Protein 2DER (pdb70)

Secondary structure (DSSP, 8-state):
--EEEEE--S-STTHHHHHHHHTT--EEEEEEEE-----SHHHHHHHHHHHHHHHHHHHHHT--EEEEE-HHHHIIIIIIHHHHHHHTT----HHHHIIIIIIIIIHHHHHHHTT--SEEE---S-EEEEETTEEEEE--SSTTT--GGGGSS--HHHHHHEE--GGGS-HHHHHHHHHHTT---HHHHHHTTSPP---EEEETT--EEEE-S-STT--TT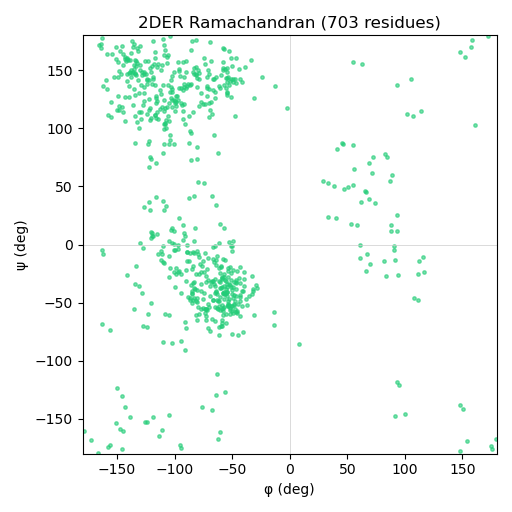--TTS----BSBSTTPPEEEEEEETTTTEEEEEESTT-TTT-EEEEEEEEEEETT-----SEEEEEEESSTTPPPEEEEEE--SSS-EEEEEEEEES---BTBEEEEEETTEEEEEEEEEEEEEPP-/---EEEEE--SSSHHHHHHHHHHTTS-EEEEEEEE--S-SSSS--TTTHHHHHHHHHHHHHTT--EEEEE--SHIIIIIIHHHHHHHHTT----HHHHHIIIIIIIIHHHHHHHTT--SEEE---S-EEEEETTEEEEE--S-GGG--GGGGTT--HHHHHHEE--GGGS-HHHHHHHHHTTT-----HHHHHHHHHHHHHHHSS-----EEEETT--EEEE-S-STT--TT--TTS----BSBSTTPPEEEEEEETTTTEEEEEESTT-TTT-EEEEEEEEEEETT-PPP-SEEEEEEESSTTPPPEEEEEE--SSS-EEEEEEEEES---BTBEEEEEETTEEEEEEEEEEEEE---

Sequence (707 aa):
AKKVIVGMSGGVDSSVSAWLLQQQGYQVEGLFMKNWEEDDGEEYCTAAADLADAQAVCDKLGIELHTVNFAAEYWDNVFELFLAEYKAGRTPNPDILCNKEIKFKAFLEFAAEDLGADYIATGHYVRRADVDGKSRLLRGLDSNKDQSYFLYTLSHEQIAQSLFPVGELEKPQVRKIAEDLGLVKFREFLGRYLPAQPGKIITVDGDEIGEHQGLMYHTLGQRKGLGIGGTKEGTEEPWYVVDKDVENNILVVAQGHEHPRLMSVGLIAQQLHWVDREPFTGTMRCTVKTRYRQTDIPCTVKALDDDRIEVIFDEPVAAVTPGQSAVFYNGEVCLGGGIIEQRLPLPVTAKKVIVGMSGGVDSSVSAWLLQQQGYQVEGLFMKNWEEDDGEEYCTAAADLADAQAVCDKLGIELHTVNFAAEYWDNVFELFLAEYKAGRTPNPDILCNKEIKFKAFLEFAAEDLGADYIATGHYVRRADVDGKSRLLRGLDSNKDQSYFLYTLSHEQIAQSLFPVGELEKPQVRKIAEDLGLVTTGICFIGERKFREFLGRYLPAQPGKIITVDGDEIGEHQGLMYHTLGQRKGLGIGGTKEGTEEPWYVVDKDVENNILVVAQGHEHPRLMSVGLIAQQLHWVDREPFTGTMRCTVKTRYRQTDIPCTVKALDDDRIEVIFDEPVAAVTPGQSAVFYNGEVCLGGGIIEQRLPLPV

Foldseek 3Di:
DFEEEQEFQLDQLSLVFQVVVVVVPHLYAYEYEAQADDDDPVVCVRSVVRVVSRVVRCVLSVHHYHYDYNNPLLCPQQVVVCLVQVLVVFHADSLLRCVVRPVQPVCVCCCCVPVNGQAYEYSFLWQWDQPPNFIFTFFAPPNLRGPVVSPQQAASVRSVRYHYDNSPDHVVVRVVVCVVSVGDCVVPVVVVPDQFDKDFEAEPVGDTFAMGSHSSNAFFQDFPDGDGQDDPDQVRATKTFLDADSVRRYTYIYGDLPDQSQWFFWFKFFQWHFNHNDDDAAKDWWWKDQDPSRDTFTWMWHCPDDRIIIIGTPDIDGHRTQNTWMWTAHVRTTTHTGGTHTTHGDDD/DFFEEEEEFQLAQLSLLQQVVVVVVPHLYAYEYEAEDQDFPDVRCCVSVVSVVSVVVSCVLSVHHYYYYHQPCQCCVPLLVVVCVQLLVLFDADLLLVCCVGPVQPSCVVCCCVPVNGQAYEYSALWQWDQDPNFIFTFQAPPVLRGPVQSPQQAASVRSVRYHYDNSPDHVVVRLVVCVVSVHPSGDHSVSVVRRSVRCCPVPVQADKDFEAEPVGDTFFMASHSSVDFFQDFPDTDGQDDPDQVRAGKTFLDADSPRGYTYIYHDLPDQSQWFFWFKFFQWHFNHPDDDAAKDWWWKDQDPSDDTFTWMWHPPDDGIIITGTPDIDGHRTQNTWMWTDHHRGTGHTGGTNTTHGDDD

Nearest PDB structures (foldseek):
  2der-assembly1_A  TM=1.003E+00  e=1.154E-81  Escherichia coli
  2der-assembly2_B  TM=9.823E-01  e=9.019E-74  Escherichia coli
  2deu-assembly2_B  TM=9.918E-01  e=2.751E-67  Escherichia coli
  2hma-assembly1_A-2  TM=9.315E-01  e=1.245E-48  Streptococcus pneumoniae
  7xhj-assembly1_A  TM=6.519E-01  e=8.860E-02  Deinococcus radiodurans R1 = ATCC 13939 = DSM 20539

Radius of gyration: 29.82 Å; Cα contacts (8 Å, |Δi|>4): 1588; chains: 2; bounding box: 74×85×76 Å

Solvent-accessible surface area: 32153 Å² total; per-residue (Å²): 127,114,52,0,0,0,8,6,67,7,25,44,34,7,0,0,0,0,55,25,2,50,112,112,55,58,90,10,27,0,0,23,27,69,29,58,102,52,87,37,61,141,40,140,97,72,36,31,48,54,79,56,64,0,70,61,6,0,90,139,24,55,28,102,26,34,94,23,76,7,14,57,68,36,92,78,52,0,7,46,11,10,20,2,17,20,88,5,12,16,20,12,30,37,75,13,29,24,9,52,21,0,57,1,98,15,2,18,102,42,0,46,134,95,28,34,18,65,64,5,0,10,18,20,2,0,34,54,22,80,64,138,79,75,2,90,0,22,26,0,76,54,66,100,78,12,44,0,2,39,0,1,5,0,12,27,99,34,0,26,77,0,21,9,12,1,0,92,27,79,24,72,73,0,138,108,35,0,90,116,50,58,31,78,205,101,109,104,47,2,39,120,73,18,86,51,53,67,12,120,1,46,10,44,116,49,62,112,51,20,88,4,76,0,11,25,31,8,24,12,14,54,129,176,48,12,72,49,79,31,128,186,123,9,118,168,71,40,27,12,0,1,42,34,41,33,52,23,17,41,0,19,0,5,32,10,112,132,38,87,81,8,26,0,54,0,0,15,0,8,14,25,34,27,8,81,96,106,102,42,118,41,95,53,150,10,30,0,24,1,70,84,189,44,112,47,22,70,0,43,0,80,20,52,59,126,54,75,0,34,0,72,9,64,136,60,17,55,15,2,2,36,5,20,3,0,0,0,1,90,48,78,29,0,39,0,0,0,31,0,26,111,30,54,60,51,109,208,178,40,118,50,0,0,0,6,6,48,8,26,24,50,9,0,0,0,0,53,28,4,49,120,128,50,52,70,11,31,0,0,18,29,67,12,90,128,87,30,111,23,159,92,32,82,89,32,55,52,17,49,56,42,0,78,46,2,0,90,131,22,61,22,97,16,35,69,34,81,39,75,41,49,1,153,75,63,2,35,132,60,7,21,51,13,20,125,58,16,48,24,16,32,18,39,7,40,0,4,53,24,3,33,0,71,12,6,12,85,57,0,41,147,96,23,42,25,78,48,2,0,7,19,24,12,0,37,56,22,78,76,141,86,63,4,63,0,25,27,0,74,46,65,105,77,12,59,0,3,44,0,3,6,1,8,33,112,26,0,31,63,0,22,9,14,1,0,91,28,82,43,86,72,1,140,107,37,0,84,108,52,59,15,64,92,102,26,14,12,101,14,0,42,62,9,2,117,59,93,15,44,211,112,32,94,47,128,78,11,105,1,41,15,40,117,48,66,115,59,24,108,9,108,2,17,44,122,14,25,19,15,41,131,178,64,20,72,50,80,40,129,188,125,10,112,174,82,46,18,21,0,2,26,29,42,60,144,85,38,47,0,20,0,1,55,8,93,140,28,74,50,5,22,0,52,0,0,1,0,17,65,30,44,31,5,51,112,106,114,45,118,35,78,43,147,12,25,0,23,1,68,71,120,45,111,40,25,60,0,39,0,32,14,2,38,89,55,2,1,0,0,48,14,62,124,67,11,51,15,0,2,35,3,12,4,0,0,0,1,80,49,78,35,0,36,0,0,0,21,0,36,27,14,12,22,46,72,110

Structure (mmCIF, N/CA/C/O backbone):
data_2DER
#
_entry.id   2DER
#
_cell.length_a   225.389
_cell.length_b   175.845
_cell.length_c   52.965
_cell.angle_alpha   90.00
_cell.angle_beta   101.62
_cell.angle_gamma   90.00
#
_symmetry.space_group_name_H-M   'C 1 2 1'
#
loop_
_entity.id
_entity.type
_entity.pdbx_description
1 polymer tRNA
2 polymer 'tRNA-specific 2-thiouridylase mnmA'
3 non-polymer 'PHOSPHATE ION'
4 non-polymer 'SULFATE ION'
#
loop_
_atom_site.group_PDB
_atom_site.id
_atom_site.type_symbol
_atom_site.label_atom_id
_atom_site.label_alt_id
_atom_site.label_comp_id
_atom_site.label_asym_id
_atom_site.label_entity_id
_atom_site.label_seq_id
_atom_site.pdbx_PDB_ins_code
_atom_site.Cartn_x
_atom_site.Cartn_y
_atom_site.Cartn_z
_atom_site.occupancy
_atom_site.B_iso_or_equiv
_atom_site.auth_seq_id
_atom_site.auth_comp_id
_atom_site.auth_asym_id
_atom_site.auth_atom_id
_atom_site.pdbx_PDB_model_num
ATOM 3083 N N . ALA C 2 17 ? 15.626 17.780 -60.688 1.00 54.01 5 ALA A N 1
ATOM 3084 C CA . ALA C 2 17 ? 16.225 17.126 -59.486 1.00 48.68 5 ALA A CA 1
ATOM 3085 C C . ALA C 2 17 ? 17.512 17.810 -59.008 1.00 48.12 5 ALA A C 1
ATOM 3086 O O . ALA C 2 17 ? 18.536 17.804 -59.695 1.00 42.16 5 ALA A O 1
ATOM 3088 N N . LYS C 2 18 ? 17.422 18.387 -57.812 1.00 42.23 6 LYS A N 1
ATOM 3089 C CA . LYS C 2 18 ? 18.491 19.105 -57.110 1.00 30.07 6 LYS A CA 1
ATOM 3090 C C . LYS C 2 18 ? 19.894 19.219 -57.698 1.00 27.90 6 LYS A C 1
ATOM 3091 O O . LYS C 2 18 ? 20.607 18.236 -57.863 1.00 27.98 6 LYS A O 1
ATOM 3097 N N . LYS C 2 19 ? 20.292 20.454 -57.971 1.00 27.56 7 LYS A N 1
ATOM 3098 C CA . LYS C 2 19 ? 21.593 20.743 -58.542 1.00 32.50 7 LYS A CA 1
ATOM 3099 C C . LYS C 2 19 ? 22.479 21.157 -57.397 1.00 43.54 7 LYS A C 1
ATOM 3100 O O . LYS C 2 19 ? 22.151 22.098 -56.678 1.00 46.19 7 LYS A O 1
ATOM 3106 N N . VAL C 2 20 ? 23.591 20.450 -57.222 1.00 46.82 8 VAL A N 1
ATOM 3107 C CA . VAL C 2 20 ? 24.547 20.758 -56.164 1.00 38.80 8 VAL A CA 1
ATOM 3108 C C . VAL C 2 20 ? 25.914 21.021 -56.762 1.00 37.98 8 VAL A C 1
ATOM 3109 O O . VAL C 2 20 ? 26.447 20.202 -57.506 1.00 43.45 8 VAL A O 1
ATOM 3113 N N . ILE C 2 21 ? 26.480 22.172 -56.439 1.00 31.45 9 ILE A N 1
ATOM 3114 C CA . ILE C 2 21 ? 27.790 22.539 -56.951 1.00 34.56 9 ILE A CA 1
ATOM 3115 C C . ILE C 2 21 ? 28.836 22.122 -55.939 1.00 40.74 9 ILE A C 1
ATOM 3116 O O . ILE C 2 21 ? 28.792 22.577 -54.802 1.00 61.60 9 ILE A O 1
ATOM 3121 N N . VAL C 2 22 ? 29.765 21.255 -56.332 1.00 38.16 10 VAL A N 1
ATOM 3122 C CA . VAL C 2 22 ? 30.821 20.825 -55.416 1.00 34.98 10 VAL A CA 1
ATOM 3123 C C . VAL C 2 22 ? 32.134 21.467 -55.813 1.00 36.08 10 VAL A C 1
ATOM 3124 O O . VAL C 2 22 ? 32.615 21.262 -56.917 1.00 39.05 10 VAL A O 1
ATOM 3128 N N . GLY C 2 23 ? 32.700 22.265 -54.914 1.00 41.05 11 GLY A N 1
ATOM 3129 C CA . GLY C 2 23 ? 33.970 22.906 -55.202 1.00 38.69 11 GLY A CA 1
ATOM 3130 C C . GLY C 2 23 ? 35.060 21.854 -55.302 1.00 39.18 11 GLY A C 1
ATOM 3131 O O . GLY C 2 23 ? 35.144 20.963 -54.455 1.00 44.37 11 GLY A O 1
ATOM 3132 N N . MET C 2 24 ? 35.884 21.945 -56.341 1.00 19.47 12 MET A N 1
ATOM 3133 C CA . MET C 2 24 ? 36.967 20.996 -56.543 1.00 22.89 12 MET A CA 1
ATOM 3134 C C . MET C 2 24 ? 38.318 21.696 -56.481 1.00 35.21 12 MET A C 1
ATOM 3135 O O . MET C 2 24 ? 38.500 22.789 -57.022 1.00 35.41 12 MET A O 1
ATOM 3140 N N . SER C 2 25 ? 39.266 21.057 -55.804 1.00 46.90 13 SER A N 1
ATOM 3141 C CA . SER C 2 25 ? 40.619 21.586 -55.655 1.00 45.49 13 SER A CA 1
ATOM 3142 C C . SER C 2 25 ? 41.470 20.766 -56.593 1.00 48.04 13 SER A C 1
ATOM 3143 O O . SER C 2 25 ? 42.631 21.077 -56.864 1.00 41.53 13 SER A O 1
ATOM 3146 N N . GLY C 2 26 ? 40.847 19.710 -57.099 1.00 55.02 14 GLY A N 1
ATOM 3147 C CA . GLY C 2 26 ? 41.526 18.809 -57.997 1.00 57.05 14 GLY A CA 1
ATOM 3148 C C . GLY C 2 26 ? 42.047 17.751 -57.074 1.00 56.29 14 GLY A C 1
ATOM 3149 O O . GLY C 2 26 ? 42.855 16.906 -57.454 1.00 63.39 14 GLY A O 1
ATOM 3150 N N . GLY C 2 27 ? 41.556 17.814 -55.840 1.00 48.88 15 GLY A N 1
ATOM 3151 C CA . GLY C 2 27 ? 41.976 16.877 -54.823 1.00 41.60 15 GLY A CA 1
ATOM 3152 C C . GLY C 2 27 ? 41.528 15.459 -55.072 1.00 38.01 15 GLY A C 1
ATOM 3153 O O . GLY C 2 27 ? 41.506 14.976 -56.202 1.00 49.23 15 GLY A O 1
ATOM 3154 N N . VAL C 2 28 ? 41.170 14.789 -53.993 1.00 31.75 16 VAL A N 1
ATOM 3155 C CA . VAL C 2 28 ? 40.722 13.416 -54.058 1.00 31.30 16 VAL A CA 1
ATOM 3156 C C . VAL C 2 28 ? 39.403 13.304 -53.332 1.00 32.45 16 VAL A C 1
ATOM 3157 O O . VAL C 2 28 ? 38.490 12.626 -53.785 1.00 35.04 16 VAL A O 1
ATOM 3161 N N . ASP C 2 29 ? 39.306 13.968 -52.191 1.00 34.53 17 ASP A N 1
ATOM 3162 C CA . ASP C 2 29 ? 38.075 13.917 -51.430 1.00 37.29 17 ASP A CA 1
ATOM 3163 C C . ASP C 2 29 ? 37.035 14.815 -52.095 1.00 30.86 17 ASP A C 1
ATOM 3164 O O . ASP C 2 29 ? 35.851 14.673 -51.845 1.00 24.68 17 ASP A O 1
ATOM 3169 N N . SER C 2 30 ? 37.478 15.740 -52.945 1.00 32.29 18 SER A N 1
ATOM 3170 C CA . SER C 2 30 ? 36.548 16.615 -53.656 1.00 29.91 18 SER A CA 1
ATOM 3171 C C . SER C 2 30 ? 36.065 15.800 -54.847 1.00 29.72 18 SER A C 1
ATOM 3172 O O . SER C 2 30 ? 34.895 15.848 -55.227 1.00 21.15 18 SER A O 1
ATOM 3175 N N . SER C 2 31 ? 36.991 15.038 -55.420 1.00 28.50 19 SER A N 1
ATOM 3176 C CA . SER C 2 31 ? 36.703 14.178 -56.558 1.00 26.13 19 SER A CA 1
ATOM 3177 C C . SER C 2 31 ? 35.657 13.157 -56.147 1.00 24.94 19 SER A C 1
ATOM 3178 O O . SER C 2 31 ? 34.507 13.221 -56.567 1.00 32.59 19 SER A O 1
ATOM 3181 N N . VAL C 2 32 ? 36.064 12.218 -55.308 1.00 14.81 20 VAL A N 1
ATOM 3182 C CA . VAL C 2 32 ? 35.167 11.189 -54.832 1.00 12.93 20 VAL A CA 1
ATOM 3183 C C . VAL C 2 32 ? 33.923 11.816 -54.219 1.00 17.16 20 VAL A C 1
ATOM 3184 O O . VAL C 2 32 ? 32.889 11.172 -54.096 1.00 17.24 20 VAL A O 1
ATOM 3188 N N . SER C 2 33 ? 34.022 13.081 -53.834 1.00 23.21 21 SER A N 1
ATOM 3189 C CA . SER C 2 33 ? 32.885 13.780 -53.242 1.00 28.30 21 SER A CA 1
ATOM 3190 C C . SER C 2 33 ? 31.821 13.992 -54.317 1.00 32.75 21 SER A C 1
ATOM 3191 O O . SER C 2 33 ? 30.632 13.774 -54.087 1.00 27.69 21 SER A O 1
ATOM 3194 N N . ALA C 2 34 ? 32.270 14.419 -55.494 1.00 33.06 22 ALA A N 1
ATOM 3195 C CA . ALA C 2 34 ? 31.396 14.660 -56.632 1.00 26.94 22 ALA A CA 1
ATOM 3196 C C . ALA C 2 34 ? 30.763 13.362 -57.091 1.00 22.91 22 ALA A C 1
ATOM 3197 O O . ALA C 2 34 ? 29.548 13.261 -57.205 1.00 24.18 22 ALA A O 1
ATOM 3199 N N . TRP C 2 35 ? 31.599 12.367 -57.351 1.00 16.04 23 TRP A N 1
ATOM 3200 C CA . TRP C 2 35 ? 31.123 11.075 -57.815 1.00 19.77 23 TRP A CA 1
ATOM 3201 C C . TRP C 2 35 ? 30.081 10.471 -56.901 1.00 28.43 23 TRP A C 1
ATOM 3202 O O . TRP C 2 35 ? 29.156 9.808 -57.355 1.00 30.73 23 TRP A O 1
ATOM 3213 N N . LEU C 2 36 ? 30.237 10.676 -55.602 1.00 38.98 24 LEU A N 1
ATOM 3214 C CA . LEU C 2 36 ? 29.272 10.129 -54.663 1.00 43.62 24 LEU A CA 1
ATOM 3215 C C . LEU C 2 36 ? 27.916 10.758 -54.930 1.00 38.22 24 LEU A C 1
ATOM 3216 O O . LEU C 2 36 ? 26.936 10.056 -55.134 1.00 33.83 24 LEU A O 1
ATOM 3221 N N . LEU C 2 37 ? 27.878 12.087 -54.925 1.00 36.78 25 LEU A N 1
ATOM 3222 C CA . LEU C 2 37 ? 26.654 12.839 -55.160 1.00 39.68 25 LEU A CA 1
ATOM 3223 C C . LEU C 2 37 ? 26.006 12.410 -56.453 1.00 44.99 25 LEU A C 1
ATOM 3224 O O . LEU C 2 37 ? 24.821 12.084 -56.498 1.00 54.81 25 LEU A O 1
ATOM 3229 N N . GLN C 2 38 ? 26.798 12.444 -57.512 1.00 40.17 26 GLN A N 1
ATOM 3230 C CA . GLN C 2 38 ? 26.362 12.035 -58.835 1.00 38.45 26 GLN A CA 1
ATOM 3231 C C . GLN C 2 38 ? 25.670 10.668 -58.719 1.00 34.26 26 GLN A C 1
ATOM 3232 O O . GLN C 2 38 ? 24.540 10.490 -59.176 1.00 30.69 26 GLN A O 1
ATOM 3238 N N . GLN C 2 39 ? 26.358 9.722 -58.082 1.00 28.14 27 GLN A N 1
ATOM 3239 C CA . GLN C 2 39 ? 25.855 8.370 -57.855 1.00 26.35 27 GLN A CA 1
ATOM 3240 C C . GLN C 2 39 ? 24.605 8.369 -56.977 1.00 27.36 27 GLN A C 1
ATOM 3241 O O . GLN C 2 39 ? 23.951 7.347 -56.795 1.00 23.47 27 GLN A O 1
ATOM 3247 N N . GLN C 2 40 ? 24.288 9.512 -56.400 1.00 29.71 28 GLN A N 1
ATOM 3248 C CA . GLN C 2 40 ? 23.117 9.591 -55.556 1.00 36.82 28 GLN A CA 1
ATOM 3249 C C . GLN C 2 40 ? 22.001 10.194 -56.366 1.00 48.75 28 GLN A C 1
ATOM 3250 O O . GLN C 2 40 ? 20.871 10.296 -55.890 1.00 60.00 28 GLN A O 1
ATOM 3256 N N . GLY C 2 41 ? 22.334 10.606 -57.589 1.00 51.42 29 GLY A N 1
ATOM 3257 C CA . GLY C 2 41 ? 21.353 11.198 -58.483 1.00 48.78 29 GLY A CA 1
ATOM 3258 C C . GLY C 2 41 ? 21.171 12.694 -58.331 1.00 45.15 29 GLY A C 1
ATOM 3259 O O . GLY C 2 41 ? 20.059 13.171 -58.107 1.00 50.45 29 GLY A O 1
ATOM 3260 N N . TYR C 2 42 ? 22.260 13.442 -58.440 1.00 39.70 30 TYR A N 1
ATOM 3261 C CA . TYR C 2 42 ? 22.183 14.892 -58.323 1.00 42.07 30 TYR A CA 1
ATOM 3262 C C . TYR C 2 42 ? 22.667 15.525 -59.604 1.00 45.09 30 TYR A C 1
ATOM 3263 O O . TYR C 2 42 ? 23.462 14.939 -60.336 1.00 49.23 30 TYR A O 1
ATOM 3272 N N . GLN C 2 43 ? 22.176 16.724 -59.876 1.00 42.59 31 GLN A N 1
ATOM 3273 C CA . GLN C 2 43 ? 22.629 17.455 -61.035 1.00 42.00 31 GLN A CA 1
ATOM 3274 C C . GLN C 2 43 ? 23.820 18.098 -60.353 1.00 39.52 31 GLN A C 1
ATOM 3275 O O . GLN C 2 43 ? 23.667 19.081 -59.631 1.00 38.58 31 GLN A O 1
ATOM 3281 N N . VAL C 2 44 ? 24.997 17.519 -60.538 1.00 25.66 32 VAL A N 1
ATOM 3282 C CA . VAL C 2 44 ? 26.179 18.047 -59.890 1.00 18.60 32 VAL A CA 1
ATOM 3283 C C . VAL C 2 44 ? 27.225 18.573 -60.845 1.00 19.96 32 VAL A C 1
ATOM 3284 O O . VAL C 2 44 ? 27.721 17.844 -61.700 1.00 29.79 32 VAL A O 1
ATOM 3288 N N . GLU C 2 45 ? 27.560 19.847 -60.698 1.00 17.96 33 GLU A N 1
ATOM 3289 C CA . GLU C 2 45 ? 28.590 20.462 -61.534 1.00 33.37 33 GLU A CA 1
ATOM 3290 C C . GLU C 2 45 ? 29.683 20.861 -60.576 1.00 28.86 33 GLU A C 1
ATOM 3291 O O . GLU C 2 45 ? 29.453 20.883 -59.373 1.00 38.46 33 GLU A O 1
ATOM 3297 N N . GLY C 2 46 ? 30.860 21.184 -61.090 1.00 18.56 34 GLY A N 1
ATOM 3298 C CA . GLY C 2 46 ? 31.949 21.532 -60.200 1.00 29.10 34 GLY A CA 1
ATOM 3299 C C . GLY C 2 46 ? 32.422 22.956 -60.294 1.00 34.59 34 GLY A C 1
ATOM 3300 O O . GLY C 2 46 ? 32.253 23.600 -61.314 1.00 53.62 34 GLY A O 1
ATOM 3301 N N . LEU C 2 47 ? 33.019 23.460 -59.228 1.00 35.24 35 LEU A N 1
ATOM 3302 C CA . LEU C 2 47 ? 33.519 24.822 -59.240 1.00 34.74 35 LEU A CA 1
ATOM 3303 C C . LEU C 2 47 ? 34.920 24.904 -58.666 1.00 36.80 35 LEU A C 1
ATOM 3304 O O . LEU C 2 47 ? 35.182 24.424 -57.564 1.00 48.12 35 LEU A O 1
ATOM 3309 N N . PHE C 2 48 ? 35.814 25.535 -59.405 1.00 27.63 36 PHE A N 1
ATOM 3310 C CA . PHE C 2 48 ? 37.190 25.676 -58.967 1.00 33.85 36 PHE A CA 1
ATOM 3311 C C . PHE C 2 48 ? 37.502 27.124 -58.586 1.00 39.51 36 PHE A C 1
ATOM 3312 O O . PHE C 2 48 ? 37.702 27.962 -59.462 1.00 36.95 36 PHE A O 1
ATOM 3320 N N . MET C 2 49 ? 37.558 27.411 -57.284 1.00 40.95 37 MET A N 1
ATOM 3321 C CA . MET C 2 49 ? 37.832 28.770 -56.811 1.00 28.01 37 MET A CA 1
ATOM 3322 C C . MET C 2 49 ? 39.329 29.079 -56.782 1.00 25.34 37 MET A C 1
ATOM 3323 O O . MET C 2 49 ? 40.159 28.190 -56.615 1.00 29.91 37 MET A O 1
ATOM 3328 N N . LYS C 2 50 ? 39.655 30.356 -56.946 1.00 29.89 38 LYS A N 1
ATOM 3329 C CA . LYS C 2 50 ? 41.031 30.855 -56.948 1.00 41.73 38 LYS A CA 1
ATOM 3330 C C . LYS C 2 50 ? 41.045 32.016 -55.968 1.00 50.26 38 LYS A C 1
ATOM 3331 O O . LYS C 2 50 ? 40.522 33.089 -56.254 1.00 50.95 38 LYS A O 1
ATOM 3337 N N . ASN C 2 51 ? 41.661 31.805 -54.816 1.00 55.76 39 ASN A N 1
ATOM 3338 C CA . ASN C 2 51 ? 41.663 32.817 -53.780 1.00 53.49 39 ASN A CA 1
ATOM 3339 C C . ASN C 2 51 ? 42.953 33.588 -53.585 1.00 54.17 39 ASN A C 1
ATOM 3340 O O . ASN C 2 51 ? 43.040 34.434 -52.696 1.00 51.51 39 ASN A O 1
ATOM 3345 N N . TRP C 2 52 ? 43.950 33.320 -54.415 1.00 52.54 40 TRP A N 1
ATOM 3346 C CA . TRP C 2 52 ? 45.219 34.020 -54.281 1.00 59.44 40 TRP A CA 1
ATOM 3347 C C . TRP C 2 52 ? 45.795 34.379 -55.649 1.00 63.90 40 TRP A C 1
ATOM 3348 O O . TRP C 2 52 ? 45.758 33.574 -56.575 1.00 68.20 40 TRP A O 1
ATOM 3359 N N . GLU C 2 53 ? 46.304 35.600 -55.778 1.00 63.51 41 GLU A N 1
ATOM 3360 C CA . GLU C 2 53 ? 46.899 36.040 -57.027 1.00 68.44 41 GLU A CA 1
ATOM 3361 C C . GLU C 2 53 ? 48.393 35.733 -56.922 1.00 73.50 41 GLU A C 1
ATOM 3362 O O . GLU C 2 53 ? 49.111 36.397 -56.180 1.00 78.97 41 GLU A O 1
ATOM 3368 N N . GLU C 2 54 ? 48.843 34.719 -57.663 1.00 79.58 42 GLU A N 1
ATOM 3369 C CA . GLU C 2 54 ? 50.239 34.256 -57.654 1.00 79.33 42 GLU A CA 1
ATOM 3370 C C . GLU C 2 54 ? 51.308 35.337 -57.566 1.00 82.13 42 GLU A C 1
ATOM 3371 O O . GLU C 2 54 ? 51.110 36.470 -58.006 1.00 85.26 42 GLU A O 1
ATOM 3377 N N . ASP C 2 55 ? 52.452 34.955 -57.004 1.00 81.13 43 ASP A N 1
ATOM 3378 C CA . ASP C 2 55 ? 53.605 35.839 -56.861 1.00 81.43 43 ASP A CA 1
ATOM 3379 C C . ASP C 2 55 ? 54.858 35.076 -57.287 1.00 79.93 43 ASP A C 1
ATOM 3380 O O . ASP C 2 55 ? 55.791 35.651 -57.844 1.00 76.28 43 ASP A O 1
ATOM 3385 N N . ASP C 2 56 ? 54.865 33.774 -57.020 1.00 83.43 44 ASP A N 1
ATOM 3386 C CA . ASP C 2 56 ? 55.988 32.914 -57.378 1.00 83.69 44 ASP A CA 1
ATOM 3387 C C . ASP C 2 56 ? 55.640 32.111 -58.615 1.00 81.57 44 ASP A C 1
ATOM 3388 O O . ASP C 2 56 ? 54.490 31.716 -58.810 1.00 83.69 44 ASP A O 1
ATOM 3393 N N . GLY C 2 57 ? 56.632 31.867 -59.456 1.00 78.38 45 GLY A N 1
ATOM 3394 C CA . GLY C 2 57 ? 56.373 31.043 -60.614 1.00 82.98 45 GLY A CA 1
ATOM 3395 C C . GLY C 2 57 ? 56.195 29.665 -60.004 1.00 81.85 45 GLY A C 1
ATOM 3396 O O . GLY C 2 57 ? 55.746 28.717 -60.649 1.00 84.84 45 GLY A O 1
ATOM 3397 N N . GLU C 2 58 ? 56.556 29.575 -58.727 1.00 79.38 46 GLU A N 1
ATOM 3398 C CA . GLU C 2 58 ? 56.461 28.337 -57.971 1.00 74.88 46 GLU A CA 1
ATOM 3399 C C . GLU C 2 58 ? 54.994 28.136 -57.594 1.00 68.09 46 GLU A C 1
ATOM 3400 O O . GLU C 2 58 ? 54.512 27.007 -57.530 1.00 60.12 46 GLU A O 1
ATOM 3406 N N . GLU C 2 59 ? 54.299 29.246 -57.345 1.00 65.86 47 GLU A N 1
ATOM 3407 C CA . GLU C 2 59 ? 52.878 29.236 -56.979 1.00 65.60 47 GLU A CA 1
ATOM 3408 C C . GLU C 2 59 ? 52.001 28.846 -58.156 1.00 67.18 47 GLU A C 1
ATOM 3409 O O . GLU C 2 59 ? 51.142 27.969 -58.047 1.00 60.85 47 GLU A O 1
ATOM 3415 N N . TYR C 2 60 ? 52.207 29.520 -59.279 1.00 64.21 48 TYR A N 1
ATOM 3416 C CA . TYR C 2 60 ? 51.442 29.222 -60.474 1.00 66.58 48 TYR A CA 1
ATOM 3417 C C . TYR C 2 60 ? 51.560 27.731 -60.773 1.00 63.24 48 TYR A C 1
ATOM 3418 O O . TYR C 2 60 ? 50.558 27.039 -60.945 1.00 63.13 48 TYR A O 1
ATOM 3427 N N . CYS C 2 61 ? 52.797 27.246 -60.816 1.00 58.64 49 CYS A N 1
ATOM 3428 C CA . CYS C 2 61 ? 53.083 25.847 -61.112 1.00 58.26 49 CYS A CA 1
ATOM 3429 C C . CYS C 2 61 ? 52.393 24.884 -60.143 1.00 55.51 49 CYS A C 1
ATOM 3430 O O . CYS C 2 61 ? 52.728 23.699 -60.088 1.00 46.61 49 CYS A O 1
ATOM 3433 N N . THR C 2 62 ? 51.434 25.400 -59.379 1.00 53.33 50 THR A N 1
ATOM 3434 C CA . THR C 2 62 ? 50.676 24.588 -58.434 1.00 55.03 50 THR A CA 1
ATOM 3435 C C . THR C 2 62 ? 49.200 24.715 -58.758 1.00 57.38 50 THR A C 1
ATOM 3436 O O . THR C 2 62 ? 48.531 23.727 -59.050 1.00 62.31 50 THR A O 1
ATOM 3440 N N . ALA C 2 63 ? 48.699 25.945 -58.691 1.00 57.85 51 ALA A N 1
ATOM 3441 C CA . ALA C 2 63 ? 47.299 26.235 -58.987 1.00 47.31 51 ALA A CA 1
ATOM 3442 C C . ALA C 2 63 ? 47.007 25.585 -60.322 1.00 45.74 51 ALA A C 1
ATOM 3443 O O . ALA C 2 63 ? 46.060 24.808 -60.470 1.00 42.44 51 ALA A O 1
ATOM 3445 N N . ALA C 2 64 ? 47.849 25.925 -61.290 1.00 35.13 52 ALA A N 1
ATOM 3446 C CA . ALA C 2 64 ? 47.750 25.394 -62.626 1.00 21.96 52 ALA A CA 1
ATOM 3447 C C . ALA C 2 64 ? 47.537 23.902 -62.482 1.00 23.35 52 ALA A C 1
ATOM 3448 O O . ALA C 2 64 ? 46.530 23.343 -62.931 1.00 15.71 52 ALA A O 1
ATOM 3450 N N . ALA C 2 65 ? 48.495 23.267 -61.823 1.00 24.13 53 ALA A N 1
ATOM 3451 C CA . ALA C 2 65 ? 48.449 21.837 -61.615 1.00 26.39 53 ALA A CA 1
ATOM 3452 C C . ALA C 2 65 ? 47.189 21.354 -60.903 1.00 28.80 53 ALA A C 1
ATOM 3453 O O . ALA C 2 65 ? 46.808 20.203 -61.068 1.00 30.07 53 ALA A O 1
ATOM 3455 N N . ASP C 2 66 ? 46.547 22.212 -60.111 1.00 29.70 54 ASP A N 1
ATOM 3456 C CA . ASP C 2 66 ? 45.317 21.808 -59.418 1.00 43.79 54 ASP A CA 1
ATOM 3457 C C . ASP C 2 66 ? 44.183 21.927 -60.413 1.00 44.36 54 ASP A C 1
ATOM 3458 O O . ASP C 2 66 ? 43.373 21.009 -60.578 1.00 34.79 54 ASP A O 1
ATOM 3463 N N . LEU C 2 67 ? 44.132 23.090 -61.058 1.00 41.51 55 LEU A N 1
ATOM 3464 C CA . LEU C 2 67 ? 43.122 23.374 -62.060 1.00 31.85 55 LEU A CA 1
ATOM 3465 C C . LEU C 2 67 ? 43.080 22.206 -63.000 1.00 27.41 55 LEU A C 1
ATOM 3466 O O . LEU C 2 67 ? 42.018 21.653 -63.280 1.00 32.02 55 LEU A O 1
ATOM 3471 N N . ALA C 2 68 ? 44.257 21.836 -63.485 1.00 9.77 56 ALA A N 1
ATOM 3472 C CA . ALA C 2 68 ? 44.368 20.726 -64.400 1.00 13.68 56 ALA A CA 1
ATOM 3473 C C . ALA C 2 68 ? 43.703 19.464 -63.846 1.00 18.92 56 ALA A C 1
ATOM 3474 O O . ALA C 2 68 ? 42.861 18.830 -64.504 1.00 10.66 56 ALA A O 1
ATOM 3476 N N . ASP C 2 69 ? 44.079 19.105 -62.625 1.00 23.31 57 ASP A N 1
ATOM 3477 C CA . ASP C 2 69 ? 43.545 17.908 -61.998 1.00 24.77 57 ASP A CA 1
ATOM 3478 C C . ASP C 2 69 ? 42.085 18.099 -61.765 1.00 17.55 57 ASP A C 1
ATOM 3479 O O . ASP C 2 69 ? 41.308 17.161 -61.859 1.00 2.79 57 ASP A O 1
ATOM 3484 N N . ALA C 2 70 ? 41.719 19.334 -61.468 1.00 20.24 58 ALA A N 1
ATOM 3485 C CA . ALA C 2 70 ? 40.332 19.664 -61.214 1.00 31.71 58 ALA A CA 1
ATOM 3486 C C . ALA C 2 70 ? 39.549 19.299 -62.455 1.00 35.65 58 ALA A C 1
ATOM 3487 O O . ALA C 2 70 ? 38.587 18.526 -62.401 1.00 25.10 58 ALA A O 1
ATOM 3489 N N . GLN C 2 71 ? 39.992 19.864 -63.574 1.00 39.86 59 GLN A N 1
ATOM 3490 C CA . GLN C 2 71 ? 39.379 19.634 -64.872 1.00 39.85 59 GLN A CA 1
ATOM 3491 C C . GLN C 2 71 ? 39.431 18.149 -65.185 1.00 30.93 59 GLN A C 1
ATOM 3492 O O . GLN C 2 71 ? 38.404 17.469 -65.232 1.00 19.35 59 GLN A O 1
ATOM 3498 N N . ALA C 2 72 ? 40.644 17.655 -65.382 1.00 18.51 60 ALA A N 1
ATOM 3499 C CA . ALA C 2 72 ? 40.857 16.254 -65.690 1.00 27.92 60 ALA A CA 1
ATOM 3500 C C . ALA C 2 72 ? 39.820 15.307 -65.051 1.00 27.87 60 ALA A C 1
ATOM 3501 O O . ALA C 2 72 ? 39.370 14.355 -65.677 1.00 25.98 60 ALA A O 1
ATOM 3503 N N . VAL C 2 73 ? 39.434 15.572 -63.809 1.00 39.85 61 VAL A N 1
ATOM 3504 C CA . VAL C 2 73 ? 38.458 14.729 -63.119 1.00 41.21 61 VAL A CA 1
ATOM 3505 C C . VAL C 2 73 ? 37.072 14.909 -63.686 1.00 48.86 61 VAL A C 1
ATOM 3506 O O . VAL C 2 73 ? 36.433 13.943 -64.092 1.00 50.57 61 VAL A O 1
ATOM 3510 N N . CYS C 2 74 ? 36.611 16.157 -63.675 1.00 50.97 62 CYS A N 1
ATOM 3511 C CA . CYS C 2 74 ? 35.294 16.519 -64.177 1.00 50.52 62 CYS A CA 1
ATOM 3512 C C . CYS C 2 74 ? 35.009 15.877 -65.537 1.00 56.01 62 CYS A C 1
ATOM 3513 O O . CYS C 2 74 ? 33.861 15.562 -65.858 1.00 59.29 62 CYS A O 1
ATOM 3516 N N . ASP C 2 75 ? 36.046 15.691 -66.346 1.00 48.32 63 ASP A N 1
ATOM 3517 C CA . ASP C 2 75 ? 35.848 15.064 -67.638 1.00 41.38 63 ASP A CA 1
ATOM 3518 C C . ASP C 2 75 ? 35.519 13.615 -67.391 1.00 41.68 63 ASP A C 1
ATOM 3519 O O . ASP C 2 75 ? 34.500 13.124 -67.849 1.00 50.49 63 ASP A O 1
ATOM 3524 N N . LYS C 2 76 ? 36.378 12.941 -66.637 1.00 41.83 64 LYS A N 1
ATOM 3525 C CA . LYS C 2 76 ? 36.186 11.530 -66.319 1.00 45.59 64 LYS A CA 1
ATOM 3526 C C . LYS C 2 76 ? 34.813 11.212 -65.714 1.00 39.36 64 LYS A C 1
ATOM 3527 O O . LYS C 2 76 ? 34.307 10.099 -65.852 1.00 33.50 64 LYS A O 1
ATOM 3533 N N . LEU C 2 77 ? 34.216 12.183 -65.034 1.00 39.29 65 LEU A N 1
ATOM 3534 C CA . LEU C 2 77 ? 32.902 11.983 -64.426 1.00 42.95 65 LEU A CA 1
ATOM 3535 C C . LEU C 2 77 ? 31.869 12.521 -65.377 1.00 36.94 65 LEU A C 1
ATOM 3536 O O . LEU C 2 77 ? 30.697 12.146 -65.334 1.00 38.58 65 LEU A O 1
ATOM 3541 N N . GLY C 2 78 ? 32.317 13.421 -66.236 1.00 26.20 66 GLY A N 1
ATOM 3542 C CA . GLY C 2 78 ? 31.405 14.015 -67.178 1.00 32.76 66 GLY A CA 1
ATOM 3543 C C . GLY C 2 78 ? 30.504 14.951 -66.419 1.00 30.32 66 GLY A C 1
ATOM 3544 O O . GLY C 2 78 ? 29.354 14.639 -66.127 1.00 36.95 66 GLY A O 1
ATOM 3545 N N . ILE C 2 79 ? 31.064 16.094 -66.064 1.00 31.73 67 ILE A N 1
ATOM 3546 C CA . ILE C 2 79 ? 30.351 17.140 -65.352 1.00 34.80 67 ILE A CA 1
ATOM 3547 C C . ILE C 2 79 ? 31.041 18.408 -65.798 1.00 33.00 67 ILE A C 1
ATOM 3548 O O . ILE C 2 79 ? 32.174 18.382 -66.275 1.00 30.00 67 ILE A O 1
ATOM 3553 N N . GLU C 2 80 ? 30.365 19.528 -65.653 1.00 35.56 68 GLU A N 1
ATOM 3554 C CA . GLU C 2 80 ? 30.962 20.772 -66.080 1.00 41.65 68 GLU A CA 1
ATOM 3555 C C . GLU C 2 80 ? 31.808 21.340 -64.959 1.00 37.55 68 GLU A C 1
ATOM 3556 O O . GLU C 2 80 ? 31.402 21.308 -63.802 1.00 39.42 68 GLU A O 1
ATOM 3562 N N . LEU C 2 81 ? 32.991 21.838 -65.288 1.00 34.10 69 LEU A N 1
ATOM 3563 C CA . LEU C 2 81 ? 33.828 22.450 -64.265 1.00 41.36 69 LEU A CA 1
ATOM 3564 C C . LEU C 2 81 ? 33.759 23.957 -64.459 1.00 40.60 69 LEU A C 1
ATOM 3565 O O . LEU C 2 81 ? 34.085 24.456 -65.535 1.00 49.79 69 LEU A O 1
ATOM 3570 N N . HIS C 2 82 ? 33.327 24.676 -63.425 1.00 33.75 70 HIS A N 1
ATOM 3571 C CA . HIS C 2 82 ? 33.229 26.124 -63.489 1.00 31.11 70 HIS A CA 1
ATOM 3572 C C . HIS C 2 82 ? 34.469 26.785 -62.912 1.00 30.20 70 HIS A C 1
ATOM 3573 O O . HIS C 2 82 ? 35.426 26.108 -62.580 1.00 47.45 70 HIS A O 1
ATOM 3580 N N . THR C 2 83 ? 34.442 28.104 -62.776 1.00 24.84 71 THR A N 1
ATOM 3581 C CA . THR C 2 83 ? 35.591 28.848 -62.280 1.00 27.34 71 THR A CA 1
ATOM 3582 C C . THR C 2 83 ? 35.236 30.214 -61.712 1.00 38.44 71 THR A C 1
ATOM 3583 O O . THR C 2 83 ? 34.494 30.958 -62.339 1.00 51.28 71 THR A O 1
ATOM 3587 N N . VAL C 2 84 ? 35.769 30.550 -60.536 1.00 39.02 72 VAL A N 1
ATOM 3588 C CA . VAL C 2 84 ? 35.510 31.856 -59.924 1.00 36.73 72 VAL A CA 1
ATOM 3589 C C . VAL C 2 84 ? 36.799 32.406 -59.348 1.00 39.90 72 VAL A C 1
ATOM 3590 O O . VAL C 2 84 ? 37.772 31.681 -59.181 1.00 40.94 72 VAL A O 1
ATOM 3594 N N . ASN C 2 85 ? 36.805 33.693 -59.040 1.00 35.90 73 ASN A N 1
ATOM 3595 C CA . ASN C 2 85 ? 37.988 34.312 -58.482 1.00 33.52 73 ASN A CA 1
ATOM 3596 C C . ASN C 2 85 ? 37.618 35.124 -57.255 1.00 40.47 73 ASN A C 1
ATOM 3597 O O . ASN C 2 85 ? 37.125 36.247 -57.363 1.00 45.61 73 ASN A O 1
ATOM 3602 N N . PHE C 2 86 ? 37.857 34.532 -56.089 1.00 34.79 74 PHE A N 1
ATOM 3603 C CA . PHE C 2 86 ? 37.575 35.164 -54.814 1.00 34.07 74 PHE A CA 1
ATOM 3604 C C . PHE C 2 86 ? 38.860 35.731 -54.217 1.00 37.39 74 PHE A C 1
ATOM 3605 O O . PHE C 2 86 ? 38.900 36.121 -53.049 1.00 32.32 74 PHE A O 1
ATOM 3613 N N . ALA C 2 87 ? 39.904 35.773 -55.038 1.00 38.63 75 ALA A N 1
ATOM 3614 C CA . ALA C 2 87 ? 41.219 36.259 -54.629 1.00 42.23 75 ALA A CA 1
ATOM 3615 C C . ALA C 2 87 ? 41.194 37.553 -53.840 1.00 42.22 75 ALA A C 1
ATOM 3616 O O . ALA C 2 87 ? 42.142 37.843 -53.103 1.00 45.41 75 ALA A O 1
ATOM 3618 N N . ALA C 2 88 ? 40.116 38.322 -54.001 1.00 39.69 76 ALA A N 1
ATOM 3619 C CA . ALA C 2 88 ? 39.957 39.601 -53.313 1.00 30.76 76 ALA A CA 1
ATOM 3620 C C . ALA C 2 88 ? 39.169 39.460 -52.024 1.00 37.89 76 ALA A C 1
ATOM 3621 O O . ALA C 2 88 ? 39.511 40.083 -51.024 1.00 40.09 76 ALA A O 1
ATOM 3623 N N . GLU C 2 89 ? 38.103 38.661 -52.042 1.00 40.72 77 GLU A N 1
ATOM 3624 C CA . GLU C 2 89 ? 37.320 38.459 -50.830 1.00 40.32 77 GLU A CA 1
ATOM 3625 C C . GLU C 2 89 ? 38.330 37.932 -49.846 1.00 46.13 77 GLU A C 1
ATOM 3626 O O . GLU C 2 89 ? 38.358 38.315 -48.676 1.00 44.69 77 GLU A O 1
ATOM 3632 N N . TYR C 2 90 ? 39.181 37.054 -50.359 1.00 47.48 78 TYR A N 1
ATOM 3633 C CA . TYR C 2 90 ? 40.223 36.446 -49.564 1.00 42.54 78 TYR A CA 1
ATOM 3634 C C . TYR C 2 90 ? 41.148 37.500 -48.964 1.00 35.01 78 TYR A C 1
ATOM 3635 O O . TYR C 2 90 ? 41.205 37.677 -47.751 1.00 29.34 78 TYR A O 1
ATOM 3644 N N . TRP C 2 91 ? 41.871 38.207 -49.815 1.00 24.84 79 TRP A N 1
ATOM 3645 C CA . TRP C 2 91 ? 42.790 39.214 -49.326 1.00 34.89 79 TRP A CA 1
ATOM 3646 C C . TRP C 2 91 ? 42.230 40.085 -48.221 1.00 37.21 79 TRP A C 1
ATOM 3647 O O . TRP C 2 91 ? 42.875 40.291 -47.198 1.00 44.87 79 TRP A O 1
ATOM 3658 N N . ASP C 2 92 ? 41.027 40.594 -48.430 1.00 37.82 80 ASP A N 1
ATOM 3659 C CA . ASP C 2 92 ? 40.398 41.468 -47.457 1.00 41.64 80 ASP A CA 1
ATOM 3660 C C . ASP C 2 92 ? 39.839 40.758 -46.227 1.00 38.37 80 ASP A C 1
ATOM 3661 O O . ASP C 2 92 ? 40.171 41.107 -45.100 1.00 34.79 80 ASP A O 1
ATOM 3666 N N . ASN C 2 93 ? 38.990 39.764 -46.447 1.00 38.01 81 ASN A N 1
ATOM 3667 C CA . ASN C 2 93 ? 38.366 39.042 -45.348 1.00 42.00 81 ASN A CA 1
ATOM 3668 C C . ASN C 2 93 ? 39.210 38.043 -44.573 1.00 35.75 81 ASN A C 1
ATOM 3669 O O . ASN C 2 93 ? 38.792 37.598 -43.510 1.00 28.84 81 ASN A O 1
ATOM 3674 N N . VAL C 2 94 ? 40.375 37.660 -45.085 1.00 33.83 82 VAL A N 1
ATOM 3675 C CA . VAL C 2 94 ? 41.186 36.709 -44.339 1.00 36.82 82 VAL A CA 1
ATOM 3676 C C . VAL C 2 94 ? 42.687 36.948 -44.370 1.00 39.51 82 VAL A C 1
ATOM 3677 O O . VAL C 2 94 ? 43.386 36.546 -43.443 1.00 47.87 82 VAL A O 1
ATOM 3681 N N . PHE C 2 95 ? 43.206 37.584 -45.411 1.00 33.35 83 PHE A N 1
ATOM 3682 C CA . PHE C 2 95 ? 44.637 37.809 -45.421 1.00 36.80 83 PHE A CA 1
ATOM 3683 C C . PHE C 2 95 ? 44.980 39.052 -44.613 1.00 45.59 83 PHE A C 1
ATOM 3684 O O . PHE C 2 95 ? 46.000 39.093 -43.925 1.00 54.07 83 PHE A O 1
ATOM 3692 N N . GLU C 2 96 ? 44.132 40.070 -44.693 1.00 45.45 84 GLU A N 1
ATOM 3693 C CA . GLU C 2 96 ? 44.350 41.276 -43.907 1.00 42.07 84 GLU A CA 1
ATOM 3694 C C . GLU C 2 96 ? 44.446 40.796 -42.465 1.00 38.64 84 GLU A C 1
ATOM 3695 O O . GLU C 2 96 ? 45.507 40.861 -41.860 1.00 39.96 84 GLU A O 1
ATOM 3701 N N . LEU C 2 97 ? 43.327 40.297 -41.939 1.00 31.41 85 LEU A N 1
ATOM 3702 C CA . LEU C 2 97 ? 43.247 39.778 -40.575 1.00 33.96 85 LEU A CA 1
ATOM 3703 C C . LEU C 2 97 ? 44.465 38.934 -40.259 1.00 37.32 85 LEU A C 1
ATOM 3704 O O . LEU C 2 97 ? 45.209 39.228 -39.331 1.00 38.91 85 LEU A O 1
ATOM 3709 N N . PHE C 2 98 ? 44.628 37.861 -41.030 1.00 38.99 86 PHE A N 1
ATOM 3710 C CA . PHE C 2 98 ? 45.743 36.930 -40.907 1.00 35.01 86 PHE A CA 1
ATOM 3711 C C . PHE C 2 98 ? 46.988 37.647 -40.417 1.00 38.23 86 PHE A C 1
ATOM 3712 O O . PHE C 2 98 ? 47.532 37.329 -39.363 1.00 45.76 86 PHE A O 1
ATOM 3720 N N . LEU C 2 99 ? 47.434 38.619 -41.200 1.00 32.54 87 LEU A N 1
ATOM 3721 C CA . LEU C 2 99 ? 48.611 39.408 -40.863 1.00 32.92 87 LEU A CA 1
ATOM 3722 C C . LEU C 2 99 ? 48.422 40.222 -39.571 1.00 27.66 87 LEU A C 1
ATOM 3723 O O . LEU C 2 99 ? 49.309 40.305 -38.732 1.00 30.22 87 LEU A O 1
ATOM 3728 N N . ALA C 2 100 ? 47.255 40.822 -39.421 1.00 22.51 88 ALA A N 1
ATOM 3729 C CA . ALA C 2 100 ? 46.951 41.632 -38.261 1.00 26.18 88 ALA A CA 1
ATOM 3730 C C . ALA C 2 100 ? 47.117 40.935 -36.912 1.00 33.38 88 ALA A C 1
ATOM 3731 O O . ALA C 2 100 ? 47.441 41.586 -35.920 1.00 32.98 88 ALA A O 1
ATOM 3733 N N . GLU C 2 101 ? 46.886 39.627 -36.859 1.00 36.55 89 GLU A N 1
ATOM 3734 C CA . GLU C 2 101 ? 47.012 38.898 -35.602 1.00 38.76 89 GLU A CA 1
ATOM 3735 C C . GLU C 2 101 ? 48.466 38.607 -35.274 1.00 40.44 89 GLU A C 1
ATOM 3736 O O . GLU C 2 101 ? 48.821 38.426 -34.113 1.00 40.60 89 GLU A O 1
ATOM 3742 N N . TYR C 2 102 ? 49.310 38.543 -36.294 1.00 36.26 90 TYR A N 1
ATOM 3743 C CA . TYR C 2 102 ? 50.723 38.313 -36.052 1.00 44.38 90 TYR A CA 1
ATOM 3744 C C . TYR C 2 102 ? 51.301 39.596 -35.477 1.00 54.74 90 TYR A C 1
ATOM 3745 O O . TYR C 2 102 ? 52.219 39.567 -34.667 1.00 62.84 90 TYR A O 1
ATOM 3754 N N . LYS C 2 103 ? 50.754 40.728 -35.905 1.00 63.55 91 LYS A N 1
ATOM 3755 C CA . LYS C 2 103 ? 51.205 42.026 -35.415 1.00 68.32 91 LYS A CA 1
ATOM 3756 C C . LYS C 2 103 ? 51.023 42.095 -33.897 1.00 62.92 91 LYS A C 1
ATOM 3757 O O . LYS C 2 103 ? 51.850 42.663 -33.186 1.00 65.26 91 LYS A O 1
ATOM 3763 N N . ALA C 2 104 ? 49.934 41.514 -33.409 1.00 52.27 92 ALA A N 1
ATOM 3764 C CA . ALA C 2 104 ? 49.640 41.518 -31.988 1.00 49.88 92 ALA A CA 1
ATOM 3765 C C . ALA C 2 104 ? 50.394 40.393 -31.306 1.00 51.44 92 ALA A C 1
ATOM 3766 O O . ALA C 2 104 ? 50.244 40.163 -30.099 1.00 52.09 92 ALA A O 1
ATOM 3768 N N . GLY C 2 105 ? 51.201 39.689 -32.093 1.00 43.50 93 GLY A N 1
ATOM 3769 C CA . GLY C 2 105 ? 51.979 38.589 -31.562 1.00 43.03 93 GLY A CA 1
ATOM 3770 C C . GLY C 2 105 ? 51.138 37.364 -31.274 1.00 45.27 93 GLY A C 1
ATOM 3771 O O . GLY C 2 105 ? 51.389 36.650 -30.297 1.00 53.90 93 GLY A O 1
ATOM 3772 N N . ARG C 2 106 ? 50.132 37.124 -32.112 1.00 37.23 94 ARG A N 1
ATOM 3773 C CA . ARG C 2 106 ? 49.266 35.965 -31.942 1.00 29.63 94 ARG A CA 1
ATOM 3774 C C . ARG C 2 106 ? 49.565 34.985 -33.067 1.00 36.73 94 ARG A C 1
ATOM 3775 O O . ARG C 2 106 ? 50.301 35.303 -34.012 1.00 33.23 94 ARG A O 1
ATOM 3783 N N . THR C 2 107 ? 48.990 33.794 -32.962 1.00 33.96 95 THR A N 1
ATOM 3784 C CA . THR C 2 107 ? 49.179 32.767 -33.972 1.00 33.80 95 THR A CA 1
ATOM 3785 C C . THR C 2 107 ? 47.823 32.359 -34.522 1.00 37.99 95 THR A C 1
ATOM 3786 O O . THR C 2 107 ? 47.189 31.435 -34.010 1.00 31.97 95 THR A O 1
ATOM 3790 N N . PRO C 2 108 ? 47.362 33.054 -35.578 1.00 42.41 96 PRO A N 1
ATOM 3791 C CA . PRO C 2 108 ? 46.083 32.816 -36.247 1.00 42.39 96 PRO A CA 1
ATOM 3792 C C . PRO C 2 108 ? 46.026 31.566 -37.125 1.00 41.24 96 PRO A C 1
ATOM 3793 O O . PRO C 2 108 ? 47.047 31.080 -37.619 1.00 41.94 96 PRO A O 1
ATOM 3797 N N . ASN C 2 109 ? 44.807 31.063 -37.306 1.00 43.34 97 ASN A N 1
ATOM 3798 C CA . ASN C 2 109 ? 44.533 29.869 -38.109 1.00 40.12 97 ASN A CA 1
ATOM 3799 C C . ASN C 2 109 ? 43.804 30.313 -39.376 1.00 36.36 97 ASN A C 1
ATOM 3800 O O . ASN C 2 109 ? 42.590 30.172 -39.484 1.00 38.28 97 ASN A O 1
ATOM 3805 N N . PRO C 2 110 ? 44.551 30.839 -40.361 1.00 36.90 98 PRO A N 1
ATOM 3806 C CA . PRO C 2 110 ? 44.014 31.329 -41.632 1.00 30.89 98 PRO A CA 1
ATOM 3807 C C . PRO C 2 110 ? 42.954 30.481 -42.307 1.00 35.15 98 PRO A C 1
ATOM 3808 O O . PRO C 2 110 ? 42.067 31.023 -42.956 1.00 42.96 98 PRO A O 1
ATOM 3812 N N . ASP C 2 111 ? 43.035 29.162 -42.156 1.00 31.52 99 ASP A N 1
ATOM 3813 C CA . ASP C 2 111 ? 42.063 28.264 -42.783 1.00 25.51 99 ASP A CA 1
ATOM 3814 C C . ASP C 2 111 ? 40.647 28.362 -42.216 1.00 21.48 99 ASP A C 1
ATOM 3815 O O . ASP C 2 111 ? 39.672 28.154 -42.933 1.00 18.14 99 ASP A O 1
ATOM 3820 N N . ILE C 2 112 ? 40.533 28.682 -40.934 1.00 17.84 100 ILE A N 1
ATOM 3821 C CA . ILE C 2 112 ? 39.226 28.801 -40.304 1.00 25.64 100 ILE A CA 1
ATOM 3822 C C . ILE C 2 112 ? 38.483 29.954 -40.949 1.00 30.81 100 ILE A C 1
ATOM 3823 O O . ILE C 2 112 ? 37.254 29.977 -41.014 1.00 28.11 100 ILE A O 1
ATOM 3828 N N . LEU C 2 113 ? 39.250 30.924 -41.410 1.00 31.06 101 LEU A N 1
ATOM 3829 C CA . LEU C 2 113 ? 38.678 32.078 -42.056 1.00 38.81 101 LEU A CA 1
ATOM 3830 C C . LEU C 2 113 ? 38.338 31.722 -43.497 1.00 47.32 101 LEU A C 1
ATOM 3831 O O . LEU C 2 113 ? 37.248 32.033 -43.976 1.00 54.45 101 LEU A O 1
ATOM 3836 N N . CYS C 2 114 ? 39.267 31.062 -44.185 1.00 46.67 102 CYS A N 1
ATOM 3837 C CA . CYS C 2 114 ? 39.039 30.699 -45.575 1.00 42.01 102 CYS A CA 1
ATOM 3838 C C . CYS C 2 114 ? 37.725 29.967 -45.722 1.00 42.70 102 CYS A C 1
ATOM 3839 O O . CYS C 2 114 ? 37.045 30.118 -46.735 1.00 46.83 102 CYS A O 1
ATOM 3842 N N . ASN C 2 115 ? 37.364 29.165 -44.726 1.00 32.07 103 ASN A N 1
ATOM 3843 C CA . ASN C 2 115 ? 36.099 28.451 -44.801 1.00 33.59 103 ASN A CA 1
ATOM 3844 C C . ASN C 2 115 ? 34.967 29.438 -44.588 1.00 35.14 103 ASN A C 1
ATOM 3845 O O . ASN C 2 115 ? 34.145 29.635 -45.466 1.00 43.00 103 ASN A O 1
ATOM 3850 N N . LYS C 2 116 ? 34.944 30.067 -43.417 1.00 43.32 104 LYS A N 1
ATOM 3851 C CA . LYS C 2 116 ? 33.896 31.023 -43.059 1.00 45.03 104 LYS A CA 1
ATOM 3852 C C . LYS C 2 116 ? 33.669 32.130 -44.060 1.00 43.23 104 LYS A C 1
ATOM 3853 O O . LYS C 2 116 ? 32.532 32.433 -44.395 1.00 44.89 104 LYS A O 1
ATOM 3859 N N . GLU C 2 117 ? 34.745 32.747 -44.526 1.00 39.95 105 GLU A N 1
ATOM 3860 C CA . GLU C 2 117 ? 34.618 33.834 -45.482 1.00 40.13 105 GLU A CA 1
ATOM 3861 C C . GLU C 2 117 ? 34.390 33.361 -46.904 1.00 35.92 105 GLU A C 1
ATOM 3862 O O . GLU C 2 117 ? 33.429 33.773 -47.536 1.00 41.29 105 GLU A O 1
ATOM 3868 N N . ILE C 2 118 ? 35.262 32.497 -47.411 1.00 33.14 106 ILE A N 1
ATOM 3869 C CA . ILE C 2 118 ? 35.111 32.011 -48.773 1.00 26.81 106 ILE A CA 1
ATOM 3870 C C . ILE C 2 118 ? 34.285 30.739 -48.914 1.00 28.05 106 ILE A C 1
ATOM 3871 O O . ILE C 2 118 ? 33.067 30.802 -49.056 1.00 26.72 106 ILE A O 1
ATOM 3876 N N . LYS C 2 119 ? 34.946 29.586 -48.858 1.00 27.17 107 LYS A N 1
ATOM 3877 C CA . LYS C 2 119 ? 34.276 28.297 -49.033 1.00 22.89 107 LYS A CA 1
ATOM 3878 C C . LYS C 2 119 ? 32.809 28.185 -48.644 1.00 18.84 107 LYS A C 1
ATOM 3879 O O . LYS C 2 119 ? 32.053 27.499 -49.328 1.00 24.90 107 LYS A O 1
ATOM 3885 N N . PHE C 2 120 ? 32.383 28.839 -47.570 1.00 11.53 108 PHE A N 1
ATOM 3886 C CA . PHE C 2 120 ? 30.980 28.731 -47.185 1.00 15.42 108 PHE A CA 1
ATOM 3887 C C . PHE C 2 120 ? 30.251 30.037 -47.111 1.00 24.42 108 PHE A C 1
ATOM 3888 O O . PHE C 2 120 ? 29.395 30.227 -46.258 1.00 42.08 108 PHE A O 1
ATOM 3896 N N . LYS C 2 121 ? 30.582 30.939 -48.018 1.00 34.54 109 LYS A N 1
ATOM 3897 C CA . LYS C 2 121 ? 29.932 32.233 -48.064 1.00 37.46 109 LYS A CA 1
ATOM 3898 C C . LYS C 2 121 ? 30.096 32.731 -49.499 1.00 43.87 109 LYS A C 1
ATOM 3899 O O . LYS C 2 121 ? 29.150 32.708 -50.287 1.00 43.45 109 LYS A O 1
ATOM 3905 N N . ALA C 2 122 ? 31.308 33.152 -49.843 1.00 41.02 110 ALA A N 1
ATOM 3906 C CA . ALA C 2 122 ? 31.588 33.637 -51.186 1.00 44.15 110 ALA A CA 1
ATOM 3907 C C . ALA C 2 122 ? 31.103 32.589 -52.173 1.00 48.39 110 ALA A C 1
ATOM 3908 O O . ALA C 2 122 ? 30.310 32.863 -53.079 1.00 48.00 110 ALA A O 1
ATOM 3910 N N . PHE C 2 123 ? 31.595 31.378 -51.977 1.00 44.91 111 PHE A N 1
ATOM 3911 C CA . PHE C 2 123 ? 31.240 30.264 -52.823 1.00 41.91 111 PHE A CA 1
ATOM 3912 C C . PHE C 2 123 ? 29.770 29.976 -52.601 1.00 38.72 111 PHE A C 1
ATOM 3913 O O . PHE C 2 123 ? 29.012 29.853 -53.555 1.00 35.93 111 PHE A O 1
ATOM 3921 N N . LEU C 2 124 ? 29.362 29.895 -51.343 1.00 36.55 112 LEU A N 1
ATOM 3922 C CA . LEU C 2 124 ? 27.970 29.603 -51.027 1.00 49.75 112 LEU A CA 1
ATOM 3923 C C . LEU C 2 124 ? 27.021 30.522 -51.793 1.00 50.73 112 LEU A C 1
ATOM 3924 O O . LEU C 2 124 ? 26.158 30.051 -52.541 1.00 41.76 112 LEU A O 1
ATOM 3929 N N . GLU C 2 125 ? 27.201 31.829 -51.608 1.00 52.72 113 GLU A N 1
ATOM 3930 C CA . GLU C 2 125 ? 26.369 32.838 -52.257 1.00 52.07 113 GLU A CA 1
ATOM 3931 C C . GLU C 2 125 ? 26.479 32.755 -53.773 1.00 50.83 113 GLU A C 1
ATOM 3932 O O . GLU C 2 125 ? 25.468 32.742 -54.469 1.00 55.34 113 GLU A O 1
ATOM 3938 N N . PHE C 2 126 ? 27.704 32.697 -54.287 1.00 45.95 114 PHE A N 1
ATOM 3939 C CA . PHE C 2 126 ? 27.908 32.589 -55.725 1.00 36.82 114 PHE A CA 1
ATOM 3940 C C . PHE C 2 126 ? 27.061 31.455 -56.271 1.00 36.04 114 PHE A C 1
ATOM 3941 O O . PHE C 2 126 ? 26.011 31.679 -56.848 1.00 37.72 114 PHE A O 1
ATOM 3949 N N . ALA C 2 127 ? 27.529 30.233 -56.057 1.00 40.92 115 ALA A N 1
ATOM 3950 C CA . ALA C 2 127 ? 26.856 29.022 -56.513 1.00 49.02 115 ALA A CA 1
ATOM 3951 C C . ALA C 2 127 ? 25.338 29.085 -56.558 1.00 48.05 115 ALA A C 1
ATOM 3952 O O . ALA C 2 127 ? 24.724 28.529 -57.460 1.00 51.16 115 ALA A O 1
ATOM 3954 N N . ALA C 2 128 ? 24.725 29.741 -55.585 1.00 46.73 116 ALA A N 1
ATOM 3955 C CA . ALA C 2 128 ? 23.276 29.835 -55.578 1.00 42.74 116 ALA A CA 1
ATOM 3956 C C . ALA C 2 128 ? 22.836 30.931 -56.523 1.00 45.25 116 ALA A C 1
ATOM 3957 O O . ALA C 2 128 ? 22.200 30.653 -57.531 1.00 45.11 116 ALA A O 1
ATOM 3959 N N . GLU C 2 129 ? 23.202 32.171 -56.205 1.00 53.38 117 GLU A N 1
ATOM 3960 C CA . GLU C 2 129 ? 22.825 33.344 -57.005 1.00 59.29 117 GLU A CA 1
ATOM 3961 C C . GLU C 2 129 ? 23.234 33.323 -58.477 1.00 60.33 117 GLU A C 1
ATOM 3962 O O . GLU C 2 129 ? 22.574 33.941 -59.314 1.00 59.97 117 GLU A O 1
ATOM 3968 N N . ASP C 2 130 ? 24.315 32.618 -58.790 1.00 62.42 118 ASP A N 1
ATOM 3969 C CA . ASP C 2 130 ? 24.795 32.506 -60.166 1.00 58.15 118 ASP A CA 1
ATOM 3970 C C . ASP C 2 130 ? 24.572 31.097 -60.673 1.00 50.89 118 ASP A C 1
ATOM 3971 O O . ASP C 2 130 ? 23.571 30.829 -61.331 1.00 59.59 118 ASP A O 1
ATOM 3976 N N . LEU C 2 131 ? 25.504 30.204 -60.349 1.00 38.25 119 LEU A N 1
ATOM 3977 C CA . LEU C 2 131 ? 25.436 28.804 -60.758 1.00 37.60 119 LEU A CA 1
ATOM 3978 C C . LEU C 2 131 ? 24.100 28.116 -60.496 1.00 33.06 119 LEU A C 1
ATOM 3979 O O . LEU C 2 131 ? 23.965 26.919 -60.754 1.00 21.39 119 LEU A O 1
ATOM 3984 N N . GLY C 2 132 ? 23.124 28.869 -59.988 1.00 32.23 120 GLY A N 1
ATOM 3985 C CA . GLY C 2 132 ? 21.809 28.313 -59.712 1.00 37.33 120 GLY A CA 1
ATOM 3986 C C . GLY C 2 132 ? 21.906 26.927 -59.112 1.00 40.86 120 GLY A C 1
ATOM 3987 O O . GLY C 2 132 ? 21.770 25.927 -59.817 1.00 34.25 120 GLY A O 1
ATOM 3988 N N . ALA C 2 133 ? 22.129 26.870 -57.802 1.00 45.79 121 ALA A N 1
ATOM 3989 C CA . ALA C 2 133 ? 22.284 25.600 -57.115 1.00 43.95 121 ALA A CA 1
ATOM 3990 C C . ALA C 2 133 ? 21.370 25.425 -55.922 1.00 41.72 121 ALA A C 1
ATOM 3991 O O . ALA C 2 133 ? 21.043 26.382 -55.230 1.00 36.07 121 ALA A O 1
ATOM 3993 N N . ASP C 2 134 ? 20.963 24.183 -55.694 1.00 43.90 122 ASP A N 1
ATOM 3994 C CA . ASP C 2 134 ? 20.117 23.853 -54.565 1.00 49.67 122 ASP A CA 1
ATOM 3995 C C . ASP C 2 134 ? 21.017 23.643 -53.355 1.00 52.36 122 ASP A C 1
ATOM 3996 O O . ASP C 2 134 ? 20.698 24.093 -52.261 1.00 59.15 122 ASP A O 1
ATOM 4001 N N . TYR C 2 135 ? 22.143 22.962 -53.566 1.00 47.01 123 TYR A N 1
ATOM 4002 C CA . TYR C 2 135 ? 23.106 22.686 -52.504 1.00 33.88 123 TYR A CA 1
ATOM 4003 C C . TYR C 2 135 ? 24.543 23.008 -52.915 1.00 34.83 123 TYR A C 1
ATOM 4004 O O . TYR C 2 135 ? 24.850 23.207 -54.085 1.00 34.61 123 TYR A O 1
ATOM 4013 N N . ILE C 2 136 ? 25.415 23.046 -51.917 1.00 42.90 124 ILE A N 1
ATOM 4014 C CA . ILE C 2 136 ? 26.846 23.288 -52.083 1.00 36.41 124 ILE A CA 1
ATOM 4015 C C . ILE C 2 136 ? 27.483 22.035 -51.478 1.00 32.72 124 ILE A C 1
ATOM 4016 O O . ILE C 2 136 ? 26.892 21.400 -50.607 1.00 32.01 124 ILE A O 1
ATOM 4021 N N . ALA C 2 137 ? 28.660 21.650 -51.943 1.00 17.82 125 ALA A N 1
ATOM 4022 C CA . ALA C 2 137 ? 29.289 20.472 -51.386 1.00 20.64 125 ALA A CA 1
ATOM 4023 C C . ALA C 2 137 ? 30.785 20.663 -51.357 1.00 26.59 125 ALA A C 1
ATOM 4024 O O . ALA C 2 137 ? 31.307 21.556 -52.013 1.00 32.38 125 ALA A O 1
ATOM 4026 N N . THR C 2 138 ? 31.481 19.838 -50.585 1.00 32.23 126 THR A N 1
ATOM 4027 C CA . THR C 2 138 ? 32.921 19.970 -50.507 1.00 29.73 126 THR A CA 1
ATOM 4028 C C . THR C 2 138 ? 33.613 18.704 -50.029 1.00 31.48 126 THR A C 1
ATOM 4029 O O . THR C 2 138 ? 32.979 17.798 -49.479 1.00 25.68 126 THR A O 1
ATOM 4033 N N . GLY C 2 139 ? 34.922 18.652 -50.244 1.00 34.40 127 GLY A N 1
ATOM 4034 C CA . GLY C 2 139 ? 35.682 17.482 -49.856 1.00 45.73 127 GLY A CA 1
ATOM 4035 C C . GLY C 2 139 ? 36.121 17.435 -48.410 1.00 44.47 127 GLY A C 1
ATOM 4036 O O . GLY C 2 139 ? 37.250 17.049 -48.119 1.00 57.55 127 GLY A O 1
ATOM 4037 N N . HIS C 2 140 ? 35.248 17.827 -47.494 1.00 33.87 128 HIS A N 1
ATOM 4038 C CA . HIS C 2 140 ? 35.616 17.792 -46.091 1.00 31.73 128 HIS A CA 1
ATOM 4039 C C . HIS C 2 140 ? 35.216 16.474 -45.513 1.00 38.75 128 HIS A C 1
ATOM 4040 O O . HIS C 2 140 ? 34.118 15.983 -45.768 1.00 43.33 128 HIS A O 1
ATOM 4047 N N . TYR C 2 141 ? 36.118 15.893 -44.735 1.00 39.25 129 TYR A N 1
ATOM 4048 C CA . TYR C 2 141 ? 35.835 14.627 -44.104 1.00 34.36 129 TYR A CA 1
ATOM 4049 C C . TYR C 2 141 ? 34.999 15.001 -42.906 1.00 33.89 129 TYR A C 1
ATOM 4050 O O . TYR C 2 141 ? 35.464 14.973 -41.774 1.00 51.37 129 TYR A O 1
ATOM 4059 N N . VAL C 2 142 ? 33.756 15.364 -43.174 1.00 23.19 130 VAL A N 1
ATOM 4060 C CA . VAL C 2 142 ? 32.835 15.788 -42.139 1.00 23.19 130 VAL A CA 1
ATOM 4061 C C . VAL C 2 142 ? 31.448 15.259 -42.472 1.00 25.15 130 VAL A C 1
ATOM 4062 O O . VAL C 2 142 ? 31.178 14.950 -43.624 1.00 39.61 130 VAL A O 1
ATOM 4066 N N . ARG C 2 143 ? 30.574 15.135 -41.481 1.00 20.61 131 ARG A N 1
ATOM 4067 C CA . ARG C 2 143 ? 29.226 14.649 -41.743 1.00 25.67 131 ARG A CA 1
ATOM 4068 C C . ARG C 2 143 ? 28.216 15.689 -41.329 1.00 28.98 131 ARG A C 1
ATOM 4069 O O . ARG C 2 143 ? 28.443 16.449 -40.403 1.00 27.28 131 ARG A O 1
ATOM 4077 N N . ARG C 2 144 ? 27.100 15.727 -42.038 1.00 37.12 132 ARG A N 1
ATOM 4078 C CA . ARG C 2 144 ? 26.032 16.658 -41.725 1.00 36.85 132 ARG A CA 1
ATOM 4079 C C . ARG C 2 144 ? 24.905 15.798 -41.206 1.00 36.97 132 ARG A C 1
ATOM 4080 O O . ARG C 2 144 ? 24.824 14.613 -41.532 1.00 40.28 132 ARG A O 1
ATOM 4088 N N . ALA C 2 145 ? 24.041 16.381 -40.392 1.00 34.07 133 ALA A N 1
ATOM 4089 C CA . ALA C 2 145 ? 22.938 15.622 -39.846 1.00 37.28 133 ALA A CA 1
ATOM 4090 C C . ALA C 2 145 ? 21.821 16.539 -39.423 1.00 44.03 133 ALA A C 1
ATOM 4091 O O . ALA C 2 145 ? 21.956 17.310 -38.480 1.00 45.98 133 ALA A O 1
ATOM 4093 N N . ASP C 2 146 ? 20.716 16.460 -40.144 1.00 53.67 134 ASP A N 1
ATOM 4094 C CA . ASP C 2 146 ? 19.561 17.271 -39.834 1.00 62.04 134 ASP A CA 1
ATOM 4095 C C . ASP C 2 146 ? 18.734 16.507 -38.818 1.00 64.39 134 ASP A C 1
ATOM 4096 O O . ASP C 2 146 ? 18.152 15.473 -39.132 1.00 71.04 134 ASP A O 1
ATOM 4101 N N . VAL C 2 147 ? 18.696 17.005 -37.589 1.00 64.10 135 VAL A N 1
ATOM 4102 C CA . VAL C 2 147 ? 17.927 16.337 -36.558 1.00 59.72 135 VAL A CA 1
ATOM 4103 C C . VAL C 2 147 ? 17.097 17.300 -35.732 1.00 58.80 135 VAL A C 1
ATOM 4104 O O . VAL C 2 147 ? 17.572 18.357 -35.305 1.00 48.85 135 VAL A O 1
ATOM 4108 N N . ASP C 2 148 ? 15.841 16.918 -35.526 1.00 64.08 136 ASP A N 1
ATOM 4109 C CA . ASP C 2 148 ? 14.901 17.714 -34.757 1.00 66.06 136 ASP A CA 1
ATOM 4110 C C . ASP C 2 148 ? 14.669 19.061 -35.405 1.00 58.65 136 ASP A C 1
ATOM 4111 O O . ASP C 2 148 ? 14.521 20.062 -34.718 1.00 57.89 136 ASP A O 1
ATOM 4116 N N . GLY C 2 149 ? 14.653 19.090 -36.730 1.00 52.12 137 GLY A N 1
ATOM 4117 C CA . GLY C 2 149 ? 14.404 20.348 -37.405 1.00 55.05 137 GLY A CA 1
ATOM 4118 C C . GLY C 2 149 ? 15.620 21.147 -37.813 1.00 53.12 137 GLY A C 1
ATOM 4119 O O . GLY C 2 149 ? 15.540 21.949 -38.744 1.00 54.04 137 GLY A O 1
ATOM 4120 N N . LYS C 2 150 ? 16.739 20.967 -37.120 1.00 54.84 138 LYS A N 1
ATOM 4121 C CA . LYS C 2 150 ? 17.936 21.700 -37.508 1.00 58.05 138 LYS A CA 1
ATOM 4122 C C . LYS C 2 150 ? 19.148 20.843 -37.810 1.00 54.33 138 LYS A C 1
ATOM 4123 O O . LYS C 2 150 ? 19.397 19.832 -37.153 1.00 47.31 138 LYS A O 1
ATOM 4129 N N . SER C 2 151 ? 19.889 21.275 -38.829 1.00 49.83 139 SER A N 1
ATOM 4130 C CA . SER C 2 151 ? 21.089 20.606 -39.293 1.00 39.70 139 SER A CA 1
ATOM 4131 C C . SER C 2 151 ? 22.228 20.798 -38.303 1.00 41.50 139 SER A C 1
ATOM 4132 O O . SER C 2 151 ? 22.365 21.859 -37.689 1.00 43.93 139 SER A O 1
ATOM 4135 N N . ARG C 2 152 ? 23.047 19.760 -38.163 1.00 41.24 140 ARG A N 1
ATOM 4136 C CA . ARG C 2 152 ? 24.170 19.752 -37.232 1.00 34.96 140 ARG A CA 1
ATOM 4137 C C . ARG C 2 152 ? 25.466 19.422 -37.925 1.00 33.28 140 ARG A C 1
ATOM 4138 O O . ARG C 2 152 ? 25.452 18.808 -38.985 1.00 38.70 140 ARG A O 1
ATOM 4146 N N . LEU C 2 153 ? 26.585 19.811 -37.318 1.00 26.59 141 LEU A N 1
ATOM 4147 C CA . LEU C 2 153 ? 27.892 19.497 -37.883 1.00 24.96 141 LEU A CA 1
ATOM 4148 C C . LEU C 2 153 ? 28.429 18.344 -37.068 1.00 19.47 141 LEU A C 1
ATOM 4149 O O . LEU C 2 153 ? 28.515 18.461 -35.857 1.00 33.07 141 LEU A O 1
ATOM 4154 N N . LEU C 2 154 ? 28.778 17.241 -37.726 1.00 10.38 142 LEU A N 1
ATOM 4155 C CA . LEU C 2 154 ? 29.282 16.049 -37.050 1.00 17.76 142 LEU A CA 1
ATOM 4156 C C . LEU C 2 154 ? 30.690 15.636 -37.442 1.00 21.37 142 LEU A C 1
ATOM 4157 O O . LEU C 2 154 ? 31.292 16.194 -38.340 1.00 25.90 142 LEU A O 1
ATOM 4162 N N . ARG C 2 155 ? 31.193 14.619 -36.768 1.00 21.62 143 ARG A N 1
ATOM 4163 C CA . ARG C 2 155 ? 32.537 14.153 -37.000 1.00 30.69 143 ARG A CA 1
ATOM 4164 C C . ARG C 2 155 ? 32.753 13.486 -38.340 1.00 35.34 143 ARG A C 1
ATOM 4165 O O . ARG C 2 155 ? 33.361 14.051 -39.236 1.00 42.83 143 ARG A O 1
ATOM 4173 N N . GLY C 2 156 ? 32.262 12.269 -38.475 1.00 38.96 144 GLY A N 1
ATOM 4174 C CA . GLY C 2 156 ? 32.453 11.549 -39.716 1.00 42.53 144 GLY A CA 1
ATOM 4175 C C . GLY C 2 156 ? 33.340 10.379 -39.392 1.00 45.77 144 GLY A C 1
ATOM 4176 O O . GLY C 2 156 ? 34.477 10.583 -38.999 1.00 52.49 144 GLY A O 1
ATOM 4177 N N . LEU C 2 157 ? 32.806 9.167 -39.527 1.00 48.68 145 LEU A N 1
ATOM 4178 C CA . LEU C 2 157 ? 33.526 7.927 -39.236 1.00 47.88 145 LEU A CA 1
ATOM 4179 C C . LEU C 2 157 ? 35.029 8.107 -39.340 1.00 51.10 145 LEU A C 1
ATOM 4180 O O . LEU C 2 157 ? 35.503 8.837 -40.200 1.00 57.88 145 LEU A O 1
ATOM 4185 N N . ASP C 2 158 ? 35.775 7.432 -38.472 1.00 50.49 146 ASP A N 1
ATOM 4186 C CA . ASP C 2 158 ? 37.238 7.529 -38.463 1.00 56.63 146 ASP A CA 1
ATOM 4187 C C . ASP C 2 158 ? 37.667 8.900 -37.934 1.00 52.44 146 ASP A C 1
ATOM 4188 O O . ASP C 2 158 ? 38.322 9.673 -38.631 1.00 55.01 146 ASP A O 1
ATOM 4193 N N . SER C 2 159 ? 37.296 9.181 -36.689 1.00 44.80 147 SER A N 1
ATOM 4194 C CA . SER C 2 159 ? 37.612 10.446 -36.049 1.00 43.53 147 SER A CA 1
ATOM 4195 C C . SER C 2 159 ? 39.071 10.871 -36.150 1.00 53.00 147 SER A C 1
ATOM 4196 O O . SER C 2 159 ? 39.376 12.058 -36.010 1.00 61.66 147 SER A O 1
ATOM 4199 N N . ASN C 2 160 ? 39.980 9.927 -36.380 1.00 53.41 148 ASN A N 1
ATOM 4200 C CA . ASN C 2 160 ? 41.388 10.298 -36.506 1.00 66.05 148 ASN A CA 1
ATOM 4201 C C . ASN C 2 160 ? 41.521 11.188 -37.741 1.00 64.18 148 ASN A C 1
ATOM 4202 O O . ASN C 2 160 ? 42.501 11.924 -37.908 1.00 70.21 148 ASN A O 1
ATOM 4207 N N . LYS C 2 161 ? 40.508 11.137 -38.594 1.00 53.05 149 LYS A N 1
ATOM 4208 C CA . LYS C 2 161 ? 40.545 11.893 -39.825 1.00 41.99 149 LYS A CA 1
ATOM 4209 C C . LYS C 2 161 ? 39.553 13.037 -39.931 1.00 38.14 149 LYS A C 1
ATOM 4210 O O . LYS C 2 161 ? 39.672 13.864 -40.823 1.00 49.27 149 LYS A O 1
ATOM 4216 N N . ASP C 2 162 ? 38.575 13.087 -39.035 1.00 33.08 150 ASP A N 1
ATOM 4217 C CA . ASP C 2 162 ? 37.582 14.164 -39.046 1.00 32.00 150 ASP A CA 1
ATOM 4218 C C . ASP C 2 162 ? 38.215 15.556 -39.176 1.00 34.68 150 ASP A C 1
ATOM 4219 O O . ASP C 2 162 ? 39.262 15.849 -38.588 1.00 40.75 150 ASP A O 1
ATOM 4224 N N . GLN C 2 163 ? 37.551 16.422 -39.930 1.00 20.76 151 GLN A N 1
ATOM 4225 C CA . GLN C 2 163 ? 38.056 17.758 -40.157 1.00 15.90 151 GLN A CA 1
ATOM 4226 C C . GLN C 2 163 ? 37.109 18.813 -39.648 1.00 25.15 151 GLN A C 1
ATOM 4227 O O . GLN C 2 163 ? 37.321 20.017 -39.892 1.00 8.18 151 GLN A O 1
ATOM 4233 N N . SER C 2 164 ? 36.068 18.352 -38.948 1.00 24.64 152 SER A N 1
ATOM 4234 C CA . SER C 2 164 ? 35.045 19.228 -38.382 1.00 26.65 152 SER A CA 1
ATOM 4235 C C . SER C 2 164 ? 35.702 20.391 -37.675 1.00 24.89 152 SER A C 1
ATOM 4236 O O . SER C 2 164 ? 35.146 21.477 -37.619 1.00 22.26 152 SER A O 1
ATOM 4239 N N . TYR C 2 165 ? 36.892 20.148 -37.138 1.00 22.92 153 TYR A N 1
ATOM 4240 C CA . TYR C 2 165 ? 37.645 21.173 -36.441 1.00 12.90 153 TYR A CA 1
ATOM 4241 C C . TYR C 2 165 ? 37.718 22.474 -37.241 1.00 17.17 153 TYR A C 1
ATOM 4242 O O . TYR C 2 165 ? 37.533 23.553 -36.679 1.00 17.51 153 TYR A O 1
ATOM 4251 N N . PHE C 2 166 ? 37.968 22.392 -38.547 1.00 18.44 154 PHE A N 1
ATOM 4252 C CA . PHE C 2 166 ? 38.069 23.619 -39.342 1.00 27.02 154 PHE A CA 1
ATOM 4253 C C . PHE C 2 166 ? 36.764 24.287 -39.746 1.00 34.08 154 PHE A C 1
ATOM 4254 O O . PHE C 2 166 ? 36.777 25.411 -40.238 1.00 35.49 154 PHE A O 1
ATOM 4262 N N . LEU C 2 167 ? 35.642 23.604 -39.544 1.00 34.85 155 LEU A N 1
ATOM 4263 C CA . LEU C 2 167 ? 34.346 24.160 -39.906 1.00 20.57 155 LEU A CA 1
ATOM 4264 C C . LEU C 2 167 ? 33.554 24.492 -38.677 1.00 15.19 155 LEU A C 1
ATOM 4265 O O . LEU C 2 167 ? 32.354 24.290 -38.693 1.00 17.93 155 LEU A O 1
ATOM 4270 N N . TYR C 2 168 ? 34.185 24.990 -37.616 1.00 11.75 156 TYR A N 1
ATOM 4271 C CA . TYR C 2 168 ? 33.427 25.276 -36.393 1.00 18.72 156 TYR A CA 1
ATOM 4272 C C . TYR C 2 168 ? 32.606 26.567 -36.452 1.00 25.20 156 TYR A C 1
ATOM 4273 O O . TYR C 2 168 ? 31.675 26.770 -35.671 1.00 26.03 156 TYR A O 1
ATOM 4282 N N . THR C 2 169 ? 32.930 27.429 -37.403 1.00 25.33 157 THR A N 1
ATOM 4283 C CA . THR C 2 169 ? 32.221 28.685 -37.536 1.00 21.36 157 THR A CA 1
ATOM 4284 C C . THR C 2 169 ? 30.899 28.543 -38.297 1.00 27.28 157 THR A C 1
ATOM 4285 O O . THR C 2 169 ? 29.980 29.334 -38.115 1.00 37.46 157 THR A O 1
ATOM 4289 N N . LEU C 2 170 ? 30.793 27.535 -39.149 1.00 23.50 158 LEU A N 1
ATOM 4290 C CA . LEU C 2 170 ? 29.563 27.321 -39.894 1.00 22.89 158 LEU A CA 1
ATOM 4291 C C . LEU C 2 170 ? 28.346 27.407 -39.000 1.00 23.70 158 LEU A C 1
ATOM 4292 O O . LEU C 2 170 ? 28.453 27.272 -37.790 1.00 33.13 158 LEU A O 1
ATOM 4297 N N . SER C 2 171 ? 27.192 27.636 -39.616 1.00 25.01 159 SER A N 1
ATOM 4298 C CA . SER C 2 171 ? 25.916 27.745 -38.923 1.00 23.51 159 SER A CA 1
ATOM 4299 C C . SER C 2 171 ? 24.950 26.805 -39.604 1.00 27.08 159 SER A C 1
ATOM 4300 O O . SER C 2 171 ? 25.056 26.599 -40.804 1.00 35.69 159 SER A O 1
ATOM 4303 N N . HIS C 2 172 ? 24.002 26.250 -38.855 1.00 37.07 160 HIS A N 1
ATOM 4304 C CA . HIS C 2 172 ? 23.012 25.338 -39.432 1.00 41.32 160 HIS A CA 1
ATOM 4305 C C . HIS C 2 172 ? 22.517 25.891 -40.756 1.00 37.85 160 HIS A C 1
ATOM 4306 O O . HIS C 2 172 ? 22.393 25.157 -41.731 1.00 31.67 160 HIS A O 1
ATOM 4313 N N . GLU C 2 173 ? 22.257 27.197 -40.775 1.00 39.73 161 GLU A N 1
ATOM 4314 C CA . GLU C 2 173 ? 21.804 27.901 -41.965 1.00 38.89 161 GLU A CA 1
ATOM 4315 C C . GLU C 2 173 ? 22.736 27.535 -43.105 1.00 43.13 161 GLU A C 1
ATOM 4316 O O . GLU C 2 173 ? 22.295 27.353 -44.238 1.00 52.24 161 GLU A O 1
ATOM 4322 N N . GLN C 2 174 ? 24.029 27.438 -42.802 1.00 35.60 162 GLN A N 1
ATOM 4323 C CA . GLN C 2 174 ? 25.029 27.095 -43.807 1.00 33.22 162 GLN A CA 1
ATOM 4324 C C . GLN C 2 174 ? 25.142 25.588 -43.968 1.00 31.27 162 GLN A C 1
ATOM 4325 O O . GLN C 2 174 ? 25.269 25.076 -45.077 1.00 32.75 162 GLN A O 1
ATOM 4331 N N . ILE C 2 175 ? 25.086 24.878 -42.854 1.00 28.95 163 ILE A N 1
ATOM 4332 C CA . ILE C 2 175 ? 25.195 23.434 -42.886 1.00 34.87 163 ILE A CA 1
ATOM 4333 C C . ILE C 2 175 ? 24.124 22.856 -43.778 1.00 38.25 163 ILE A C 1
ATOM 4334 O O . ILE C 2 175 ? 24.401 22.005 -44.623 1.00 37.18 163 ILE A O 1
ATOM 4339 N N . ALA C 2 176 ? 22.900 23.335 -43.593 1.00 36.07 164 ALA A N 1
ATOM 4340 C CA . ALA C 2 176 ? 21.766 22.852 -44.366 1.00 44.04 164 ALA A CA 1
ATOM 4341 C C . ALA C 2 176 ? 21.979 22.970 -45.870 1.00 50.45 164 ALA A C 1
ATOM 4342 O O . ALA C 2 176 ? 21.575 22.095 -46.633 1.00 56.60 164 ALA A O 1
ATOM 4344 N N . GLN C 2 177 ? 22.615 24.053 -46.296 1.00 50.08 165 GLN A N 1
ATOM 4345 C CA . GLN C 2 177 ? 22.865 24.268 -47.710 1.00 40.51 165 GLN A CA 1
ATOM 4346 C C . GLN C 2 177 ? 24.021 23.428 -48.210 1.00 36.66 165 GLN A C 1
ATOM 4347 O O . GLN C 2 177 ? 24.109 23.120 -49.388 1.00 41.91 165 GLN A O 1
ATOM 4353 N N . SER C 2 178 ? 24.908 23.039 -47.312 1.00 27.29 166 SER A N 1
ATOM 4354 C CA . SER C 2 178 ? 26.037 22.238 -47.725 1.00 24.51 166 SER A CA 1
ATOM 4355 C C . SER C 2 178 ? 25.713 20.763 -47.768 1.00 14.31 166 SER A C 1
ATOM 4356 O O . SER C 2 178 ? 24.694 20.330 -47.262 1.00 12.45 166 SER A O 1
ATOM 4359 N N . LEU C 2 179 ? 26.605 20.001 -48.379 1.00 12.07 167 LEU A N 1
ATOM 4360 C CA . LEU C 2 179 ? 26.456 18.561 -48.515 1.00 25.57 167 LEU A CA 1
ATOM 4361 C C . LEU C 2 179 ? 27.843 17.937 -48.370 1.00 36.29 167 LEU A C 1
ATOM 4362 O O . LEU C 2 179 ? 28.672 18.052 -49.274 1.00 36.12 167 LEU A O 1
ATOM 4367 N N . PHE C 2 180 ? 28.099 17.292 -47.235 1.00 39.84 168 PHE A N 1
ATOM 4368 C CA . PHE C 2 180 ? 29.396 16.666 -46.992 1.00 42.24 168 PHE A CA 1
ATOM 4369 C C . PHE C 2 180 ? 29.213 15.166 -47.088 1.00 44.37 168 PHE A C 1
ATOM 4370 O O . PHE C 2 180 ? 28.745 14.526 -46.144 1.00 53.10 168 PHE A O 1
ATOM 4378 N N . PRO C 2 181 ? 29.588 14.583 -48.235 1.00 41.59 169 PRO A N 1
ATOM 4379 C CA . PRO C 2 181 ? 29.453 13.148 -48.476 1.00 45.14 169 PRO A CA 1
ATOM 4380 C C . PRO C 2 181 ? 30.600 12.247 -48.058 1.00 43.07 169 PRO A C 1
ATOM 4381 O O . PRO C 2 181 ? 30.375 11.200 -47.464 1.00 53.39 169 PRO A O 1
ATOM 4385 N N . VAL C 2 182 ? 31.824 12.642 -48.368 1.00 33.84 170 VAL A N 1
ATOM 4386 C CA . VAL C 2 182 ? 32.968 11.822 -48.026 1.00 29.80 170 VAL A CA 1
ATOM 4387 C C . VAL C 2 182 ? 33.094 11.527 -46.539 1.00 39.43 170 VAL A C 1
ATOM 4388 O O . VAL C 2 182 ? 33.862 10.659 -46.141 1.00 39.58 170 VAL A O 1
ATOM 4392 N N . GLY C 2 183 ? 32.334 12.237 -45.715 1.00 40.78 171 GLY A N 1
ATOM 4393 C CA . GLY C 2 183 ? 32.426 12.022 -44.284 1.00 40.06 171 GLY A CA 1
ATOM 4394 C C . GLY C 2 183 ? 31.657 10.817 -43.806 1.00 37.77 171 GLY A C 1
ATOM 4395 O O . GLY C 2 183 ? 31.755 10.417 -42.644 1.00 38.03 171 GLY A O 1
ATOM 4396 N N . GLU C 2 184 ? 30.888 10.237 -44.715 1.00 35.37 172 GLU A N 1
ATOM 4397 C CA . GLU C 2 184 ? 30.075 9.077 -44.405 1.00 33.93 172 GLU A CA 1
ATOM 4398 C C . GLU C 2 184 ? 30.829 7.786 -44.639 1.00 36.57 172 GLU A C 1
ATOM 4399 O O . GLU C 2 184 ? 30.336 6.715 -44.312 1.00 40.35 172 GLU A O 1
ATOM 4405 N N . LEU C 2 185 ? 32.025 7.891 -45.207 1.00 40.88 173 LEU A N 1
ATOM 4406 C CA . LEU C 2 185 ? 32.853 6.716 -45.467 1.00 46.53 173 LEU A CA 1
ATOM 4407 C C . LEU C 2 185 ? 34.048 6.721 -44.535 1.00 46.07 173 LEU A C 1
ATOM 4408 O O . LEU C 2 185 ? 34.242 7.655 -43.764 1.00 55.19 173 LEU A O 1
ATOM 4413 N N . GLU C 2 186 ? 34.851 5.670 -44.611 1.00 35.60 174 GLU A N 1
ATOM 4414 C CA . GLU C 2 186 ? 36.056 5.595 -43.816 1.00 30.72 174 GLU A CA 1
ATOM 4415 C C . GLU C 2 186 ? 37.073 6.132 -44.778 1.00 27.13 174 GLU A C 1
ATOM 4416 O O . GLU C 2 186 ? 37.078 5.741 -45.931 1.00 31.80 174 GLU A O 1
ATOM 4422 N N . LYS C 2 187 ? 37.943 7.017 -44.327 1.00 29.45 175 LYS A N 1
ATOM 4423 C CA . LYS C 2 187 ? 38.906 7.583 -45.249 1.00 40.55 175 LYS A CA 1
ATOM 4424 C C . LYS C 2 187 ? 39.613 6.568 -46.147 1.00 44.00 175 LYS A C 1
ATOM 4425 O O . LYS C 2 187 ? 39.938 6.881 -47.295 1.00 51.40 175 LYS A O 1
ATOM 4431 N N . PRO C 2 188 ? 39.867 5.345 -45.655 1.00 40.06 176 PRO A N 1
ATOM 4432 C CA . PRO C 2 188 ? 40.543 4.426 -46.580 1.00 42.45 176 PRO A CA 1
ATOM 4433 C C . PRO C 2 188 ? 39.730 4.227 -47.871 1.00 43.16 176 PRO A C 1
ATOM 4434 O O . PRO C 2 188 ? 40.289 4.207 -48.967 1.00 39.98 176 PRO A O 1
ATOM 4438 N N . GLN C 2 189 ? 38.412 4.093 -47.729 1.00 40.38 177 GLN A N 1
ATOM 4439 C CA . GLN C 2 189 ? 37.514 3.907 -48.863 1.00 32.15 177 GLN A CA 1
ATOM 4440 C C . GLN C 2 189 ? 37.758 4.975 -49.910 1.00 35.93 177 GLN A C 1
ATOM 4441 O O . GLN C 2 189 ? 38.083 4.679 -51.057 1.00 41.09 177 GLN A O 1
ATOM 4447 N N . VAL C 2 190 ? 37.576 6.224 -49.505 1.00 24.39 178 VAL A N 1
ATOM 4448 C CA . VAL C 2 190 ? 37.769 7.351 -50.391 1.00 25.42 178 VAL A CA 1
ATOM 4449 C C . VAL C 2 190 ? 38.991 7.170 -51.281 1.00 32.98 178 VAL A C 1
ATOM 4450 O O . VAL C 2 190 ? 38.860 6.876 -52.463 1.00 38.22 178 VAL A O 1
ATOM 4454 N N . ARG C 2 191 ? 40.178 7.338 -50.712 1.00 44.98 179 ARG A N 1
ATOM 4455 C CA . ARG C 2 191 ? 41.425 7.194 -51.469 1.00 53.66 179 ARG A CA 1
ATOM 4456 C C . ARG C 2 191 ? 41.359 6.019 -52.446 1.00 42.50 179 ARG A C 1
ATOM 4457 O O . ARG C 2 191 ? 42.013 6.031 -53.475 1.00 39.60 179 ARG A O 1
ATOM 4465 N N . LYS C 2 192 ? 40.583 4.997 -52.106 1.00 35.12 180 LYS A N 1
ATOM 4466 C CA . LYS C 2 192 ? 40.471 3.824 -52.951 1.00 37.32 180 LYS A CA 1
ATOM 4467 C C . LYS C 2 192 ? 39.498 4.000 -54.100 1.00 47.05 180 LYS A C 1
ATOM 4468 O O . LYS C 2 192 ? 39.882 3.887 -55.264 1.00 53.86 180 LYS A O 1
ATOM 4474 N N . ILE C 2 193 ? 38.236 4.261 -53.777 1.00 47.58 181 ILE A N 1
ATOM 4475 C CA . ILE C 2 193 ? 37.220 4.485 -54.797 1.00 34.26 181 ILE A CA 1
ATOM 4476 C C . ILE C 2 193 ? 37.866 5.281 -55.920 1.00 33.46 181 ILE A C 1
ATOM 4477 O O . ILE C 2 193 ? 37.737 4.938 -57.083 1.00 26.49 181 ILE A O 1
ATOM 4482 N N . ALA C 2 194 ? 38.586 6.333 -55.541 1.00 36.91 182 ALA A N 1
ATOM 4483 C CA . ALA C 2 194 ? 39.266 7.215 -56.481 1.00 39.11 182 ALA A CA 1
ATOM 4484 C C . ALA C 2 194 ? 40.156 6.489 -57.465 1.00 39.04 182 ALA A C 1
ATOM 4485 O O . ALA C 2 194 ? 40.296 6.905 -58.607 1.00 45.18 182 ALA A O 1
ATOM 4487 N N . GLU C 2 195 ? 40.773 5.409 -57.019 1.00 40.98 183 GLU A N 1
ATOM 4488 C CA . GLU C 2 195 ? 41.652 4.642 -57.885 1.00 46.05 183 GLU A CA 1
ATOM 4489 C C . GLU C 2 195 ? 40.827 3.711 -58.750 1.00 50.48 183 GLU A C 1
ATOM 4490 O O . GLU C 2 195 ? 41.022 3.650 -59.962 1.00 53.11 183 GLU A O 1
ATOM 4496 N N . ASP C 2 196 ? 39.903 2.990 -58.117 1.00 49.68 184 ASP A N 1
ATOM 4497 C CA . ASP C 2 196 ? 39.035 2.058 -58.825 1.00 55.73 184 ASP A CA 1
ATOM 4498 C C . ASP C 2 196 ? 38.110 2.795 -59.807 1.00 57.05 184 ASP A C 1
ATOM 4499 O O . ASP C 2 196 ? 37.312 2.174 -60.512 1.00 64.17 184 ASP A O 1
ATOM 4504 N N . LEU C 2 197 ? 38.221 4.124 -59.835 1.00 47.36 185 LEU A N 1
ATOM 4505 C CA . LEU C 2 197 ? 37.451 4.973 -60.742 1.00 29.85 185 LEU A CA 1
ATOM 4506 C C . LEU C 2 197 ? 38.454 5.744 -61.572 1.00 34.38 185 LEU A C 1
ATOM 4507 O O . LEU C 2 197 ? 38.197 6.866 -61.977 1.00 40.17 185 LEU A O 1
ATOM 4512 N N . GLY C 2 198 ? 39.610 5.141 -61.800 1.00 40.82 186 GLY A N 1
ATOM 4513 C CA . GLY C 2 198 ? 40.639 5.794 -62.581 1.00 46.24 186 GLY A CA 1
ATOM 4514 C C . GLY C 2 198 ? 40.671 7.298 -62.424 1.00 43.35 186 GLY A C 1
ATOM 4515 O O . GLY C 2 198 ? 40.610 8.026 -63.410 1.00 54.64 186 GLY A O 1
ATOM 4516 N N . LEU C 2 199 ? 40.747 7.768 -61.186 1.00 41.58 187 LEU A N 1
ATOM 4517 C CA . LEU C 2 199 ? 40.809 9.200 -60.913 1.00 42.07 187 LEU A CA 1
ATOM 4518 C C . LEU C 2 199 ? 42.128 9.473 -60.203 1.00 52.14 187 LEU A C 1
ATOM 4519 O O . LEU C 2 199 ? 43.122 8.774 -60.419 1.00 46.64 187 LEU A O 1
ATOM 4524 N N . VAL C 2 200 ? 42.113 10.478 -59.328 1.00 68.19 188 VAL A N 1
ATOM 4525 C CA . VAL C 2 200 ? 43.291 10.872 -58.550 1.00 75.11 188 VAL A CA 1
ATOM 4526 C C . VAL C 2 200 ? 43.742 9.722 -57.628 1.00 76.59 188 VAL A C 1
ATOM 4527 O O . VAL C 2 200 ? 43.853 8.561 -58.044 1.00 69.49 188 VAL A O 1
ATOM 4531 N N . LYS C 2 217 ? 58.284 26.416 -45.880 1.00 70.21 205 LYS A N 1
ATOM 4532 C CA . LYS C 2 217 ? 58.822 27.741 -46.173 1.00 72.92 205 LYS A CA 1
ATOM 4533 C C . LYS C 2 217 ? 57.924 28.847 -45.636 1.00 72.84 205 LYS A C 1
ATOM 4534 O O . LYS C 2 217 ? 57.942 29.967 -46.141 1.00 69.37 205 LYS A O 1
ATOM 4540 N N . PHE C 2 218 ? 57.143 28.540 -44.609 1.00 72.84 206 PHE A N 1
ATOM 4541 C CA . PHE C 2 218 ? 56.252 29.539 -44.047 1.00 72.09 206 PHE A CA 1
ATOM 4542 C C . PHE C 2 218 ? 56.993 30.779 -43.563 1.00 71.54 206 PHE A C 1
ATOM 4543 O O . PHE C 2 218 ? 56.530 31.897 -43.767 1.00 76.23 206 PHE A O 1
ATOM 4551 N N . ARG C 2 219 ? 58.139 30.589 -42.919 1.00 72.92 207 ARG A N 1
ATOM 4552 C CA . ARG C 2 219 ? 58.906 31.724 -42.418 1.00 75.65 207 ARG A CA 1
ATOM 4553 C C . ARG C 2 219 ? 59.218 32.717 -43.525 1.00 73.30 207 ARG A C 1
ATOM 4554 O O . ARG C 2 219 ? 59.123 33.932 -43.320 1.00 66.74 207 ARG A O 1
ATOM 4562 N N . GLU C 2 220 ? 59.582 32.193 -44.695 1.00 73.26 208 GLU A N 1
ATOM 4563 C CA . GLU C 2 220 ? 59.923 33.025 -45.850 1.00 81.18 208 GLU A CA 1
ATOM 4564 C C . GLU C 2 220 ? 58.705 33.781 -46.367 1.00 79.91 208 GLU A C 1
ATOM 4565 O O . GLU C 2 220 ? 58.771 34.989 -46.609 1.00 86.22 208 GLU A O 1
ATOM 4571 N N . PHE C 2 221 ? 57.593 33.071 -46.538 1.00 72.65 209 PHE A N 1
ATOM 4572 C CA . PHE C 2 221 ? 56.374 33.694 -47.030 1.00 60.06 209 PHE A CA 1
ATOM 4573 C C . PHE C 2 221 ? 55.988 34.896 -46.189 1.00 58.81 209 PHE A C 1
ATOM 4574 O O . PHE C 2 221 ? 55.689 35.957 -46.725 1.00 64.32 209 PHE A O 1
ATOM 4582 N N . LEU C 2 222 ? 55.974 34.723 -44.871 1.00 54.87 210 LEU A N 1
ATOM 4583 C CA . LEU C 2 222 ? 55.633 35.815 -43.969 1.00 57.03 210 LEU A CA 1
ATOM 4584 C C . LEU C 2 222 ? 56.525 37.026 -44.226 1.00 59.41 210 LEU A C 1
ATOM 4585 O O . LEU C 2 222 ? 56.054 38.166 -44.216 1.00 48.94 210 LEU A O 1
ATOM 4590 N N . GLY C 2 223 ? 57.811 36.763 -44.454 1.00 60.06 211 GLY A N 1
ATOM 4591 C CA . GLY C 2 223 ? 58.771 37.824 -44.718 1.00 63.10 211 GLY A CA 1
ATOM 4592 C C . GLY C 2 223 ? 58.438 38.687 -45.925 1.00 62.94 211 GLY A C 1
ATOM 4593 O O . GLY C 2 223 ? 58.807 39.865 -45.983 1.00 56.08 211 GLY A O 1
ATOM 4594 N N . ARG C 2 224 ? 57.751 38.098 -46.900 1.00 63.03 212 ARG A N 1
ATOM 4595 C CA . ARG C 2 224 ? 57.348 38.824 -48.098 1.00 65.27 212 ARG A CA 1
ATOM 4596 C C . ARG C 2 224 ? 56.328 39.895 -47.718 1.00 67.36 212 ARG A C 1
ATOM 4597 O O . ARG C 2 224 ? 55.875 40.659 -48.570 1.00 67.03 212 ARG A O 1
ATOM 4605 N N . TYR C 2 225 ? 55.969 39.945 -46.436 1.00 68.02 213 TYR A N 1
ATOM 4606 C CA . TYR C 2 225 ? 54.994 40.916 -45.954 1.00 65.80 213 TYR A CA 1
ATOM 4607 C C . TYR C 2 225 ? 55.387 41.611 -44.652 1.00 66.97 213 TYR A C 1
ATOM 4608 O O . TYR C 2 225 ? 55.444 42.840 -44.587 1.00 64.09 213 TYR A O 1
ATOM 4617 N N . LEU C 2 226 ? 55.669 40.825 -43.620 1.00 68.54 214 LEU A N 1
ATOM 4618 C CA . LEU C 2 226 ? 56.039 41.379 -42.327 1.00 69.51 214 LEU A CA 1
ATOM 4619 C C . LEU C 2 226 ? 57.536 41.622 -42.158 1.00 78.47 214 LEU A C 1
ATOM 4620 O O . LEU C 2 226 ? 58.362 40.785 -42.523 1.00 76.10 214 LEU A O 1
ATOM 4625 N N . PRO C 2 227 ? 57.902 42.786 -41.597 1.00 86.83 215 PRO A N 1
ATOM 4626 C CA . PRO C 2 227 ? 59.306 43.136 -41.376 1.00 89.75 215 PRO A CA 1
ATOM 4627 C C . PRO C 2 227 ? 59.821 42.425 -40.133 1.00 91.34 215 PRO A C 1
ATOM 4628 O O . PRO C 2 227 ? 59.092 42.266 -39.152 1.00 96.32 215 PRO A O 1
ATOM 4632 N N . ALA C 2 228 ? 61.069 41.986 -40.176 1.00 85.10 216 ALA A N 1
ATOM 4633 C CA . ALA C 2 228 ? 61.643 41.311 -39.030 1.00 75.41 216 ALA A CA 1
ATOM 4634 C C . ALA C 2 228 ? 62.004 42.379 -38.012 1.00 73.45 216 ALA A C 1
ATOM 4635 O O . ALA C 2 228 ? 62.628 43.380 -38.357 1.00 69.51 216 ALA A O 1
ATOM 4637 N N . GLN C 2 229 ? 61.580 42.174 -36.769 1.00 73.87 217 GLN A N 1
ATOM 4638 C CA . GLN C 2 229 ? 61.864 43.097 -35.672 1.00 77.33 217 GLN A CA 1
ATOM 4639 C C . GLN C 2 229 ? 62.618 42.257 -34.649 1.00 71.51 217 GLN A C 1
ATOM 4640 O O . GLN C 2 229 ? 62.048 41.868 -33.632 1.00 74.45 217 GLN A O 1
ATOM 4646 N N . PRO C 2 230 ? 63.906 41.961 -34.909 1.00 67.54 218 PRO A N 1
ATOM 4647 C CA . PRO C 2 230 ? 64.748 41.154 -34.017 1.00 62.19 218 PRO A CA 1
ATOM 4648 C C . PRO C 2 230 ? 64.854 41.618 -32.569 1.00 57.10 218 PRO A C 1
ATOM 4649 O O . PRO C 2 230 ? 65.140 42.783 -32.299 1.00 54.65 218 PRO A O 1
ATOM 4653 N N . GLY C 2 231 ? 64.608 40.688 -31.648 1.00 54.26 219 GLY A N 1
ATOM 4654 C CA . GLY C 2 231 ? 64.673 40.976 -30.226 1.00 49.41 219 GLY A CA 1
ATOM 4655 C C . GLY C 2 231 ? 65.614 39.989 -29.565 1.00 54.59 219 GLY A C 1
ATOM 4656 O O . GLY C 2 231 ? 66.508 39.459 -30.225 1.00 59.89 219 GLY A O 1
ATOM 4657 N N . LYS C 2 232 ? 65.411 39.714 -28.280 1.00 53.75 220 LYS A N 1
ATOM 4658 C CA . LYS C 2 232 ? 66.287 38.790 -27.566 1.00 57.86 220 LYS A CA 1
ATOM 4659 C C . LYS C 2 232 ? 65.574 37.684 -26.793 1.00 56.71 220 LYS A C 1
ATOM 4660 O O . LYS C 2 232 ? 64.583 37.931 -26.116 1.00 62.51 220 LYS A O 1
ATOM 4666 N N . ILE C 2 233 ? 66.098 36.466 -26.882 1.00 54.55 221 ILE A N 1
ATOM 4667 C CA . ILE C 2 233 ? 65.518 35.332 -26.169 1.00 51.71 221 ILE A CA 1
ATOM 4668 C C . ILE C 2 233 ? 65.961 35.338 -24.713 1.00 48.76 221 ILE A C 1
ATOM 4669 O O . ILE C 2 233 ? 67.099 35.670 -24.402 1.00 51.33 221 ILE A O 1
ATOM 4674 N N . ILE C 2 234 ? 65.058 34.951 -23.828 1.00 44.41 222 ILE A N 1
ATOM 4675 C CA . ILE C 2 234 ? 65.337 34.915 -22.401 1.00 51.12 222 ILE A CA 1
ATOM 4676 C C . ILE C 2 234 ? 64.738 33.648 -21.821 1.00 53.43 222 ILE A C 1
ATOM 4677 O O . ILE C 2 234 ? 63.715 33.174 -22.300 1.00 62.57 222 ILE A O 1
ATOM 4682 N N . THR C 2 235 ? 65.358 33.099 -20.787 1.00 51.64 223 THR A N 1
ATOM 4683 C CA . THR C 2 235 ? 64.843 31.877 -20.190 1.00 48.38 223 THR A CA 1
ATOM 4684 C C . THR C 2 235 ? 63.768 32.184 -19.158 1.00 39.52 223 THR A C 1
ATOM 4685 O O . THR C 2 235 ? 63.490 33.343 -18.864 1.00 28.95 223 THR A O 1
ATOM 4689 N N . VAL C 2 236 ? 63.161 31.130 -18.626 1.00 42.46 224 VAL A N 1
ATOM 4690 C CA . VAL C 2 236 ? 62.120 31.245 -17.611 1.00 58.09 224 VAL A CA 1
ATOM 4691 C C . VAL C 2 236 ? 62.690 31.917 -16.374 1.00 62.50 224 VAL A C 1
ATOM 4692 O O . VAL C 2 236 ? 61.951 32.435 -15.537 1.00 64.76 224 VAL A O 1
ATOM 4696 N N . ASP C 2 237 ? 64.012 31.887 -16.257 1.00 70.06 225 ASP A N 1
ATOM 4697 C CA . ASP C 2 237 ? 64.685 32.495 -15.122 1.00 69.62 225 ASP A CA 1
ATOM 4698 C C . ASP C 2 237 ? 65.408 33.737 -15.610 1.00 70.14 225 ASP A C 1
ATOM 4699 O O . ASP C 2 237 ? 66.436 34.119 -15.065 1.00 75.74 225 ASP A O 1
ATOM 4704 N N . GLY C 2 238 ? 64.860 34.356 -16.650 1.00 69.81 226 GLY A N 1
ATOM 4705 C CA . GLY C 2 238 ? 65.450 35.561 -17.201 1.00 66.53 226 GLY A CA 1
ATOM 4706 C C . GLY C 2 238 ? 66.949 35.490 -17.402 1.00 65.12 226 GLY A C 1
ATOM 4707 O O . GLY C 2 238 ? 67.715 35.904 -16.539 1.00 68.26 226 GLY A O 1
ATOM 4708 N N . ASP C 2 239 ? 67.372 34.969 -18.546 1.00 66.23 227 ASP A N 1
ATOM 4709 C CA . ASP C 2 239 ? 68.790 34.859 -18.848 1.00 64.40 227 ASP A CA 1
ATOM 4710 C C . ASP C 2 239 ? 69.028 35.054 -20.328 1.00 61.13 227 ASP A C 1
ATOM 4711 O O . ASP C 2 239 ? 68.525 34.280 -21.136 1.00 58.60 227 ASP A O 1
ATOM 4716 N N . GLU C 2 240 ? 69.781 36.092 -20.680 1.00 59.18 228 GLU A N 1
ATOM 4717 C CA . GLU C 2 240 ? 70.111 36.357 -22.074 1.00 62.68 228 GLU A CA 1
ATOM 4718 C C . GLU C 2 240 ? 70.405 34.970 -22.641 1.00 62.17 228 GLU A C 1
ATOM 4719 O O . GLU C 2 240 ? 71.016 34.157 -21.952 1.00 66.56 228 GLU A O 1
ATOM 4725 N N . ILE C 2 241 ? 69.973 34.670 -23.864 1.00 59.48 229 ILE A N 1
ATOM 4726 C CA . ILE C 2 241 ? 70.231 33.331 -24.399 1.00 52.19 229 ILE A CA 1
ATOM 4727 C C . ILE C 2 241 ? 70.107 33.166 -25.914 1.00 54.44 229 ILE A C 1
ATOM 4728 O O . ILE C 2 241 ? 70.456 32.111 -26.444 1.00 50.06 229 ILE A O 1
ATOM 4733 N N . GLY C 2 242 ? 69.621 34.202 -26.602 1.00 58.07 230 GLY A N 1
ATOM 4734 C CA . GLY C 2 242 ? 69.472 34.145 -28.052 1.00 58.84 230 GLY A CA 1
ATOM 4735 C C . GLY C 2 242 ? 68.725 35.342 -28.616 1.00 61.89 230 GLY A C 1
ATOM 4736 O O . GLY C 2 242 ? 68.308 36.211 -27.859 1.00 56.61 230 GLY A O 1
ATOM 4737 N N . GLU C 2 243 ? 68.553 35.389 -29.937 1.00 70.82 231 GLU A N 1
ATOM 4738 C CA . GLU C 2 243 ? 67.848 36.498 -30.596 1.00 76.84 231 GLU A CA 1
ATOM 4739 C C . GLU C 2 243 ? 66.492 36.106 -31.192 1.00 75.79 231 GLU A C 1
ATOM 4740 O O . GLU C 2 243 ? 65.918 35.093 -30.803 1.00 81.32 231 GLU A O 1
ATOM 4746 N N . HIS C 2 244 ? 65.982 36.897 -32.136 1.00 69.00 232 HIS A N 1
ATOM 4747 C CA . HIS C 2 244 ? 64.669 36.618 -32.729 1.00 64.19 232 HIS A CA 1
ATOM 4748 C C . HIS C 2 244 ? 64.585 36.466 -34.226 1.00 66.78 232 HIS A C 1
ATOM 4749 O O . HIS C 2 244 ? 64.328 35.377 -34.758 1.00 65.17 232 HIS A O 1
ATOM 4756 N N . GLN C 2 245 ? 64.764 37.614 -34.873 1.00 66.37 233 GLN A N 1
ATOM 4757 C CA . GLN C 2 245 ? 64.661 37.789 -36.311 1.00 62.76 233 GLN A CA 1
ATOM 4758 C C . GLN C 2 245 ? 63.192 38.139 -36.485 1.00 63.02 233 GLN A C 1
ATOM 4759 O O . GLN C 2 245 ? 62.712 38.421 -37.583 1.00 67.63 233 GLN A O 1
ATOM 4765 N N . GLY C 2 246 ? 62.494 38.143 -35.355 1.00 55.59 234 GLY A N 1
ATOM 4766 C CA . GLY C 2 246 ? 61.083 38.452 -35.339 1.00 53.87 234 GLY A CA 1
ATOM 4767 C C . GLY C 2 246 ? 60.452 37.650 -34.231 1.00 51.24 234 GLY A C 1
ATOM 4768 O O . GLY C 2 246 ? 61.062 36.725 -33.716 1.00 56.83 234 GLY A O 1
ATOM 4769 N N . LEU C 2 247 ? 59.233 38.006 -33.858 1.00 55.58 235 LEU A N 1
ATOM 4770 C CA . LEU C 2 247 ? 58.525 37.301 -32.802 1.00 57.05 235 LEU A CA 1
ATOM 4771 C C . LEU C 2 247 ? 57.316 36.624 -33.461 1.00 58.28 235 LEU A C 1
ATOM 4772 O O . LEU C 2 247 ? 56.614 35.815 -32.854 1.00 53.64 235 LEU A O 1
ATOM 4777 N N . MET C 2 248 ? 57.093 36.958 -34.726 1.00 57.27 236 MET A N 1
ATOM 4778 C CA . MET C 2 248 ? 55.995 36.385 -35.488 1.00 54.85 236 MET A CA 1
ATOM 4779 C C . MET C 2 248 ? 56.473 35.043 -36.036 1.00 51.86 236 MET A C 1
ATOM 4780 O O . MET C 2 248 ? 55.704 34.282 -36.621 1.00 47.68 236 MET A O 1
ATOM 4785 N N . TYR C 2 249 ? 57.758 34.770 -35.839 1.00 51.88 237 TYR A N 1
ATOM 4786 C CA . TYR C 2 249 ? 58.379 33.545 -36.327 1.00 54.19 237 TYR A CA 1
ATOM 4787 C C . TYR C 2 249 ? 58.293 32.390 -35.323 1.00 55.59 237 TYR A C 1
ATOM 4788 O O . TYR C 2 249 ? 58.771 31.288 -35.600 1.00 62.22 237 TYR A O 1
ATOM 4797 N N . HIS C 2 250 ? 57.687 32.636 -34.162 1.00 47.35 238 HIS A N 1
ATOM 4798 C CA . HIS C 2 250 ? 57.554 31.594 -33.141 1.00 40.10 238 HIS A CA 1
ATOM 4799 C C . HIS C 2 250 ? 56.159 31.539 -32.570 1.00 37.84 238 HIS A C 1
ATOM 4800 O O . HIS C 2 250 ? 55.438 32.531 -32.572 1.00 50.63 238 HIS A O 1
ATOM 4807 N N . THR C 2 251 ? 55.784 30.366 -32.084 1.00 24.97 239 THR A N 1
ATOM 4808 C CA . THR C 2 251 ? 54.484 30.171 -31.467 1.00 34.21 239 THR A CA 1
ATOM 4809 C C . THR C 2 251 ? 54.750 29.386 -30.200 1.00 30.20 239 THR A C 1
ATOM 4810 O O . THR C 2 251 ? 55.778 28.745 -30.080 1.00 28.74 239 THR A O 1
ATOM 4814 N N . LEU C 2 252 ? 53.838 29.441 -29.245 1.00 26.86 240 LEU A N 1
ATOM 4815 C CA . LEU C 2 252 ? 54.048 28.719 -28.014 1.00 22.56 240 LEU A CA 1
ATOM 4816 C C . LEU C 2 252 ? 54.139 27.243 -28.317 1.00 34.30 240 LEU A C 1
ATOM 4817 O O . LEU C 2 252 ? 53.366 26.709 -29.110 1.00 32.37 240 LEU A O 1
ATOM 4822 N N . GLY C 2 253 ? 55.102 26.587 -27.685 1.00 40.38 241 GLY A N 1
ATOM 4823 C CA . GLY C 2 253 ? 55.277 25.167 -27.898 1.00 39.29 241 GLY A CA 1
ATOM 4824 C C . GLY C 2 253 ? 56.248 24.883 -29.018 1.00 36.17 241 GLY A C 1
ATOM 4825 O O . GLY C 2 253 ? 56.710 23.761 -29.157 1.00 43.48 241 GLY A O 1
ATOM 4826 N N . GLN C 2 254 ? 56.573 25.898 -29.810 1.00 34.44 242 GLN A N 1
ATOM 4827 C CA . GLN C 2 254 ? 57.494 25.709 -30.924 1.00 40.90 242 GLN A CA 1
ATOM 4828 C C . GLN C 2 254 ? 58.905 25.422 -30.437 1.00 40.91 242 GLN A C 1
ATOM 4829 O O . GLN C 2 254 ? 59.496 26.208 -29.707 1.00 49.81 242 GLN A O 1
ATOM 4835 N N . ARG C 2 255 ? 59.433 24.280 -30.858 1.00 39.77 243 ARG A N 1
ATOM 4836 C CA . ARG C 2 255 ? 60.772 23.829 -30.501 1.00 35.87 243 ARG A CA 1
ATOM 4837 C C . ARG C 2 255 ? 61.805 24.307 -31.509 1.00 38.89 243 ARG A C 1
ATOM 4838 O O . ARG C 2 255 ? 62.669 25.112 -31.178 1.00 45.38 243 ARG A O 1
ATOM 4846 N N . LYS C 2 256 ? 61.717 23.803 -32.736 1.00 38.15 244 LYS A N 1
ATOM 4847 C CA . LYS C 2 256 ? 62.654 24.186 -33.782 1.00 42.21 244 LYS A CA 1
ATOM 4848 C C . LYS C 2 256 ? 62.660 25.691 -33.924 1.00 39.30 244 LYS A C 1
ATOM 4849 O O . LYS C 2 256 ? 61.671 26.342 -33.626 1.00 46.74 244 LYS A O 1
ATOM 4855 N N . GLY C 2 257 ? 63.781 26.245 -34.364 1.00 45.79 245 GLY A N 1
ATOM 4856 C CA . GLY C 2 257 ? 63.868 27.683 -34.548 1.00 48.93 245 GLY A CA 1
ATOM 4857 C C . GLY C 2 257 ? 64.785 28.440 -33.606 1.00 47.24 245 GLY A C 1
ATOM 4858 O O . GLY C 2 257 ? 65.583 29.260 -34.048 1.00 47.57 245 GLY A O 1
ATOM 4859 N N . LEU C 2 258 ? 64.673 28.168 -32.313 1.00 48.94 246 LEU A N 1
ATOM 4860 C CA . LEU C 2 258 ? 65.479 28.844 -31.313 1.00 50.01 246 LEU A CA 1
ATOM 4861 C C . LEU C 2 258 ? 66.979 28.743 -31.541 1.00 64.91 246 LEU A C 1
ATOM 4862 O O . LEU C 2 258 ? 67.656 29.755 -31.692 1.00 76.40 246 LEU A O 1
ATOM 4867 N N . GLY C 2 259 ? 67.505 27.526 -31.562 1.00 72.91 247 GLY A N 1
ATOM 4868 C CA . GLY C 2 259 ? 68.934 27.362 -31.754 1.00 67.70 247 GLY A CA 1
ATOM 4869 C C . GLY C 2 259 ? 69.645 27.549 -30.429 1.00 63.94 247 GLY A C 1
ATOM 4870 O O . GLY C 2 259 ? 70.211 28.602 -30.166 1.00 62.13 247 GLY A O 1
ATOM 4871 N N . ILE C 2 260 ? 69.601 26.521 -29.590 1.00 65.14 248 ILE A N 1
ATOM 4872 C CA . ILE C 2 260 ? 70.231 26.555 -28.278 1.00 68.22 248 ILE A CA 1
ATOM 4873 C C . ILE C 2 260 ? 71.017 25.250 -28.049 1.00 78.11 248 ILE A C 1
ATOM 4874 O O . ILE C 2 260 ? 70.616 24.205 -28.545 1.00 88.33 248 ILE A O 1
ATOM 4879 N N . GLY C 2 261 ? 72.126 25.300 -27.309 1.00 78.63 249 GLY A N 1
ATOM 4880 C CA . GLY C 2 261 ? 72.916 24.092 -27.096 1.00 77.89 249 GLY A CA 1
ATOM 4881 C C . GLY C 2 261 ? 73.120 23.587 -25.672 1.00 81.98 249 GLY A C 1
ATOM 4882 O O . GLY C 2 261 ? 73.925 22.678 -25.459 1.00 77.80 249 GLY A O 1
ATOM 4883 N N . GLY C 2 262 ? 72.399 24.166 -24.710 1.00 84.79 250 GLY A N 1
ATOM 4884 C CA . GLY C 2 262 ? 72.495 23.775 -23.304 1.00 79.50 250 GLY A CA 1
ATOM 4885 C C . GLY C 2 262 ? 73.901 23.812 -22.721 1.00 76.43 250 GLY A C 1
ATOM 4886 O O . GLY C 2 262 ? 74.879 23.751 -23.466 1.00 69.05 250 GLY A O 1
ATOM 4887 N N . THR C 2 263 ? 74.012 23.934 -21.397 1.00 72.97 251 THR A N 1
ATOM 4888 C CA . THR C 2 263 ? 75.324 23.942 -20.741 1.00 75.18 251 THR A CA 1
ATOM 4889 C C . THR C 2 263 ? 75.244 23.362 -19.343 1.00 78.04 251 THR A C 1
ATOM 4890 O O . THR C 2 263 ? 74.815 22.231 -19.168 1.00 82.39 251 THR A O 1
ATOM 4894 N N . LYS C 2 264 ? 75.664 24.127 -18.343 1.00 82.51 252 LYS A N 1
ATOM 4895 C CA . LYS C 2 264 ? 75.619 23.651 -16.967 1.00 90.06 252 LYS A CA 1
ATOM 4896 C C . LYS C 2 264 ? 74.172 23.662 -16.465 1.00 90.42 252 LYS A C 1
ATOM 4897 O O . LYS C 2 264 ? 73.853 24.230 -15.418 1.00 87.41 252 LYS A O 1
ATOM 4903 N N . GLU C 2 265 ? 73.312 23.010 -17.240 1.00 92.07 253 GLU A N 1
ATOM 4904 C CA . GLU C 2 265 ? 71.884 22.896 -16.965 1.00 94.91 253 GLU A CA 1
ATOM 4905 C C . GLU C 2 265 ? 71.215 22.609 -18.309 1.00 96.27 253 GLU A C 1
ATOM 4906 O O . GLU C 2 265 ? 71.851 22.705 -19.360 1.00 93.07 253 GLU A O 1
ATOM 4912 N N . GLY C 2 266 ? 69.932 22.269 -18.277 1.00 99.81 254 GLY A N 1
ATOM 4913 C CA . GLY C 2 266 ? 69.215 21.981 -19.502 1.00 97.10 254 GLY A CA 1
ATOM 4914 C C . GLY C 2 266 ? 68.760 20.543 -19.506 1.00 92.30 254 GLY A C 1
ATOM 4915 O O . GLY C 2 266 ? 67.795 20.181 -20.181 1.00 95.66 254 GLY A O 1
ATOM 4916 N N . THR C 2 267 ? 69.451 19.721 -18.728 1.00 86.31 255 THR A N 1
ATOM 4917 C CA . THR C 2 267 ? 69.120 18.309 -18.663 1.00 88.35 255 THR A CA 1
ATOM 4918 C C . THR C 2 267 ? 69.113 17.806 -20.107 1.00 85.63 255 THR A C 1
ATOM 4919 O O . THR C 2 267 ? 68.573 16.744 -20.429 1.00 78.07 255 THR A O 1
ATOM 4923 N N . GLU C 2 268 ? 69.735 18.610 -20.966 1.00 84.30 256 GLU A N 1
ATOM 4924 C CA . GLU C 2 268 ? 69.869 18.321 -22.380 1.00 83.78 256 GLU A CA 1
ATOM 4925 C C . GLU C 2 268 ? 68.562 18.326 -23.159 1.00 83.11 256 GLU A C 1
ATOM 4926 O O . GLU C 2 268 ? 68.572 18.516 -24.372 1.00 84.76 256 GLU A O 1
ATOM 4932 N N . GLU C 2 269 ? 67.439 18.126 -22.478 1.00 75.92 257 GLU A N 1
ATOM 4933 C CA . GLU C 2 269 ? 66.158 18.143 -23.169 1.00 66.59 257 GLU A CA 1
ATOM 4934 C C . GLU C 2 269 ? 66.044 19.453 -23.930 1.00 69.28 257 GLU A C 1
ATOM 4935 O O . GLU C 2 269 ? 66.490 20.493 -23.448 1.00 78.47 257 GLU A O 1
ATOM 4941 N N . PRO C 2 270 ? 65.435 19.420 -25.129 1.00 66.10 258 PRO A N 1
ATOM 4942 C CA . PRO C 2 270 ? 65.250 20.592 -26.000 1.00 57.39 258 PRO A CA 1
ATOM 4943 C C . PRO C 2 270 ? 64.581 21.822 -25.375 1.00 53.47 258 PRO A C 1
ATOM 4944 O O . PRO C 2 270 ? 64.009 21.762 -24.282 1.00 51.04 258 PRO A O 1
ATOM 4948 N N . TRP C 2 271 ? 64.666 22.945 -26.076 1.00 48.67 259 TRP A N 1
ATOM 4949 C CA . TRP C 2 271 ? 64.076 24.177 -25.584 1.00 54.51 259 TRP A CA 1
ATOM 4950 C C . TRP C 2 271 ? 62.772 24.503 -26.292 1.00 55.79 259 TRP A C 1
ATOM 4951 O O . TRP C 2 271 ? 62.682 24.417 -27.513 1.00 67.10 259 TRP A O 1
ATOM 4962 N N . TYR C 2 272 ? 61.769 24.895 -25.519 1.00 50.14 260 TYR A N 1
ATOM 4963 C CA . TYR C 2 272 ? 60.464 25.233 -26.064 1.00 51.35 260 TYR A CA 1
ATOM 4964 C C . TYR C 2 272 ? 60.037 26.650 -25.722 1.00 60.78 260 TYR A C 1
ATOM 4965 O O . TYR C 2 272 ? 60.279 27.123 -24.614 1.00 73.52 260 TYR A O 1
ATOM 4974 N N . VAL C 2 273 ? 59.393 27.322 -26.674 1.00 59.91 261 VAL A N 1
ATOM 4975 C CA . VAL C 2 273 ? 58.905 28.684 -26.463 1.00 53.83 261 VAL A CA 1
ATOM 4976 C C . VAL C 2 273 ? 57.734 28.645 -25.491 1.00 55.66 261 VAL A C 1
ATOM 4977 O O . VAL C 2 273 ? 56.727 27.984 -25.750 1.00 53.69 261 VAL A O 1
ATOM 4981 N N . VAL C 2 274 ? 57.868 29.364 -24.380 1.00 48.40 262 VAL A N 1
ATOM 4982 C CA . VAL C 2 274 ? 56.834 29.377 -23.359 1.00 44.68 262 VAL A CA 1
ATOM 4983 C C . VAL C 2 274 ? 55.987 30.642 -23.313 1.00 40.57 262 VAL A C 1
ATOM 4984 O O . VAL C 2 274 ? 54.820 30.603 -22.902 1.00 31.63 262 VAL A O 1
ATOM 4988 N N . ASP C 2 275 ? 56.570 31.755 -23.743 1.00 28.39 263 ASP A N 1
ATOM 4989 C CA . ASP C 2 275 ? 55.866 33.025 -23.739 1.00 35.46 263 ASP A CA 1
ATOM 4990 C C . ASP C 2 275 ? 56.424 33.973 -24.783 1.00 36.60 263 ASP A C 1
ATOM 4991 O O . ASP C 2 275 ? 57.518 33.761 -25.296 1.00 39.69 263 ASP A O 1
ATOM 4996 N N . LYS C 2 276 ? 55.659 35.015 -25.100 1.00 36.49 264 LYS A N 1
ATOM 4997 C CA . LYS C 2 276 ? 56.073 36.016 -26.080 1.00 40.80 264 LYS A CA 1
ATOM 4998 C C . LYS C 2 276 ? 55.734 37.397 -25.525 1.00 38.26 264 LYS A C 1
ATOM 4999 O O . LYS C 2 276 ? 54.576 37.690 -25.243 1.00 39.26 264 LYS A O 1
ATOM 5005 N N . ASP C 2 277 ? 56.747 38.239 -25.359 1.00 41.26 265 ASP A N 1
ATOM 5006 C CA . ASP C 2 277 ? 56.539 39.585 -24.822 1.00 47.55 265 ASP A CA 1
ATOM 5007 C C . ASP C 2 277 ? 56.532 40.604 -25.955 1.00 47.42 265 ASP A C 1
ATOM 5008 O O . ASP C 2 277 ? 57.553 41.210 -26.286 1.00 38.50 265 ASP A O 1
ATOM 5013 N N . VAL C 2 278 ? 55.360 40.793 -26.537 1.00 43.08 266 VAL A N 1
ATOM 5014 C CA . VAL C 2 278 ? 55.209 41.691 -27.659 1.00 45.74 266 VAL A CA 1
ATOM 5015 C C . VAL C 2 278 ? 55.704 43.094 -27.400 1.00 51.88 266 VAL A C 1
ATOM 5016 O O . VAL C 2 278 ? 56.378 43.691 -28.238 1.00 55.48 266 VAL A O 1
ATOM 5020 N N . GLU C 2 279 ? 55.359 43.630 -26.240 1.00 59.42 267 GLU A N 1
ATOM 5021 C CA . GLU C 2 279 ? 55.772 44.980 -25.901 1.00 69.53 267 GLU A CA 1
ATOM 5022 C C . GLU C 2 279 ? 57.287 45.104 -25.791 1.00 71.85 267 GLU A C 1
ATOM 5023 O O . GLU C 2 279 ? 57.883 46.070 -26.265 1.00 78.07 267 GLU A O 1
ATOM 5029 N N . ASN C 2 280 ? 57.907 44.095 -25.202 1.00 70.58 268 ASN A N 1
ATOM 5030 C CA . ASN C 2 280 ? 59.335 44.105 -24.975 1.00 66.97 268 ASN A CA 1
ATOM 5031 C C . ASN C 2 280 ? 60.140 43.283 -25.980 1.00 67.49 268 ASN A C 1
ATOM 5032 O O . ASN C 2 280 ? 61.366 43.214 -25.898 1.00 76.85 268 ASN A O 1
ATOM 5037 N N . ASN C 2 281 ? 59.447 42.677 -26.938 1.00 63.14 269 ASN A N 1
ATOM 5038 C CA . ASN C 2 281 ? 60.091 41.863 -27.962 1.00 55.32 269 ASN A CA 1
ATOM 5039 C C . ASN C 2 281 ? 61.009 40.859 -27.294 1.00 52.73 269 ASN A C 1
ATOM 5040 O O . ASN C 2 281 ? 62.175 40.725 -27.657 1.00 51.35 269 ASN A O 1
ATOM 5045 N N . ILE C 2 282 ? 60.463 40.166 -26.303 1.00 54.02 270 ILE A N 1
ATOM 5046 C CA . ILE C 2 282 ? 61.184 39.160 -25.530 1.00 53.96 270 ILE A CA 1
ATOM 5047 C C . ILE C 2 282 ? 60.569 37.780 -25.736 1.00 56.02 270 ILE A C 1
ATOM 5048 O O . ILE C 2 282 ? 59.374 37.588 -25.516 1.00 56.86 270 ILE A O 1
ATOM 5053 N N . LEU C 2 283 ? 61.385 36.814 -26.128 1.00 50.62 271 LEU A N 1
ATOM 5054 C CA . LEU C 2 283 ? 60.884 35.469 -26.338 1.00 45.30 271 LEU A CA 1
ATOM 5055 C C . LEU C 2 283 ? 61.349 34.597 -25.184 1.00 45.38 271 LEU A C 1
ATOM 5056 O O . LEU C 2 283 ? 62.536 34.326 -25.038 1.00 52.68 271 LEU A O 1
ATOM 5061 N N . VAL C 2 284 ? 60.410 34.182 -24.348 1.00 41.41 272 VAL A N 1
ATOM 5062 C CA . VAL C 2 284 ? 60.735 33.334 -23.214 1.00 44.66 272 VAL A CA 1
ATOM 5063 C C . VAL C 2 284 ? 60.734 31.872 -23.652 1.00 50.56 272 VAL A C 1
ATOM 5064 O O . VAL C 2 284 ? 59.861 31.448 -24.405 1.00 56.63 272 VAL A O 1
ATOM 5068 N N . VAL C 2 285 ? 61.713 31.105 -23.182 1.00 51.50 273 VAL A N 1
ATOM 5069 C CA . VAL C 2 285 ? 61.816 29.689 -23.525 1.00 42.21 273 VAL A CA 1
ATOM 5070 C C . VAL C 2 285 ? 62.061 28.859 -22.275 1.00 35.75 273 VAL A C 1
ATOM 5071 O O . VAL C 2 285 ? 62.351 29.402 -21.219 1.00 37.42 273 VAL A O 1
ATOM 5075 N N . ALA C 2 286 ? 61.949 27.543 -22.402 1.00 33.55 274 ALA A N 1
ATOM 5076 C CA . ALA C 2 286 ? 62.152 26.641 -21.272 1.00 43.65 274 ALA A CA 1
ATOM 5077 C C . ALA C 2 286 ? 62.756 25.305 -21.711 1.00 51.52 274 ALA A C 1
ATOM 5078 O O . ALA C 2 286 ? 63.380 25.215 -22.766 1.00 57.60 274 ALA A O 1
ATOM 5080 N N . GLN C 2 287 ? 62.591 24.265 -20.903 1.00 54.58 275 GLN A N 1
ATOM 5081 C CA . GLN C 2 287 ? 63.126 22.966 -21.283 1.00 54.76 275 GLN A CA 1
ATOM 5082 C C . GLN C 2 287 ? 62.316 21.812 -20.756 1.00 56.23 275 GLN A C 1
ATOM 5083 O O . GLN C 2 287 ? 62.027 21.729 -19.558 1.00 48.77 275 GLN A O 1
ATOM 5089 N N . GLY C 2 288 ? 61.954 20.917 -21.670 1.00 55.14 276 GLY A N 1
ATOM 5090 C CA . GLY C 2 288 ? 61.158 19.760 -21.305 1.00 63.10 276 GLY A CA 1
ATOM 5091 C C . GLY C 2 288 ? 59.737 19.911 -21.802 1.00 58.41 276 GLY A C 1
ATOM 5092 O O . GLY C 2 288 ? 58.981 20.739 -21.301 1.00 47.66 276 GLY A O 1
ATOM 5093 N N . HIS C 2 289 ? 59.368 19.104 -22.787 1.00 59.51 277 HIS A N 1
ATOM 5094 C CA . HIS C 2 289 ? 58.034 19.176 -23.351 1.00 62.16 277 HIS A CA 1
ATOM 5095 C C . HIS C 2 289 ? 56.988 19.076 -22.253 1.00 60.01 277 HIS A C 1
ATOM 5096 O O . HIS C 2 289 ? 55.792 19.093 -22.530 1.00 63.86 277 HIS A O 1
ATOM 5103 N N . GLU C 2 290 ? 57.444 18.988 -21.007 1.00 51.95 278 GLU A N 1
ATOM 5104 C CA . GLU C 2 290 ? 56.547 18.878 -19.864 1.00 53.75 278 GLU A CA 1
ATOM 5105 C C . GLU C 2 290 ? 56.698 20.006 -18.843 1.00 54.67 278 GLU A C 1
ATOM 5106 O O . GLU C 2 290 ? 56.067 19.973 -17.782 1.00 50.24 278 GLU A O 1
ATOM 5112 N N . HIS C 2 291 ? 57.522 21.002 -19.162 1.00 53.20 279 HIS A N 1
ATOM 5113 C CA . HIS C 2 291 ? 57.758 22.125 -18.252 1.00 49.25 279 HIS A CA 1
ATOM 5114 C C . HIS C 2 291 ? 56.475 22.817 -17.844 1.00 51.69 279 HIS A C 1
ATOM 5115 O O . HIS C 2 291 ? 55.619 23.089 -18.675 1.00 63.10 279 HIS A O 1
ATOM 5122 N N . PRO C 2 292 ? 56.324 23.107 -16.546 1.00 58.29 280 PRO A N 1
ATOM 5123 C CA . PRO C 2 292 ? 55.146 23.774 -15.981 1.00 62.34 280 PRO A CA 1
ATOM 5124 C C . PRO C 2 292 ? 54.709 25.109 -16.599 1.00 56.91 280 PRO A C 1
ATOM 5125 O O . PRO C 2 292 ? 53.544 25.503 -16.472 1.00 51.68 280 PRO A O 1
ATOM 5129 N N . ARG C 2 293 ? 55.623 25.811 -17.259 1.00 51.91 281 ARG A N 1
ATOM 5130 C CA . ARG C 2 293 ? 55.248 27.079 -17.859 1.00 57.56 281 ARG A CA 1
ATOM 5131 C C . ARG C 2 293 ? 54.780 26.873 -19.299 1.00 61.24 281 ARG A C 1
ATOM 5132 O O . ARG C 2 293 ? 54.536 27.826 -20.038 1.00 65.45 281 ARG A O 1
ATOM 5140 N N . LEU C 2 294 ? 54.646 25.614 -19.692 1.00 61.51 282 LEU A N 1
ATOM 5141 C CA . LEU C 2 294 ? 54.165 25.297 -21.023 1.00 55.55 282 LEU A CA 1
ATOM 5142 C C . LEU C 2 294 ? 52.780 24.714 -20.830 1.00 50.52 282 LEU A C 1
ATOM 5143 O O . LEU C 2 294 ? 52.009 24.618 -21.776 1.00 60.92 282 LEU A O 1
ATOM 5148 N N . MET C 2 295 ? 52.464 24.338 -19.594 1.00 35.70 283 MET A N 1
ATOM 5149 C CA . MET C 2 295 ? 51.154 23.775 -19.296 1.00 38.03 283 MET A CA 1
ATOM 5150 C C . MET C 2 295 ? 50.173 24.870 -18.909 1.00 38.81 283 MET A C 1
ATOM 5151 O O . MET C 2 295 ? 50.586 25.955 -18.494 1.00 40.12 283 MET A O 1
ATOM 5156 N N . SER C 2 296 ? 48.879 24.570 -19.057 1.00 37.49 284 SER A N 1
ATOM 5157 C CA . SER C 2 296 ? 47.790 25.497 -18.740 1.00 33.70 284 SER A CA 1
ATOM 5158 C C . SER C 2 296 ? 46.630 24.737 -18.094 1.00 30.83 284 SER A C 1
ATOM 5159 O O . SER C 2 296 ? 46.526 23.527 -18.238 1.00 32.73 284 SER A O 1
ATOM 5162 N N . VAL C 2 297 ? 45.758 25.450 -17.390 1.00 34.72 285 VAL A N 1
ATOM 5163 C CA . VAL C 2 297 ? 44.621 24.834 -16.700 1.00 41.54 285 VAL A CA 1
ATOM 5164 C C . VAL C 2 297 ? 43.319 25.072 -17.465 1.00 45.01 285 VAL A C 1
ATOM 5165 O O . VAL C 2 297 ? 42.317 24.363 -17.282 1.00 41.17 285 VAL A O 1
ATOM 5169 N N . GLY C 2 298 ? 43.338 26.088 -18.315 1.00 41.93 286 GLY A N 1
ATOM 5170 C CA . GLY C 2 298 ? 42.160 26.415 -19.086 1.00 39.90 286 GLY A CA 1
ATOM 5171 C C . GLY C 2 298 ? 42.465 27.582 -19.989 1.00 39.45 286 GLY A C 1
ATOM 5172 O O . GLY C 2 298 ? 43.634 27.883 -20.256 1.00 39.91 286 GLY A O 1
ATOM 5173 N N . LEU C 2 299 ? 41.417 28.245 -20.456 1.00 30.47 287 LEU A N 1
ATOM 5174 C CA . LEU C 2 299 ? 41.588 29.387 -21.345 1.00 37.45 287 LEU A CA 1
ATOM 5175 C C . LEU C 2 299 ? 40.338 30.214 -21.404 1.00 39.87 287 LEU A C 1
ATOM 5176 O O . LEU C 2 299 ? 39.322 29.878 -20.798 1.00 46.09 287 LEU A O 1
ATOM 5181 N N . ILE C 2 300 ? 40.422 31.303 -22.148 1.00 40.91 288 ILE A N 1
ATOM 5182 C CA . ILE C 2 300 ? 39.280 32.177 -22.333 1.00 52.94 288 ILE A CA 1
ATOM 5183 C C . ILE C 2 300 ? 39.103 32.417 -23.828 1.00 54.59 288 ILE A C 1
ATOM 5184 O O . ILE C 2 300 ? 39.951 33.033 -24.481 1.00 54.25 288 ILE A O 1
ATOM 5189 N N . ALA C 2 301 ? 37.995 31.915 -24.364 1.00 51.67 289 ALA A N 1
ATOM 5190 C CA . ALA C 2 301 ? 37.698 32.064 -25.779 1.00 46.35 289 ALA A CA 1
ATOM 5191 C C . ALA C 2 301 ? 36.656 33.128 -26.031 1.00 42.95 289 ALA A C 1
ATOM 5192 O O . ALA C 2 301 ? 35.692 33.279 -25.287 1.00 37.79 289 ALA A O 1
ATOM 5194 N N . GLN C 2 302 ? 36.866 33.870 -27.100 1.00 42.40 290 GLN A N 1
ATOM 5195 C CA . GLN C 2 302 ? 35.947 34.909 -27.475 1.00 45.45 290 GLN A CA 1
ATOM 5196 C C . GLN C 2 302 ? 35.789 34.784 -28.980 1.00 44.37 290 GLN A C 1
ATOM 5197 O O . GLN C 2 302 ? 36.470 33.973 -29.607 1.00 41.73 290 GLN A O 1
ATOM 5203 N N . GLN C 2 303 ? 34.897 35.573 -29.564 1.00 36.66 291 GLN A N 1
ATOM 5204 C CA . GLN C 2 303 ? 34.684 35.485 -30.988 1.00 29.04 291 GLN A CA 1
ATOM 5205 C C . GLN C 2 303 ? 34.106 34.094 -31.180 1.00 30.48 291 GLN A C 1
ATOM 5206 O O . GLN C 2 303 ? 34.524 33.337 -32.052 1.00 41.57 291 GLN A O 1
ATOM 5212 N N . LEU C 2 304 ? 33.139 33.769 -30.334 1.00 18.74 292 LEU A N 1
ATOM 5213 C CA . LEU C 2 304 ? 32.485 32.475 -30.358 1.00 24.50 292 LEU A CA 1
ATOM 5214 C C . LEU C 2 304 ? 31.510 32.291 -31.516 1.00 21.15 292 LEU A C 1
ATOM 5215 O O . LEU C 2 304 ? 31.029 33.255 -32.095 1.00 20.40 292 LEU A O 1
ATOM 5220 N N . HIS C 2 305 ? 31.211 31.030 -31.811 1.00 16.29 293 HIS A N 1
ATOM 5221 C CA . HIS C 2 305 ? 30.276 30.643 -32.851 1.00 16.73 293 HIS A CA 1
ATOM 5222 C C . HIS C 2 305 ? 29.745 29.269 -32.476 1.00 18.77 293 HIS A C 1
ATOM 5223 O O . HIS C 2 305 ? 30.515 28.341 -32.290 1.00 18.01 293 HIS A O 1
ATOM 5230 N N . TRP C 2 306 ? 28.430 29.144 -32.349 1.00 27.51 294 TRP A N 1
ATOM 5231 C CA . TRP C 2 306 ? 27.825 27.861 -32.021 1.00 29.53 294 TRP A CA 1
ATOM 5232 C C . TRP C 2 306 ? 26.930 27.441 -33.168 1.00 33.20 294 TRP A C 1
ATOM 5233 O O . TRP C 2 306 ? 25.910 28.062 -33.418 1.00 33.78 294 TRP A O 1
ATOM 5244 N N . VAL C 2 307 ? 27.330 26.395 -33.871 1.00 34.92 295 VAL A N 1
ATOM 5245 C CA . VAL C 2 307 ? 26.564 25.856 -34.983 1.00 37.20 295 VAL A CA 1
ATOM 5246 C C . VAL C 2 307 ? 25.050 26.058 -34.888 1.00 39.30 295 VAL A C 1
ATOM 5247 O O . VAL C 2 307 ? 24.397 26.248 -35.906 1.00 47.96 295 VAL A O 1
ATOM 5251 N N . ASP C 2 308 ? 24.479 26.010 -33.689 1.00 35.80 296 ASP A N 1
ATOM 5252 C CA . ASP C 2 308 ? 23.035 26.194 -33.577 1.00 33.61 296 ASP A CA 1
ATOM 5253 C C . ASP C 2 308 ? 22.638 27.646 -33.310 1.00 27.58 296 ASP A C 1
ATOM 5254 O O . ASP C 2 308 ? 21.509 27.945 -32.919 1.00 24.56 296 ASP A O 1
ATOM 5259 N N . ARG C 2 309 ? 23.577 28.545 -33.559 1.00 17.98 297 ARG A N 1
ATOM 5260 C CA . ARG C 2 309 ? 23.373 29.964 -33.357 1.00 25.48 297 ARG A CA 1
ATOM 5261 C C . ARG C 2 309 ? 22.596 30.322 -32.100 1.00 39.59 297 ARG A C 1
ATOM 5262 O O . ARG C 2 309 ? 22.014 31.402 -31.988 1.00 36.06 297 ARG A O 1
ATOM 5270 N N . GLU C 2 310 ? 22.610 29.409 -31.137 1.00 54.48 298 GLU A N 1
ATOM 5271 C CA . GLU C 2 310 ? 21.939 29.638 -29.870 1.00 57.67 298 GLU A CA 1
ATOM 5272 C C . GLU C 2 310 ? 23.006 30.063 -28.880 1.00 62.21 298 GLU A C 1
ATOM 5273 O O . GLU C 2 310 ? 23.911 29.288 -28.564 1.00 64.75 298 GLU A O 1
ATOM 5279 N N . PRO C 2 311 ? 22.925 31.307 -28.388 1.00 61.50 299 PRO A N 1
ATOM 5280 C CA . PRO C 2 311 ? 23.901 31.823 -27.426 1.00 63.53 299 PRO A CA 1
ATOM 5281 C C . PRO C 2 311 ? 24.028 30.941 -26.196 1.00 66.10 299 PRO A C 1
ATOM 5282 O O . PRO C 2 311 ? 23.041 30.369 -25.715 1.00 61.66 299 PRO A O 1
ATOM 5286 N N . PHE C 2 312 ? 25.260 30.840 -25.698 1.00 67.57 300 PHE A N 1
ATOM 5287 C CA . PHE C 2 312 ? 25.578 30.008 -24.543 1.00 62.92 300 PHE A CA 1
ATOM 5288 C C . PHE C 2 312 ? 25.648 30.691 -23.191 1.00 61.99 300 PHE A C 1
ATOM 5289 O O . PHE C 2 312 ? 26.404 31.648 -23.002 1.00 59.53 300 PHE A O 1
ATOM 5297 N N . THR C 2 313 ? 24.865 30.178 -22.247 1.00 56.08 301 THR A N 1
ATOM 5298 C CA . THR C 2 313 ? 24.879 30.696 -20.889 1.00 54.53 301 THR A CA 1
ATOM 5299 C C . THR C 2 313 ? 24.830 29.515 -19.943 1.00 54.87 301 THR A C 1
ATOM 5300 O O . THR C 2 313 ? 24.289 28.459 -20.273 1.00 49.94 301 THR A O 1
ATOM 5304 N N . GLY C 2 314 ? 25.420 29.700 -18.771 1.00 53.82 302 GLY A N 1
ATOM 5305 C CA . GLY C 2 314 ? 25.455 28.639 -17.795 1.00 48.46 302 GLY A CA 1
ATOM 5306 C C . GLY C 2 314 ? 26.793 27.937 -17.816 1.00 49.09 302 GLY A C 1
ATOM 5307 O O . GLY C 2 314 ? 27.841 28.535 -18.070 1.00 32.49 302 GLY A O 1
ATOM 5308 N N . THR C 2 315 ? 26.744 26.641 -17.559 1.00 56.58 303 THR A N 1
ATOM 5309 C CA . THR C 2 315 ? 27.941 25.823 -17.514 1.00 52.74 303 THR A CA 1
ATOM 5310 C C . THR C 2 315 ? 27.686 24.508 -18.234 1.00 48.83 303 THR A C 1
ATOM 5311 O O . THR C 2 315 ? 26.565 23.996 -18.227 1.00 45.46 303 THR A O 1
ATOM 5315 N N . MET C 2 316 ? 28.717 23.959 -18.860 1.00 41.00 304 MET A N 1
ATOM 5316 C CA . MET C 2 316 ? 28.529 22.704 -19.556 1.00 44.36 304 MET A CA 1
ATOM 5317 C C . MET C 2 316 ? 29.727 21.780 -19.487 1.00 44.11 304 MET A C 1
ATOM 5318 O O . MET C 2 316 ? 30.879 22.206 -19.331 1.00 26.77 304 MET A O 1
ATOM 5323 N N . ARG C 2 317 ? 29.426 20.498 -19.615 1.00 45.03 305 ARG A N 1
ATOM 5324 C CA . ARG C 2 317 ? 30.435 19.459 -19.578 1.00 56.57 305 ARG A CA 1
ATOM 5325 C C . ARG C 2 317 ? 30.588 18.892 -20.999 1.00 52.92 305 ARG A C 1
ATOM 5326 O O . ARG C 2 317 ? 29.747 18.128 -21.470 1.00 49.09 305 ARG A O 1
ATOM 5334 N N . CYS C 2 318 ? 31.662 19.273 -21.678 1.00 45.86 306 CYS A N 1
ATOM 5335 C CA . CYS C 2 318 ? 31.909 18.808 -23.034 1.00 36.86 306 CYS A CA 1
ATOM 5336 C C . CYS C 2 318 ? 33.391 18.478 -23.188 1.00 35.41 306 CYS A C 1
ATOM 5337 O O . CYS C 2 318 ? 34.024 18.047 -22.228 1.00 43.82 306 CYS A O 1
ATOM 5340 N N . THR C 2 319 ? 33.937 18.670 -24.388 1.00 17.43 307 THR A N 1
ATOM 5341 C CA . THR C 2 319 ? 35.349 18.404 -24.648 1.00 18.42 307 THR A CA 1
ATOM 5342 C C . THR C 2 319 ? 35.847 19.476 -25.612 1.00 25.18 307 THR A C 1
ATOM 5343 O O . THR C 2 319 ? 35.040 20.124 -26.266 1.00 31.16 307 THR A O 1
ATOM 5347 N N . VAL C 2 320 ? 37.160 19.669 -25.708 1.00 15.63 308 VAL A N 1
ATOM 5348 C CA . VAL C 2 320 ? 37.700 20.717 -26.568 1.00 14.94 308 VAL A CA 1
ATOM 5349 C C . VAL C 2 320 ? 38.879 20.239 -27.404 1.00 22.12 308 VAL A C 1
ATOM 5350 O O . VAL C 2 320 ? 39.346 19.114 -27.246 1.00 23.76 308 VAL A O 1
ATOM 5354 N N . LYS C 2 321 ? 39.324 21.103 -28.315 1.00 19.47 309 LYS A N 1
ATOM 5355 C CA . LYS C 2 321 ? 40.481 20.862 -29.156 1.00 16.28 309 LYS A CA 1
ATOM 5356 C C . LYS C 2 321 ? 41.126 22.214 -29.270 1.00 27.16 309 LYS A C 1
ATOM 5357 O O . LYS C 2 321 ? 40.465 23.194 -29.595 1.00 29.93 309 LYS A O 1
ATOM 5363 N N . THR C 2 322 ? 42.414 22.265 -28.961 1.00 24.88 310 THR A N 1
ATOM 5364 C CA . THR C 2 322 ? 43.161 23.501 -28.990 1.00 25.65 310 THR A CA 1
ATOM 5365 C C . THR C 2 322 ? 43.865 23.704 -30.297 1.00 35.63 310 THR A C 1
ATOM 5366 O O . THR C 2 322 ? 44.174 24.828 -30.688 1.00 46.34 310 THR A O 1
ATOM 5370 N N . ARG C 2 323 ? 44.139 22.594 -30.961 1.00 44.91 311 ARG A N 1
ATOM 5371 C CA . ARG C 2 323 ? 44.798 22.612 -32.252 1.00 46.91 311 ARG A CA 1
ATOM 5372 C C . ARG C 2 323 ? 44.279 21.405 -32.989 1.00 43.40 311 ARG A C 1
ATOM 5373 O O . ARG C 2 323 ? 43.795 20.454 -32.374 1.00 44.06 311 ARG A O 1
ATOM 5381 N N . TYR C 2 324 ? 44.351 21.451 -34.309 1.00 35.23 312 TYR A N 1
ATOM 5382 C CA . TYR C 2 324 ? 43.855 20.354 -35.105 1.00 36.75 312 TYR A CA 1
ATOM 5383 C C . TYR C 2 324 ? 44.542 19.030 -34.744 1.00 38.41 312 TYR A C 1
ATOM 5384 O O . TYR C 2 324 ? 45.686 19.006 -34.273 1.00 29.37 312 TYR A O 1
ATOM 5393 N N . ARG C 2 325 ? 43.821 17.932 -34.950 1.00 36.99 313 ARG A N 1
ATOM 5394 C CA . ARG C 2 325 ? 44.330 16.601 -34.661 1.00 40.91 313 ARG A CA 1
ATOM 5395 C C . ARG C 2 325 ? 44.687 16.402 -33.175 1.00 46.73 313 ARG A C 1
ATOM 5396 O O . ARG C 2 325 ? 45.116 15.314 -32.790 1.00 49.97 313 ARG A O 1
ATOM 5404 N N . GLN C 2 326 ? 44.518 17.431 -32.340 1.00 43.44 314 GLN A N 1
ATOM 5405 C CA . GLN C 2 326 ? 44.796 17.282 -30.903 1.00 37.22 314 GLN A CA 1
ATOM 5406 C C . GLN C 2 326 ? 43.705 16.425 -30.291 1.00 25.37 314 GLN A C 1
ATOM 5407 O O . GLN C 2 326 ? 42.533 16.655 -30.550 1.00 26.39 314 GLN A O 1
ATOM 5413 N N . THR C 2 327 ? 44.077 15.462 -29.457 1.00 24.02 315 THR A N 1
ATOM 5414 C CA . THR C 2 327 ? 43.082 14.584 -28.851 1.00 27.06 315 THR A CA 1
ATOM 5415 C C . THR C 2 327 ? 42.117 15.312 -27.942 1.00 28.95 315 THR A C 1
ATOM 5416 O O . THR C 2 327 ? 42.493 16.251 -27.240 1.00 29.23 315 THR A O 1
ATOM 5420 N N . ASP C 2 328 ? 40.869 14.860 -27.967 1.00 24.94 316 ASP A N 1
ATOM 5421 C CA . ASP C 2 328 ? 39.817 15.446 -27.157 1.00 31.94 316 ASP A CA 1
ATOM 5422 C C . ASP C 2 328 ? 40.271 15.588 -25.710 1.00 39.63 316 ASP A C 1
ATOM 5423 O O . ASP C 2 328 ? 40.939 14.708 -25.170 1.00 46.46 316 ASP A O 1
ATOM 5428 N N . ILE C 2 329 ? 39.905 16.702 -25.089 1.00 39.10 317 ILE A N 1
ATOM 5429 C CA . ILE C 2 329 ? 40.264 16.959 -23.706 1.00 28.14 317 ILE A CA 1
ATOM 5430 C C . ILE C 2 329 ? 38.990 17.378 -22.989 1.00 29.26 317 ILE A C 1
ATOM 5431 O O . ILE C 2 329 ? 38.412 18.424 -23.281 1.00 33.36 317 ILE A O 1
ATOM 5436 N N . PRO C 2 330 ? 38.524 16.550 -22.046 1.00 22.75 318 PRO A N 1
ATOM 5437 C CA . PRO C 2 330 ? 37.305 16.835 -21.290 1.00 19.70 318 PRO A CA 1
ATOM 5438 C C . PRO C 2 330 ? 37.431 18.186 -20.619 1.00 23.60 318 PRO A C 1
ATOM 5439 O O . PRO C 2 330 ? 38.539 18.614 -20.301 1.00 31.55 318 PRO A O 1
ATOM 5443 N N . CYS C 2 331 ? 36.311 18.862 -20.402 1.00 12.58 319 CYS A N 1
ATOM 5444 C CA . CYS C 2 331 ? 36.379 20.162 -19.777 1.00 19.91 319 CYS A CA 1
ATOM 5445 C C . CYS C 2 331 ? 35.049 20.648 -19.252 1.00 26.71 319 CYS A C 1
ATOM 5446 O O . CYS C 2 331 ? 33.998 20.038 -19.478 1.00 17.98 319 CYS A O 1
ATOM 5449 N N . THR C 2 332 ? 35.118 21.761 -18.535 1.00 28.82 320 THR A N 1
ATOM 5450 C CA . THR C 2 332 ? 33.943 22.377 -17.959 1.00 36.01 320 THR A CA 1
ATOM 5451 C C . THR C 2 332 ? 33.923 23.771 -18.543 1.00 33.43 320 THR A C 1
ATOM 5452 O O . THR C 2 332 ? 34.853 24.555 -18.337 1.00 26.36 320 THR A O 1
ATOM 5456 N N . VAL C 2 333 ? 32.878 24.069 -19.302 1.00 29.85 321 VAL A N 1
ATOM 5457 C CA . VAL C 2 333 ? 32.790 25.368 -19.935 1.00 30.77 321 VAL A CA 1
ATOM 5458 C C . VAL C 2 333 ? 31.814 26.183 -19.150 1.00 26.91 321 VAL A C 1
ATOM 5459 O O . VAL C 2 333 ? 30.682 25.747 -18.915 1.00 19.29 321 VAL A O 1
ATOM 5463 N N . LYS C 2 334 ? 32.265 27.362 -18.736 1.00 24.63 322 LYS A N 1
ATOM 5464 C CA . LYS C 2 334 ? 31.437 28.257 -17.942 1.00 32.98 322 LYS A CA 1
ATOM 5465 C C . LYS C 2 334 ? 31.170 29.505 -18.736 1.00 35.17 322 LYS A C 1
ATOM 5466 O O . LYS C 2 334 ? 32.105 30.178 -19.181 1.00 28.09 322 LYS A O 1
ATOM 5472 N N . ALA C 2 335 ? 29.882 29.791 -18.903 1.00 39.08 323 ALA A N 1
ATOM 5473 C CA . ALA C 2 335 ? 29.398 30.955 -19.631 1.00 36.15 323 ALA A CA 1
ATOM 5474 C C . ALA C 2 335 ? 29.858 32.219 -18.948 1.00 31.01 323 ALA A C 1
ATOM 5475 O O . ALA C 2 335 ? 29.090 32.857 -18.234 1.00 31.03 323 ALA A O 1
ATOM 5477 N N . LEU C 2 336 ? 31.112 32.578 -19.161 1.00 33.49 324 LEU A N 1
ATOM 5478 C CA . LEU C 2 336 ? 31.656 33.769 -18.550 1.00 40.42 324 LEU A CA 1
ATOM 5479 C C . LEU C 2 336 ? 30.665 34.886 -18.781 1.00 44.57 324 LEU A C 1
ATOM 5480 O O . LEU C 2 336 ? 30.191 35.523 -17.848 1.00 51.08 324 LEU A O 1
ATOM 5485 N N . ASP C 2 337 ? 30.337 35.110 -20.041 1.00 51.68 325 ASP A N 1
ATOM 5486 C CA . ASP C 2 337 ? 29.399 36.158 -20.379 1.00 58.24 325 ASP A CA 1
ATOM 5487 C C . ASP C 2 337 ? 29.250 36.352 -21.870 1.00 56.61 325 ASP A C 1
ATOM 5488 O O . ASP C 2 337 ? 29.743 35.578 -22.683 1.00 56.41 325 ASP A O 1
ATOM 5493 N N . ASP C 2 338 ? 28.501 37.386 -22.197 1.00 66.38 326 ASP A N 1
ATOM 5494 C CA . ASP C 2 338 ? 28.272 37.812 -23.561 1.00 74.67 326 ASP A CA 1
ATOM 5495 C C . ASP C 2 338 ? 28.784 36.884 -24.664 1.00 63.34 326 ASP A C 1
ATOM 5496 O O . ASP C 2 338 ? 28.072 36.044 -25.214 1.00 45.35 326 ASP A O 1
ATOM 5501 N N . ASP C 2 339 ? 30.057 37.089 -24.965 1.00 60.88 327 ASP A N 1
ATOM 5502 C CA . ASP C 2 339 ? 30.773 36.397 -26.012 1.00 52.82 327 ASP A CA 1
ATOM 5503 C C . ASP C 2 339 ? 32.054 35.807 -25.429 1.00 58.05 327 ASP A C 1
ATOM 5504 O O . ASP C 2 339 ? 32.806 35.130 -26.128 1.00 65.75 327 ASP A O 1
ATOM 5509 N N . ARG C 2 340 ? 32.306 36.071 -24.147 1.00 49.77 328 ARG A N 1
ATOM 5510 C CA . ARG C 2 340 ? 33.490 35.540 -23.491 1.00 26.26 328 ARG A CA 1
ATOM 5511 C C . ARG C 2 340 ? 33.105 34.188 -22.892 1.00 21.32 328 ARG A C 1
ATOM 5512 O O . ARG C 2 340 ? 31.965 33.968 -22.505 1.00 13.13 328 ARG A O 1
ATOM 5520 N N . ILE C 2 341 ? 34.060 33.273 -22.837 1.00 34.19 329 ILE A N 1
ATOM 5521 C CA . ILE C 2 341 ? 33.811 31.929 -22.325 1.00 33.37 329 ILE A CA 1
ATOM 5522 C C . ILE C 2 341 ? 34.990 31.499 -21.434 1.00 39.84 329 ILE A C 1
ATOM 5523 O O . ILE C 2 341 ? 36.140 31.856 -21.707 1.00 41.71 329 ILE A O 1
ATOM 5528 N N . GLU C 2 342 ? 34.715 30.752 -20.368 1.00 31.77 330 GLU A N 1
ATOM 5529 C CA . GLU C 2 342 ? 35.783 30.294 -19.487 1.00 32.38 330 GLU A CA 1
ATOM 5530 C C . GLU C 2 342 ? 35.875 28.770 -19.527 1.00 35.27 330 GLU A C 1
ATOM 5531 O O . GLU C 2 342 ? 35.004 28.061 -19.016 1.00 29.35 330 GLU A O 1
ATOM 5537 N N . VAL C 2 343 ? 36.935 28.265 -20.145 1.00 32.41 331 VAL A N 1
ATOM 5538 C CA . VAL C 2 343 ? 37.103 26.824 -20.278 1.00 39.64 331 VAL A CA 1
ATOM 5539 C C . VAL C 2 343 ? 38.052 26.280 -19.221 1.00 44.30 331 VAL A C 1
ATOM 5540 O O . VAL C 2 343 ? 39.169 26.787 -19.047 1.00 44.33 331 VAL A O 1
ATOM 5544 N N . ILE C 2 344 ? 37.586 25.252 -18.514 1.00 37.64 332 ILE A N 1
ATOM 5545 C CA . ILE C 2 344 ? 38.365 24.607 -17.468 1.00 37.46 332 ILE A CA 1
ATOM 5546 C C . ILE C 2 344 ? 38.675 23.171 -17.834 1.00 41.18 332 ILE A C 1
ATOM 5547 O O . ILE C 2 344 ? 37.769 22.334 -17.906 1.00 33.62 332 ILE A O 1
ATOM 5552 N N . PHE C 2 345 ? 39.961 22.900 -18.046 1.00 40.43 333 PHE A N 1
ATOM 5553 C CA . PHE C 2 345 ? 40.437 21.572 -18.402 1.00 35.56 333 PHE A CA 1
ATOM 5554 C C . PHE C 2 345 ? 40.282 20.640 -17.222 1.00 34.51 333 PHE A C 1
ATOM 5555 O O . PHE C 2 345 ? 39.904 21.070 -16.140 1.00 41.78 333 PHE A O 1
ATOM 5563 N N . ASP C 2 346 ? 40.559 19.362 -17.442 1.00 27.99 334 ASP A N 1
ATOM 5564 C CA . ASP C 2 346 ? 40.464 18.358 -16.397 1.00 21.45 334 ASP A CA 1
ATOM 5565 C C . ASP C 2 346 ? 41.872 17.892 -16.076 1.00 24.06 334 ASP A C 1
ATOM 5566 O O . ASP C 2 346 ? 42.091 17.156 -15.128 1.00 36.38 334 ASP A O 1
ATOM 5571 N N . GLU C 2 347 ? 42.826 18.336 -16.880 1.00 22.14 335 GLU A N 1
ATOM 5572 C CA . GLU C 2 347 ? 44.229 17.996 -16.706 1.00 23.90 335 GLU A CA 1
ATOM 5573 C C . GLU C 2 347 ? 44.969 19.072 -17.462 1.00 28.46 335 GLU A C 1
ATOM 5574 O O . GLU C 2 347 ? 44.529 19.493 -18.520 1.00 43.63 335 GLU A O 1
ATOM 5580 N N . PRO C 2 348 ? 46.102 19.537 -16.942 1.00 29.29 336 PRO A N 1
ATOM 5581 C CA . PRO C 2 348 ? 46.843 20.584 -17.647 1.00 41.54 336 PRO A CA 1
ATOM 5582 C C . PRO C 2 348 ? 47.045 20.186 -19.091 1.00 42.52 336 PRO A C 1
ATOM 5583 O O . PRO C 2 348 ? 47.271 19.020 -19.384 1.00 54.86 336 PRO A O 1
ATOM 5587 N N . VAL C 2 349 ? 46.966 21.146 -19.996 1.00 36.33 337 VAL A N 1
ATOM 5588 C CA . VAL C 2 349 ? 47.130 20.827 -21.397 1.00 37.73 337 VAL A CA 1
ATOM 5589 C C . VAL C 2 349 ? 48.467 21.356 -21.872 1.00 30.33 337 VAL A C 1
ATOM 5590 O O . VAL C 2 349 ? 49.097 22.134 -21.179 1.00 32.76 337 VAL A O 1
ATOM 5594 N N . ALA C 2 350 ? 48.887 20.922 -23.053 1.00 30.32 338 ALA A N 1
ATOM 5595 C CA . ALA C 2 350 ? 50.152 21.334 -23.642 1.00 33.32 338 ALA A CA 1
ATOM 5596 C C . ALA C 2 350 ? 50.190 22.818 -23.959 1.00 41.84 338 ALA A C 1
ATOM 5597 O O . ALA C 2 350 ? 49.860 23.649 -23.114 1.00 54.19 338 ALA A O 1
ATOM 5599 N N . ALA C 2 351 ? 50.580 23.149 -25.186 1.00 38.12 339 ALA A N 1
ATOM 5600 C CA . ALA C 2 351 ? 50.684 24.542 -25.596 1.00 45.64 339 ALA A CA 1
ATOM 5601 C C . ALA C 2 351 ? 49.381 25.228 -26.006 1.00 48.03 339 ALA A C 1
ATOM 5602 O O . ALA C 2 351 ? 49.043 25.296 -27.191 1.00 53.17 339 ALA A O 1
ATOM 5604 N N . VAL C 2 352 ? 48.634 25.730 -25.031 1.00 42.02 340 VAL A N 1
ATOM 5605 C CA . VAL C 2 352 ? 47.433 26.448 -25.385 1.00 35.51 340 VAL A CA 1
ATOM 5606 C C . VAL C 2 352 ? 47.997 27.753 -25.933 1.00 47.39 340 VAL A C 1
ATOM 5607 O O . VAL C 2 352 ? 48.726 28.455 -25.231 1.00 44.04 340 VAL A O 1
ATOM 5611 N N . THR C 2 353 ? 47.682 28.059 -27.192 1.00 55.03 341 THR A N 1
ATOM 5612 C CA . THR C 2 353 ? 48.181 29.270 -27.848 1.00 45.65 341 THR A CA 1
ATOM 5613 C C . THR C 2 353 ? 47.096 30.314 -28.108 1.00 44.25 341 THR A C 1
ATOM 5614 O O . THR C 2 353 ? 46.138 30.070 -28.841 1.00 35.73 341 THR A O 1
ATOM 5618 N N . PRO C 2 354 ? 47.234 31.496 -27.502 1.00 42.38 342 PRO A N 1
ATOM 5619 C CA . PRO C 2 354 ? 46.237 32.540 -27.712 1.00 42.05 342 PRO A CA 1
ATOM 5620 C C . PRO C 2 354 ? 46.292 32.955 -29.177 1.00 40.79 342 PRO A C 1
ATOM 5621 O O . PRO C 2 354 ? 47.359 33.304 -29.693 1.00 28.11 342 PRO A O 1
ATOM 5625 N N . GLY C 2 355 ? 45.142 32.902 -29.841 1.00 39.02 343 GLY A N 1
ATOM 5626 C CA . GLY C 2 355 ? 45.084 33.246 -31.249 1.00 45.94 343 GLY A CA 1
ATOM 5627 C C . GLY C 2 355 ? 44.689 32.025 -32.063 1.00 41.84 343 GLY A C 1
ATOM 5628 O O . GLY C 2 355 ? 44.407 32.120 -33.256 1.00 44.23 343 GLY A O 1
ATOM 5629 N N . GLN C 2 356 ? 44.690 30.868 -31.409 1.00 35.33 344 GLN A N 1
ATOM 5630 C CA . GLN C 2 356 ? 44.303 29.615 -32.041 1.00 31.98 344 GLN A CA 1
ATOM 5631 C C . GLN C 2 356 ? 42.845 29.363 -31.686 1.00 35.15 344 GLN A C 1
ATOM 5632 O O . GLN C 2 356 ? 42.343 29.861 -30.680 1.00 30.09 344 GLN A O 1
ATOM 5638 N N . SER C 2 357 ? 42.169 28.569 -32.503 1.00 41.83 345 SER A N 1
ATOM 5639 C CA . SER C 2 357 ? 40.756 28.293 -32.274 1.00 38.57 345 SER A CA 1
ATOM 5640 C C . SER C 2 357 ? 40.506 27.206 -31.240 1.00 23.10 345 SER A C 1
ATOM 5641 O O . SER C 2 357 ? 41.327 26.336 -31.038 1.00 18.29 345 SER A O 1
ATOM 5644 N N . ALA C 2 358 ? 39.356 27.272 -30.588 1.00 24.53 346 ALA A N 1
ATOM 5645 C CA . ALA C 2 358 ? 38.979 26.287 -29.589 1.00 30.34 346 ALA A CA 1
ATOM 5646 C C . ALA C 2 358 ? 37.654 25.683 -30.029 1.00 34.68 346 ALA A C 1
ATOM 5647 O O . ALA C 2 358 ? 36.637 26.370 -30.085 1.00 31.18 346 ALA A O 1
ATOM 5649 N N . VAL C 2 359 ? 37.665 24.393 -30.332 1.00 29.59 347 VAL A N 1
ATOM 5650 C CA . VAL C 2 359 ? 36.463 23.725 -30.793 1.00 24.69 347 VAL A CA 1
ATOM 5651 C C . VAL C 2 359 ? 35.940 22.714 -29.778 1.00 20.75 347 VAL A C 1
ATOM 5652 O O . VAL C 2 359 ? 36.676 21.869 -29.292 1.00 19.82 347 VAL A O 1
ATOM 5656 N N . PHE C 2 360 ? 34.654 22.813 -29.470 1.00 15.44 348 PHE A N 1
ATOM 5657 C CA . PHE C 2 360 ? 34.017 21.940 -28.501 1.00 24.15 348 PHE A CA 1
ATOM 5658 C C . PHE C 2 360 ? 33.131 20.915 -29.144 1.00 28.07 348 PHE A C 1
ATOM 5659 O O . PHE C 2 360 ? 32.377 21.222 -30.044 1.00 43.53 348 PHE A O 1
ATOM 5667 N N . TYR C 2 361 ? 33.211 19.690 -28.656 1.00 33.72 349 TYR A N 1
ATOM 5668 C CA . TYR C 2 361 ? 32.406 18.611 -29.184 1.00 21.43 349 TYR A CA 1
ATOM 5669 C C . TYR C 2 361 ? 31.603 17.942 -28.083 1.00 22.86 349 TYR A C 1
ATOM 5670 O O . TYR C 2 361 ? 32.040 17.835 -26.947 1.00 19.55 349 TYR A O 1
ATOM 5679 N N . ASN C 2 362 ? 30.419 17.484 -28.444 1.00 29.76 350 ASN A N 1
ATOM 5680 C CA . ASN C 2 362 ? 29.553 16.764 -27.533 1.00 24.37 350 ASN A CA 1
ATOM 5681 C C . ASN C 2 362 ? 29.298 15.417 -28.183 1.00 23.16 350 ASN A C 1
ATOM 5682 O O . ASN C 2 362 ? 28.188 15.115 -28.594 1.00 24.29 350 ASN A O 1
ATOM 5687 N N . GLY C 2 363 ? 30.344 14.612 -28.285 1.00 22.56 351 GLY A N 1
ATOM 5688 C CA . GLY C 2 363 ? 30.198 13.316 -28.897 1.00 20.96 351 GLY A CA 1
ATOM 5689 C C . GLY C 2 363 ? 30.587 13.457 -30.338 1.00 30.06 351 GLY A C 1
ATOM 5690 O O . GLY C 2 363 ? 31.713 13.856 -30.639 1.00 31.50 351 GLY A O 1
ATOM 5691 N N . GLU C 2 364 ? 29.649 13.141 -31.226 1.00 39.32 352 GLU A N 1
ATOM 5692 C CA . GLU C 2 364 ? 29.874 13.225 -32.665 1.00 37.47 352 GLU A CA 1
ATOM 5693 C C . GLU C 2 364 ? 29.509 14.613 -33.136 1.00 32.54 352 GLU A C 1
ATOM 5694 O O . GLU C 2 364 ? 29.747 14.978 -34.282 1.00 34.30 352 GLU A O 1
ATOM 5700 N N . VAL C 2 365 ? 28.953 15.397 -32.227 1.00 17.23 353 VAL A N 1
ATOM 5701 C CA . VAL C 2 365 ? 28.523 16.732 -32.565 1.00 19.42 353 VAL A CA 1
ATOM 5702 C C . VAL C 2 365 ? 29.511 17.869 -32.336 1.00 25.41 353 VAL A C 1
ATOM 5703 O O . VAL C 2 365 ? 29.878 18.149 -31.204 1.00 35.56 353 VAL A O 1
ATOM 5707 N N . CYS C 2 366 ? 29.947 18.521 -33.412 1.00 26.71 354 CYS A N 1
ATOM 5708 C CA . CYS C 2 366 ? 30.821 19.670 -33.258 1.00 29.15 354 CYS A CA 1
ATOM 5709 C C . CYS C 2 366 ? 29.823 20.742 -32.880 1.00 29.50 354 CYS A C 1
ATOM 5710 O O . CYS C 2 366 ? 28.894 21.021 -33.632 1.00 33.73 354 CYS A O 1
ATOM 5713 N N . LEU C 2 367 ? 30.012 21.309 -31.697 1.00 27.73 355 LEU A N 1
ATOM 5714 C CA . LEU C 2 367 ? 29.130 22.320 -31.148 1.00 24.70 355 LEU A CA 1
ATOM 5715 C C . LEU C 2 367 ? 29.452 23.734 -31.580 1.00 24.46 355 LEU A C 1
ATOM 5716 O O . LEU C 2 367 ? 28.561 24.567 -31.731 1.00 35.13 355 LEU A O 1
ATOM 5721 N N . GLY C 2 368 ? 30.726 24.020 -31.753 1.00 8.25 356 GLY A N 1
ATOM 5722 C CA . GLY C 2 368 ? 31.082 25.357 -32.132 1.00 11.41 356 GLY A CA 1
ATOM 5723 C C . GLY C 2 368 ? 32.440 25.660 -31.593 1.00 12.99 356 GLY A C 1
ATOM 5724 O O . GLY C 2 368 ? 33.302 24.800 -31.594 1.00 23.69 356 GLY A O 1
ATOM 5725 N N . GLY C 2 369 ? 32.640 26.882 -31.129 1.00 15.41 357 GLY A N 1
ATOM 5726 C CA . GLY C 2 369 ? 33.942 27.240 -30.607 1.00 22.01 357 GLY A CA 1
ATOM 5727 C C . GLY C 2 369 ? 34.287 28.696 -30.826 1.00 19.02 357 GLY A C 1
ATOM 5728 O O . GLY C 2 369 ? 33.498 29.456 -31.368 1.00 20.54 357 GLY A O 1
ATOM 5729 N N . GLY C 2 370 ? 35.481 29.087 -30.410 1.00 17.38 358 GLY A N 1
ATOM 5730 C CA . GLY C 2 370 ? 35.871 30.467 -30.556 1.00 17.90 358 GLY A CA 1
ATOM 5731 C C . GLY C 2 370 ? 37.364 30.565 -30.591 1.00 21.76 358 GLY A C 1
ATOM 5732 O O . GLY C 2 370 ? 38.046 29.551 -30.641 1.00 18.27 358 GLY A O 1
ATOM 5733 N N . ILE C 2 371 ? 37.868 31.788 -30.571 1.00 25.40 359 ILE A N 1
ATOM 5734 C CA . ILE C 2 371 ? 39.292 32.014 -30.616 1.00 35.16 359 ILE A CA 1
ATOM 5735 C C . ILE C 2 371 ? 39.805 32.200 -29.187 1.00 48.89 359 ILE A C 1
ATOM 5736 O O . ILE C 2 371 ? 39.195 32.904 -28.378 1.00 62.84 359 ILE A O 1
ATOM 5741 N N . ILE C 2 372 ? 40.913 31.534 -28.878 1.00 47.27 360 ILE A N 1
ATOM 5742 C CA . ILE C 2 372 ? 41.531 31.586 -27.560 1.00 41.65 360 ILE A CA 1
ATOM 5743 C C . ILE C 2 372 ? 42.162 32.948 -27.288 1.00 46.14 360 ILE A C 1
ATOM 5744 O O . ILE C 2 372 ? 43.178 33.287 -27.894 1.00 42.77 360 ILE A O 1
ATOM 5749 N N . GLU C 2 373 ? 41.570 33.717 -26.374 1.00 48.00 361 GLU A N 1
ATOM 5750 C CA . GLU C 2 373 ? 42.082 35.045 -26.035 1.00 50.33 361 GLU A CA 1
ATOM 5751 C C . GLU C 2 373 ? 43.157 34.978 -24.956 1.00 50.31 361 GLU A C 1
ATOM 5752 O O . GLU C 2 373 ? 44.215 35.605 -25.062 1.00 41.45 361 GLU A O 1
ATOM 5758 N N . GLN C 2 374 ? 42.880 34.205 -23.913 1.00 52.86 362 GLN A N 1
ATOM 5759 C CA . GLN C 2 374 ? 43.811 34.075 -22.808 1.00 47.07 362 GLN A CA 1
ATOM 5760 C C . GLN C 2 374 ? 44.033 32.646 -22.380 1.00 44.45 362 GLN A C 1
ATOM 5761 O O . GLN C 2 374 ? 43.122 31.809 -22.427 1.00 38.44 362 GLN A O 1
ATOM 5767 N N . ARG C 2 375 ? 45.262 32.391 -21.950 1.00 39.92 363 ARG A N 1
ATOM 5768 C CA . ARG C 2 375 ? 45.669 31.089 -21.466 1.00 31.31 363 ARG A CA 1
ATOM 5769 C C . ARG C 2 375 ? 45.528 31.140 -19.954 1.00 36.03 363 ARG A C 1
ATOM 5770 O O . ARG C 2 375 ? 45.744 32.192 -19.352 1.00 38.16 363 ARG A O 1
ATOM 5778 N N . LEU C 2 376 ? 45.141 30.034 -19.331 1.00 35.19 364 LEU A N 1
ATOM 5779 C CA . LEU C 2 376 ? 45.042 30.025 -17.875 1.00 40.01 364 LEU A CA 1
ATOM 5780 C C . LEU C 2 376 ? 46.170 29.151 -17.347 1.00 49.08 364 LEU A C 1
ATOM 5781 O O . LEU C 2 376 ? 45.989 27.958 -17.131 1.00 54.96 364 LEU A O 1
ATOM 5786 N N . PRO C 2 377 ? 47.357 29.745 -17.142 1.00 51.31 365 PRO A N 1
ATOM 5787 C CA . PRO C 2 377 ? 48.565 29.086 -16.651 1.00 57.89 365 PRO A CA 1
ATOM 5788 C C . PRO C 2 377 ? 48.393 28.266 -15.394 1.00 66.23 365 PRO A C 1
ATOM 5789 O O . PRO C 2 377 ? 47.434 28.439 -14.642 1.00 66.49 365 PRO A O 1
ATOM 5793 N N . LEU C 2 378 ? 49.351 27.371 -15.185 1.00 70.60 366 LEU A N 1
ATOM 5794 C CA . LEU C 2 378 ? 49.359 26.487 -14.037 1.00 74.48 366 LEU A CA 1
ATOM 5795 C C . LEU C 2 378 ? 49.558 27.265 -12.752 1.00 86.04 366 LEU A C 1
ATOM 5796 O O . LEU C 2 378 ? 50.322 28.235 -12.723 1.00 91.91 366 LEU A O 1
ATOM 5801 N N . PRO C 2 379 ? 48.874 26.859 -11.666 1.00 87.58 367 PRO A N 1
ATOM 5802 C CA . PRO C 2 379 ? 49.073 27.603 -10.425 1.00 83.88 367 PRO A CA 1
ATOM 5803 C C . PRO C 2 379 ? 50.568 27.616 -10.153 1.00 93.90 367 PRO A C 1
ATOM 5804 O O . PRO C 2 379 ? 51.234 26.575 -10.233 1.00 94.76 367 PRO A O 1
ATOM 5808 N N . VAL C 2 380 ? 51.095 28.798 -9.855 1.00 102.04 368 VAL A N 1
ATOM 5809 C CA . VAL C 2 380 ? 52.522 28.960 -9.590 1.00 107.41 368 VAL A CA 1
ATOM 5810 C C . VAL C 2 380 ? 53.056 28.016 -8.504 1.00 115.03 368 VAL A C 1
ATOM 5811 O O . VAL C 2 380 ? 53.892 27.147 -8.857 1.00 115.13 368 VAL A O 1
ATOM 5816 N N . THR D 2 16 ? 1.202 71.339 -21.872 1.00 27.97 4 THR B N 1
ATOM 5817 C CA . THR D 2 16 ? 1.074 71.905 -23.252 1.00 38.52 4 THR B CA 1
ATOM 5818 C C . THR D 2 16 ? 2.339 71.792 -24.110 1.00 42.87 4 THR B C 1
ATOM 5819 O O . THR D 2 16 ? 2.247 71.676 -25.325 1.00 43.59 4 THR B O 1
ATOM 5823 N N . ALA D 2 17 ? 3.514 71.828 -23.486 1.00 47.29 5 ALA B N 1
ATOM 5824 C CA . ALA D 2 17 ? 4.776 71.736 -24.227 1.00 51.14 5 ALA B CA 1
ATOM 5825 C C . ALA D 2 17 ? 5.690 70.628 -23.693 1.00 52.71 5 ALA B C 1
ATOM 5826 O O . ALA D 2 17 ? 5.858 70.492 -22.482 1.00 60.18 5 ALA B O 1
ATOM 5828 N N . LYS D 2 18 ? 6.287 69.852 -24.600 1.00 44.99 6 LYS B N 1
ATOM 5829 C CA . LYS D 2 18 ? 7.166 68.745 -24.227 1.00 36.66 6 LYS B CA 1
ATOM 5830 C C . LYS D 2 18 ? 7.931 68.960 -22.928 1.00 42.77 6 LYS B C 1
ATOM 5831 O O . LYS D 2 18 ? 8.610 69.973 -22.745 1.00 44.21 6 LYS B O 1
ATOM 5837 N N . LYS D 2 19 ? 7.799 67.992 -22.023 1.00 42.52 7 LYS B N 1
ATOM 5838 C CA . LYS D 2 19 ? 8.452 68.047 -20.723 1.00 38.24 7 LYS B CA 1
ATOM 5839 C C . LYS D 2 19 ? 9.809 67.383 -20.738 1.00 40.40 7 LYS B C 1
ATOM 5840 O O . LYS D 2 19 ? 9.921 66.195 -21.035 1.00 39.40 7 LYS B O 1
ATOM 5846 N N . VAL D 2 20 ? 10.835 68.159 -20.400 1.00 39.88 8 VAL B N 1
ATOM 5847 C CA . VAL D 2 20 ? 12.202 67.671 -20.365 1.00 32.90 8 VAL B CA 1
ATOM 5848 C C . VAL D 2 20 ? 12.746 67.734 -18.949 1.00 36.20 8 VAL B C 1
ATOM 5849 O O . VAL D 2 20 ? 12.676 68.757 -18.277 1.00 26.35 8 VAL B O 1
ATOM 5853 N N . ILE D 2 21 ? 13.270 66.610 -18.491 1.00 43.17 9 ILE B N 1
ATOM 5854 C CA . ILE D 2 21 ? 13.834 66.546 -17.164 1.00 47.60 9 ILE B CA 1
ATOM 5855 C C . ILE D 2 21 ? 15.341 66.639 -17.274 1.00 51.86 9 ILE B C 1
ATOM 5856 O O . ILE D 2 21 ? 15.975 65.873 -18.003 1.00 50.62 9 ILE B O 1
ATOM 5861 N N . VAL D 2 22 ? 15.904 67.608 -16.566 1.00 49.57 10 VAL B N 1
ATOM 5862 C CA . VAL D 2 22 ? 17.336 67.814 -16.576 1.00 49.04 10 VAL B CA 1
ATOM 5863 C C . VAL D 2 22 ? 17.889 67.488 -15.192 1.00 51.77 10 VAL B C 1
ATOM 5864 O O . VAL D 2 22 ? 17.529 68.122 -14.195 1.00 50.57 10 VAL B O 1
ATOM 5868 N N . GLY D 2 23 ? 18.742 66.472 -15.135 1.00 48.23 11 GLY B N 1
ATOM 5869 C CA . GLY D 2 23 ? 19.335 66.092 -13.874 1.00 43.07 11 GLY B CA 1
ATOM 5870 C C . GLY D 2 23 ? 20.330 67.166 -13.507 1.00 45.27 11 GLY B C 1
ATOM 5871 O O . GLY D 2 23 ? 21.081 67.630 -14.359 1.00 41.05 11 GLY B O 1
ATOM 5872 N N . MET D 2 24 ? 20.335 67.577 -12.247 1.00 50.43 12 MET B N 1
ATOM 5873 C CA . MET D 2 24 ? 21.256 68.610 -11.809 1.00 47.17 12 MET B CA 1
ATOM 5874 C C . MET D 2 24 ? 22.081 68.092 -10.658 1.00 50.21 12 MET B C 1
ATOM 5875 O O . MET D 2 24 ? 21.580 67.352 -9.816 1.00 54.85 12 MET B O 1
ATOM 5880 N N . SER D 2 25 ? 23.353 68.474 -10.646 1.00 58.83 13 SER B N 1
ATOM 5881 C CA . SER D 2 25 ? 24.293 68.085 -9.603 1.00 60.19 13 SER B CA 1
ATOM 5882 C C . SER D 2 25 ? 24.412 69.262 -8.645 1.00 66.58 13 SER B C 1
ATOM 5883 O O . SER D 2 25 ? 25.066 69.173 -7.606 1.00 68.38 13 SER B O 1
ATOM 5886 N N . GLY D 2 26 ? 23.758 70.361 -9.009 1.00 71.27 14 GLY B N 1
ATOM 5887 C CA . GLY D 2 26 ? 23.815 71.566 -8.208 1.00 67.71 14 GLY B CA 1
ATOM 5888 C C . GLY D 2 26 ? 25.024 72.321 -8.710 1.00 65.18 14 GLY B C 1
ATOM 5889 O O . GLY D 2 26 ? 25.481 73.281 -8.091 1.00 64.97 14 GLY B O 1
ATOM 5890 N N . GLY D 2 27 ? 25.541 71.865 -9.848 1.00 56.54 15 GLY B N 1
ATOM 5891 C CA . GLY D 2 27 ? 26.709 72.489 -10.438 1.00 57.05 15 GLY B CA 1
ATOM 5892 C C . GLY D 2 27 ? 26.381 73.790 -11.130 1.00 56.58 15 GLY B C 1
ATOM 5893 O O . GLY D 2 27 ? 25.583 74.581 -10.637 1.00 72.76 15 GLY B O 1
ATOM 5894 N N . VAL D 2 28 ? 26.999 74.024 -12.276 1.00 47.11 16 VAL B N 1
ATOM 5895 C CA . VAL D 2 28 ? 26.729 75.238 -13.014 1.00 43.32 16 VAL B CA 1
ATOM 5896 C C . VAL D 2 28 ? 26.200 74.885 -14.394 1.00 44.40 16 VAL B C 1
ATOM 5897 O O . VAL D 2 28 ? 25.158 75.380 -14.818 1.00 39.32 16 VAL B O 1
ATOM 5901 N N . ASP D 2 29 ? 26.908 73.998 -15.075 1.00 41.53 17 ASP B N 1
ATOM 5902 C CA . ASP D 2 29 ? 26.522 73.573 -16.408 1.00 45.37 17 ASP B CA 1
ATOM 5903 C C . ASP D 2 29 ? 25.137 72.917 -16.423 1.00 44.99 17 ASP B C 1
ATOM 5904 O O . ASP D 2 29 ? 24.465 72.889 -17.449 1.00 46.66 17 ASP B O 1
ATOM 5909 N N . SER D 2 30 ? 24.714 72.370 -15.293 1.00 39.38 18 SER B N 1
ATOM 5910 C CA . SER D 2 30 ? 23.406 71.750 -15.246 1.00 46.06 18 SER B CA 1
ATOM 5911 C C . SER D 2 30 ? 22.385 72.855 -14.982 1.00 50.15 18 SER B C 1
ATOM 5912 O O . SER D 2 30 ? 21.255 72.811 -15.475 1.00 49.24 18 SER B O 1
ATOM 5915 N N . SER D 2 31 ? 22.796 73.858 -14.214 1.00 54.48 19 SER B N 1
ATOM 5916 C CA . SER D 2 31 ? 21.918 74.979 -13.899 1.00 59.23 19 SER B CA 1
ATOM 5917 C C . SER D 2 31 ? 21.620 75.714 -15.199 1.00 54.97 19 SER B C 1
ATOM 5918 O O . SER D 2 31 ? 20.484 75.740 -15.663 1.00 57.99 19 SER B O 1
ATOM 5921 N N . VAL D 2 32 ? 22.656 76.306 -15.781 1.00 47.42 20 VAL B N 1
ATOM 5922 C CA . VAL D 2 32 ? 22.540 77.015 -17.044 1.00 42.83 20 VAL B CA 1
ATOM 5923 C C . VAL D 2 32 ? 21.839 76.116 -18.066 1.00 50.06 20 VAL B C 1
ATOM 5924 O O . VAL D 2 32 ? 21.150 76.594 -18.963 1.00 59.47 20 VAL B O 1
ATOM 5928 N N . SER D 2 33 ? 22.021 74.809 -17.926 1.00 49.45 21 SER B N 1
ATOM 5929 C CA . SER D 2 33 ? 21.402 73.860 -18.838 1.00 47.76 21 SER B CA 1
ATOM 5930 C C . SER D 2 33 ? 19.889 73.950 -18.721 1.00 46.54 21 SER B C 1
ATOM 5931 O O . SER D 2 33 ? 19.174 74.022 -19.719 1.00 43.57 21 SER B O 1
ATOM 5934 N N . ALA D 2 34 ? 19.412 73.945 -17.482 1.00 45.89 22 ALA B N 1
ATOM 5935 C CA . ALA D 2 34 ? 17.989 74.024 -17.194 1.00 41.36 22 ALA B CA 1
ATOM 5936 C C . ALA D 2 34 ? 17.406 75.323 -17.714 1.00 40.76 22 ALA B C 1
ATOM 5937 O O . ALA D 2 34 ? 16.428 75.324 -18.451 1.00 51.82 22 ALA B O 1
ATOM 5939 N N . TRP D 2 35 ? 18.015 76.430 -17.325 1.00 29.71 23 TRP B N 1
ATOM 5940 C CA . TRP D 2 35 ? 17.549 77.731 -17.745 1.00 34.18 23 TRP B CA 1
ATOM 5941 C C . TRP D 2 35 ? 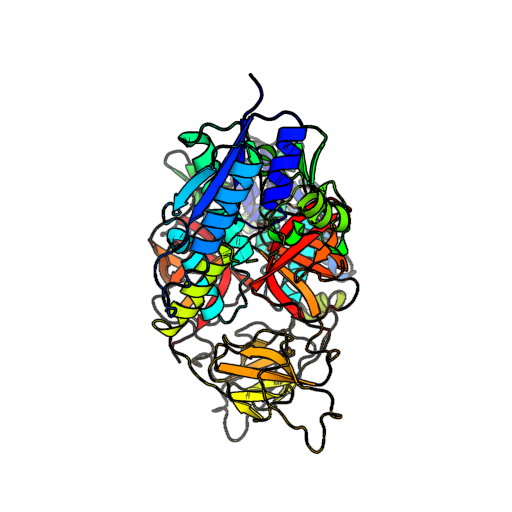17.508 77.869 -19.269 1.00 40.53 23 TRP B C 1
ATOM 5942 O O . TRP D 2 35 ? 16.554 78.409 -19.825 1.00 48.50 23 TRP B O 1
ATOM 5953 N N . LEU D 2 36 ? 18.537 77.386 -19.951 1.00 38.64 24 LEU B N 1
ATOM 5954 C CA . LEU D 2 36 ? 18.558 77.488 -21.402 1.00 41.68 24 LEU B CA 1
ATOM 5955 C C . LEU D 2 36 ? 17.296 76.893 -21.981 1.00 46.18 24 LEU B C 1
ATOM 5956 O O . LEU D 2 36 ? 16.599 77.531 -22.764 1.00 50.46 24 LEU B O 1
ATOM 5961 N N . LEU D 2 37 ? 17.015 75.658 -21.579 1.00 52.40 25 LEU B N 1
ATOM 5962 C CA . LEU D 2 37 ? 15.851 74.917 -22.045 1.00 52.46 25 LEU B CA 1
ATOM 5963 C C . LEU D 2 37 ? 14.519 75.595 -21.779 1.00 50.89 25 LEU B C 1
ATOM 5964 O O . LEU D 2 37 ? 13.741 75.788 -22.702 1.00 54.88 25 LEU B O 1
ATOM 5969 N N . GLN D 2 38 ? 14.237 75.955 -20.533 1.00 47.76 26 GLN B N 1
ATOM 5970 C CA . GLN D 2 38 ? 12.965 76.603 -20.268 1.00 46.71 26 GLN B CA 1
ATOM 5971 C C . GLN D 2 38 ? 12.870 77.864 -21.102 1.00 46.38 26 GLN B C 1
ATOM 5972 O O . GLN D 2 38 ? 11.808 78.201 -21.609 1.00 41.58 26 GLN B O 1
ATOM 5978 N N . GLN D 2 39 ? 13.997 78.545 -21.259 1.00 48.46 27 GLN B N 1
ATOM 5979 C CA . GLN D 2 39 ? 14.052 79.769 -22.043 1.00 49.62 27 GLN B CA 1
ATOM 5980 C C . GLN D 2 39 ? 13.784 79.404 -23.503 1.00 45.78 27 GLN B C 1
ATOM 5981 O O . GLN D 2 39 ? 13.537 80.259 -24.347 1.00 53.67 27 GLN B O 1
ATOM 5987 N N . GLN D 2 40 ? 13.829 78.115 -23.786 1.00 40.99 28 GLN B N 1
ATOM 5988 C CA . GLN D 2 40 ? 13.604 77.623 -25.129 1.00 48.26 28 GLN B CA 1
ATOM 5989 C C . GLN D 2 40 ? 12.153 77.178 -25.249 1.00 53.99 28 GLN B C 1
ATOM 5990 O O . GLN D 2 40 ? 11.690 76.788 -26.324 1.00 51.56 28 GLN B O 1
ATOM 5996 N N . GLY D 2 41 ? 11.446 77.244 -24.122 1.00 59.25 29 GLY B N 1
ATOM 5997 C CA . GLY D 2 41 ? 10.042 76.865 -24.082 1.00 55.90 29 GLY B CA 1
ATOM 5998 C C . GLY D 2 41 ? 9.776 75.403 -23.789 1.00 43.93 29 GLY B C 1
ATOM 5999 O O . GLY D 2 41 ? 9.161 74.710 -24.592 1.00 48.90 29 GLY B O 1
ATOM 6000 N N . TYR D 2 42 ? 10.232 74.936 -22.636 1.00 35.35 30 TYR B N 1
ATOM 6001 C CA . TYR D 2 42 ? 10.037 73.549 -22.255 1.00 38.12 30 TYR B CA 1
ATOM 6002 C C . TYR D 2 42 ? 9.466 73.472 -20.864 1.00 42.74 30 TYR B C 1
ATOM 6003 O O . TYR D 2 42 ? 9.724 74.344 -20.034 1.00 37.83 30 TYR B O 1
ATOM 6012 N N . GLN D 2 43 ? 8.687 72.427 -20.613 1.00 46.65 31 GLN B N 1
ATOM 6013 C CA . GLN D 2 43 ? 8.162 72.200 -19.281 1.00 56.20 31 GLN B CA 1
ATOM 6014 C C . GLN D 2 43 ? 9.351 71.437 -18.738 1.00 57.15 31 GLN B C 1
ATOM 6015 O O . GLN D 2 43 ? 9.488 70.237 -18.967 1.00 62.93 31 GLN B O 1
ATOM 6021 N N . VAL D 2 44 ? 10.231 72.161 -18.053 1.00 50.71 32 VAL B N 1
ATOM 6022 C CA . VAL D 2 44 ? 11.467 71.598 -17.526 1.00 44.47 32 VAL B CA 1
ATOM 6023 C C . VAL D 2 44 ? 11.537 71.447 -16.009 1.00 40.70 32 VAL B C 1
ATOM 6024 O O . VAL D 2 44 ? 11.527 72.436 -15.293 1.00 41.49 32 VAL B O 1
ATOM 6028 N N . GLU D 2 45 ? 11.610 70.204 -15.531 1.00 42.06 33 GLU B N 1
ATOM 6029 C CA . GLU D 2 45 ? 11.721 69.923 -14.097 1.00 48.96 33 GLU B CA 1
ATOM 6030 C C . GLU D 2 45 ? 13.151 69.470 -13.860 1.00 48.57 33 GLU B C 1
ATOM 6031 O O . GLU D 2 45 ? 13.828 69.069 -14.801 1.00 52.19 33 GLU B O 1
ATOM 6037 N N . GLY D 2 46 ? 13.609 69.524 -12.613 1.00 45.45 34 GLY B N 1
ATOM 6038 C CA . GLY D 2 46 ? 14.966 69.096 -12.314 1.00 45.30 34 GLY B CA 1
ATOM 6039 C C . GLY D 2 46 ? 15.018 67.820 -11.488 1.00 53.00 34 GLY B C 1
ATOM 6040 O O . GLY D 2 46 ? 14.115 67.543 -10.701 1.00 51.52 34 GLY B O 1
ATOM 6041 N N . LEU D 2 47 ? 16.070 67.029 -11.667 1.00 54.58 35 LEU B N 1
ATOM 6042 C CA . LEU D 2 47 ? 16.217 65.796 -10.905 1.00 53.13 35 LEU B CA 1
ATOM 6043 C C . LEU D 2 4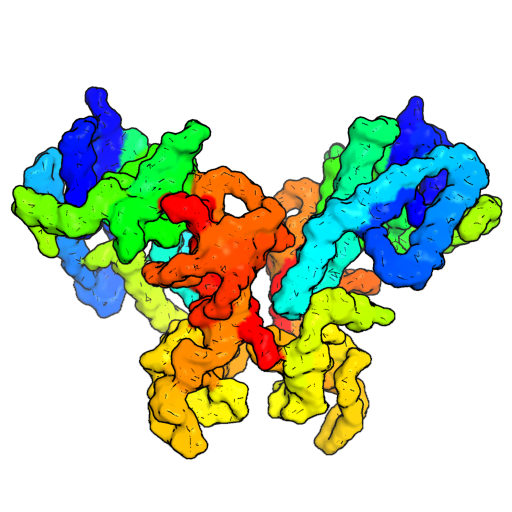7 ? 17.608 65.674 -10.288 1.00 58.20 35 LEU B C 1
ATOM 6044 O O . LEU D 2 47 ? 18.618 65.836 -10.968 1.00 57.96 35 LEU B O 1
ATOM 6049 N N . PHE D 2 48 ? 17.653 65.370 -8.995 1.00 62.28 36 PHE B N 1
ATOM 6050 C CA . PHE D 2 48 ? 18.918 65.223 -8.287 1.00 62.55 36 PHE B CA 1
ATOM 6051 C C . PHE D 2 48 ? 19.202 63.759 -7.976 1.00 69.27 36 PHE B C 1
ATOM 6052 O O . PHE D 2 48 ? 18.567 63.169 -7.099 1.00 68.41 36 PHE B O 1
ATOM 6060 N N . MET D 2 49 ? 20.160 63.178 -8.693 1.00 74.62 37 MET B N 1
ATOM 6061 C CA . MET D 2 49 ? 20.533 61.780 -8.497 1.00 75.25 37 MET B CA 1
ATOM 6062 C C . MET D 2 49 ? 21.387 61.692 -7.243 1.00 79.52 37 MET B C 1
ATOM 6063 O O . MET D 2 49 ? 22.412 62.354 -7.150 1.00 78.11 37 MET B O 1
ATOM 6068 N N . LYS D 2 50 ? 20.958 60.889 -6.276 1.00 89.54 38 LYS B N 1
ATOM 6069 C CA . LYS D 2 50 ? 21.710 60.718 -5.037 1.00 100.29 38 LYS B CA 1
ATOM 6070 C C . LYS D 2 50 ? 22.572 59.462 -5.160 1.00 110.66 38 LYS B C 1
ATOM 6071 O O . LYS D 2 50 ? 22.199 58.522 -5.863 1.00 112.70 38 LYS B O 1
ATOM 6077 N N . ASN D 2 51 ? 23.713 59.435 -4.475 1.00 119.14 39 ASN B N 1
ATOM 6078 C CA . ASN 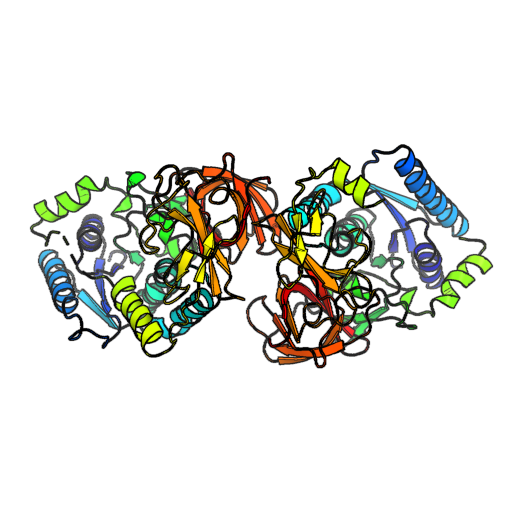D 2 51 ? 24.604 58.279 -4.551 1.00 130.22 39 ASN B CA 1
ATOM 6079 C C . ASN D 2 51 ? 24.548 57.394 -3.302 1.00 137.32 39 ASN B C 1
ATOM 6080 O O . ASN D 2 51 ? 23.495 57.262 -2.680 1.00 138.61 39 ASN B O 1
ATOM 6085 N N . TRP D 2 52 ? 25.679 56.787 -2.941 1.00 145.25 40 TRP B N 1
ATOM 6086 C CA . TRP D 2 52 ? 25.745 55.905 -1.771 1.00 151.46 40 TRP B CA 1
ATOM 6087 C C . TRP D 2 52 ? 25.383 56.632 -0.474 1.00 152.49 40 TRP B C 1
ATOM 6088 O O . TRP D 2 52 ? 24.758 57.693 -0.501 1.00 155.71 40 TRP B O 1
ATOM 6099 N N . GLU D 2 53 ? 25.770 56.062 0.663 1.00 150.23 41 GLU B N 1
ATOM 6100 C CA . GLU D 2 53 ? 25.461 56.684 1.943 1.00 150.06 41 GLU B CA 1
ATOM 6101 C C . GLU D 2 53 ? 26.671 56.797 2.875 1.00 156.77 41 GLU B C 1
ATOM 6102 O O . GLU D 2 53 ? 26.798 57.778 3.611 1.00 158.80 41 GLU B O 1
ATOM 6108 N N . GLU D 2 54 ? 27.563 55.809 2.843 1.00 160.78 42 GLU B N 1
ATOM 6109 C CA . GLU D 2 54 ? 28.732 55.835 3.721 1.00 160.99 42 GLU B CA 1
ATOM 6110 C C . GLU D 2 54 ? 30.061 55.482 3.048 1.00 162.83 42 GLU B C 1
ATOM 6111 O O . GLU D 2 54 ? 30.115 54.653 2.136 1.00 161.57 42 GLU B O 1
ATOM 6117 N N . ASP D 2 55 ? 31.131 56.121 3.521 1.00 165.86 43 ASP B N 1
ATOM 6118 C CA . ASP D 2 55 ? 32.485 55.901 3.009 1.00 167.28 43 ASP B CA 1
ATOM 6119 C C . ASP D 2 55 ? 33.475 55.981 4.179 1.00 167.94 43 ASP B C 1
ATOM 6120 O O . ASP D 2 55 ? 33.196 55.479 5.270 1.00 166.41 43 ASP B O 1
ATOM 6125 N N . ASP D 2 56 ? 34.626 56.612 3.946 1.00 169.85 44 ASP B N 1
ATOM 6126 C CA . ASP D 2 56 ? 35.651 56.772 4.978 1.00 167.50 44 ASP B CA 1
ATOM 6127 C C . ASP D 2 56 ? 35.580 58.199 5.506 1.00 165.23 44 ASP B C 1
ATOM 6128 O O . ASP D 2 56 ? 36.364 58.601 6.370 1.00 161.78 44 ASP B O 1
ATOM 6133 N N . GLY D 2 57 ? 34.633 58.959 4.964 1.00 163.15 45 GLY B N 1
ATOM 6134 C CA . GLY D 2 57 ? 34.447 60.334 5.378 1.00 158.60 45 GLY B CA 1
ATOM 6135 C C . GLY D 2 57 ? 33.207 60.462 6.237 1.00 155.91 45 GLY B C 1
ATOM 6136 O O . GLY D 2 57 ? 32.356 59.573 6.245 1.00 151.02 45 GLY B O 1
ATOM 6137 N N . GLU D 2 58 ? 33.110 61.572 6.961 1.00 157.73 46 GLU B N 1
ATOM 6138 C CA . GLU D 2 58 ? 31.975 61.841 7.839 1.00 158.81 46 GLU B CA 1
ATOM 6139 C C . GLU D 2 58 ? 30.698 61.965 7.012 1.00 158.22 46 GLU B C 1
ATOM 6140 O O . GLU D 2 58 ? 29.803 62.748 7.342 1.00 155.60 46 GLU B O 1
ATOM 6146 N N . GLU D 2 59 ? 30.638 61.178 5.940 1.00 157.25 47 GLU B N 1
ATOM 6147 C CA . GLU D 2 59 ? 29.518 61.148 5.006 1.00 155.56 47 GLU B CA 1
ATOM 6148 C C . GLU D 2 59 ? 29.699 62.185 3.901 1.00 157.18 47 GLU B C 1
ATOM 6149 O O . GLU D 2 59 ? 28.736 62.527 3.210 1.00 156.22 47 GLU B O 1
ATOM 6155 N N . TYR D 2 60 ? 30.931 62.675 3.738 1.00 156.35 48 TYR B N 1
ATOM 6156 C CA . TYR D 2 60 ? 31.250 63.674 2.712 1.00 152.24 48 TYR B CA 1
ATOM 6157 C C . TYR D 2 60 ? 30.008 64.510 2.434 1.00 147.60 48 TYR B C 1
ATOM 6158 O O . TYR D 2 60 ? 29.561 64.631 1.294 1.00 149.67 48 TYR B O 1
ATOM 6167 N N . CYS D 2 61 ? 29.455 65.083 3.498 1.00 140.11 49 CYS B N 1
ATOM 6168 C CA . CYS D 2 61 ? 28.244 65.880 3.403 1.00 131.75 49 CYS B CA 1
ATOM 6169 C C . CYS D 2 61 ? 28.350 67.108 2.509 1.00 127.06 49 CYS B C 1
ATOM 6170 O O . CYS D 2 61 ? 27.526 68.017 2.602 1.00 127.95 49 CYS B O 1
ATOM 6173 N N . THR D 2 62 ? 29.362 67.146 1.650 1.00 120.15 50 THR B N 1
ATOM 6174 C CA . THR D 2 62 ? 29.504 68.267 0.733 1.00 115.64 50 THR B CA 1
ATOM 6175 C C . THR D 2 62 ? 28.577 67.950 -0.437 1.00 112.10 50 THR B C 1
ATOM 6176 O O . THR D 2 62 ? 28.654 68.563 -1.503 1.00 114.39 50 THR B O 1
ATOM 6180 N N . ALA D 2 63 ? 27.706 66.968 -0.211 1.00 103.39 51 ALA B N 1
ATOM 6181 C CA . ALA D 2 63 ? 26.721 66.530 -1.190 1.00 91.50 51 ALA B CA 1
ATOM 6182 C C . ALA D 2 63 ? 25.394 67.177 -0.810 1.00 86.94 51 ALA B C 1
ATOM 6183 O O . ALA D 2 63 ? 24.609 67.566 -1.669 1.00 83.50 51 ALA B O 1
ATOM 6185 N N . ALA D 2 64 ? 25.153 67.290 0.492 1.00 86.88 52 ALA B N 1
ATOM 6186 C CA . ALA D 2 64 ? 23.935 67.913 0.995 1.00 89.01 52 ALA B CA 1
ATOM 6187 C C . ALA D 2 64 ? 23.972 69.397 0.636 1.00 90.26 52 ALA B C 1
ATOM 6188 O O . ALA D 2 64 ? 22.934 70.026 0.408 1.00 87.65 52 ALA B O 1
ATOM 6190 N N . ALA D 2 65 ? 25.184 69.946 0.592 1.00 89.53 53 ALA B N 1
ATOM 6191 C CA . ALA D 2 65 ? 25.392 71.346 0.244 1.00 89.51 53 ALA B CA 1
ATOM 6192 C C . ALA D 2 65 ? 25.042 71.525 -1.225 1.00 90.18 53 ALA B C 1
ATOM 6193 O O . ALA D 2 65 ? 24.570 72.584 -1.639 1.00 89.96 53 ALA B O 1
ATOM 6195 N N . ASP D 2 66 ? 25.288 70.479 -2.009 1.00 88.47 54 ASP B N 1
ATOM 6196 C CA . ASP D 2 66 ? 24.983 70.506 -3.429 1.00 84.56 54 ASP B CA 1
ATOM 6197 C C . ASP D 2 66 ? 23.474 70.424 -3.589 1.00 82.05 54 ASP B C 1
ATOM 6198 O O . ASP D 2 66 ? 22.863 71.287 -4.214 1.00 82.61 54 ASP B O 1
ATOM 6203 N N . LEU D 2 67 ? 22.874 69.387 -3.012 1.00 79.63 55 LEU B N 1
ATOM 6204 C CA . LEU D 2 67 ? 21.432 69.202 -3.108 1.00 84.88 55 LEU B CA 1
ATOM 6205 C C . LEU D 2 67 ? 20.709 70.474 -2.706 1.00 88.47 55 LEU B C 1
ATOM 6206 O O . LEU D 2 67 ? 19.567 70.714 -3.106 1.00 87.50 55 LEU B O 1
ATOM 6211 N N . ALA D 2 68 ? 21.385 71.282 -1.899 1.00 91.62 56 ALA B N 1
ATOM 6212 C CA . ALA D 2 68 ? 20.834 72.549 -1.454 1.00 92.65 56 ALA B CA 1
ATOM 6213 C C . ALA D 2 68 ? 20.964 73.517 -2.621 1.00 91.14 56 ALA B C 1
ATOM 6214 O O . ALA D 2 68 ? 19.975 74.108 -3.061 1.00 84.84 56 ALA B O 1
ATOM 6216 N N . ASP D 2 69 ? 22.196 73.664 -3.112 1.00 92.69 57 ASP B N 1
ATOM 6217 C CA . ASP D 2 69 ? 22.502 74.541 -4.244 1.00 90.68 57 ASP B CA 1
ATOM 6218 C C . ASP D 2 69 ? 21.517 74.237 -5.359 1.00 86.04 57 ASP B C 1
ATOM 6219 O O . ASP D 2 69 ? 20.944 75.139 -5.972 1.00 84.89 57 ASP B O 1
ATOM 6224 N N . ALA D 2 70 ? 21.336 72.948 -5.614 1.00 80.13 58 ALA B N 1
ATOM 6225 C CA . ALA D 2 70 ? 20.423 72.492 -6.641 1.00 76.82 58 ALA B CA 1
ATOM 6226 C C . ALA D 2 70 ? 19.036 73.046 -6.346 1.00 73.71 58 ALA B C 1
ATOM 6227 O O . ALA D 2 70 ? 18.420 73.695 -7.191 1.00 61.77 58 ALA B O 1
ATOM 6229 N N . GLN D 2 71 ? 18.558 72.792 -5.131 1.00 75.94 59 GLN B N 1
ATOM 6230 C CA . GLN D 2 71 ? 17.242 73.253 -4.718 1.00 77.16 59 GLN B CA 1
ATOM 6231 C C . GLN D 2 71 ? 17.144 74.761 -4.858 1.00 76.50 59 GLN B C 1
ATOM 6232 O O . GLN D 2 71 ? 16.094 75.296 -5.203 1.00 74.85 59 GLN B O 1
ATOM 6238 N N . ALA D 2 72 ? 18.249 75.444 -4.584 1.00 79.55 60 ALA B N 1
ATOM 6239 C CA . ALA D 2 72 ? 18.296 76.894 -4.695 1.00 77.46 60 ALA B CA 1
ATOM 6240 C C . ALA D 2 72 ? 17.978 77.294 -6.131 1.00 75.43 60 ALA B C 1
ATOM 6241 O O . ALA D 2 72 ? 16.919 77.852 -6.407 1.00 73.57 60 ALA B O 1
ATOM 6243 N N . VAL D 2 73 ? 18.905 76.995 -7.038 1.00 73.19 61 VAL B N 1
ATOM 6244 C CA . VAL D 2 73 ? 18.754 77.307 -8.457 1.00 70.48 61 VAL B CA 1
ATOM 6245 C C . VAL D 2 73 ? 17.339 77.033 -8.967 1.00 72.44 61 VAL B C 1
ATOM 6246 O O . VAL D 2 73 ? 16.698 77.910 -9.555 1.00 51.65 61 VAL B O 1
ATOM 6250 N N . CYS D 2 74 ? 16.856 75.813 -8.735 1.00 81.51 62 CYS B N 1
ATOM 6251 C CA . CYS D 2 74 ? 15.518 75.427 -9.179 1.00 79.29 62 CYS B CA 1
ATOM 6252 C C . CYS D 2 74 ? 14.445 76.308 -8.562 1.00 72.63 62 CYS B C 1
ATOM 6253 O O . CYS D 2 74 ? 13.318 76.359 -9.045 1.00 70.49 62 CYS B O 1
ATOM 6256 N N . ASP D 2 75 ? 14.790 76.995 -7.484 1.00 65.30 63 ASP B N 1
ATOM 6257 C CA . ASP D 2 75 ? 13.842 77.901 -6.879 1.00 64.21 63 ASP B CA 1
ATOM 6258 C C . ASP D 2 75 ? 14.002 79.202 -7.655 1.00 64.42 63 ASP B C 1
ATOM 6259 O O . ASP D 2 75 ? 13.029 79.764 -8.141 1.00 69.16 63 ASP B O 1
ATOM 6264 N N . LYS D 2 76 ? 15.238 79.663 -7.804 1.00 62.17 64 LYS B N 1
ATOM 6265 C CA . LYS D 2 76 ? 15.498 80.890 -8.545 1.00 61.93 64 LYS B CA 1
ATOM 6266 C C . LYS D 2 76 ? 14.885 80.815 -9.945 1.00 64.80 64 LYS B C 1
ATOM 6267 O O . LYS D 2 76 ? 14.442 81.825 -10.482 1.00 67.44 64 LYS B O 1
ATOM 6273 N N . LEU D 2 77 ? 14.861 79.622 -10.537 1.00 63.21 65 LEU B N 1
ATOM 6274 C CA . LEU D 2 77 ? 14.297 79.456 -11.878 1.00 60.17 65 LEU B CA 1
ATOM 6275 C C . LEU D 2 77 ? 12.810 79.163 -11.866 1.00 58.08 65 LEU B C 1
ATOM 6276 O O . LEU D 2 77 ? 12.146 79.258 -12.896 1.00 53.17 65 LEU B O 1
ATOM 6281 N N . GLY D 2 78 ? 12.290 78.805 -10.698 1.00 59.39 66 GLY B N 1
ATOM 6282 C CA . GLY D 2 78 ? 10.883 78.469 -10.600 1.00 59.11 66 GLY B CA 1
ATOM 6283 C C . GLY D 2 78 ? 10.678 77.168 -11.347 1.00 60.16 66 GLY B C 1
ATOM 6284 O O . GLY D 2 78 ? 10.078 77.143 -12.416 1.00 63.56 66 GLY B O 1
ATOM 6285 N N . ILE D 2 79 ? 11.195 76.087 -10.776 1.00 58.74 67 ILE B N 1
ATOM 6286 C CA . ILE D 2 79 ? 11.118 74.764 -11.371 1.00 59.05 67 ILE B CA 1
ATOM 6287 C C . ILE D 2 79 ? 11.074 73.758 -10.239 1.00 62.05 67 ILE B C 1
ATOM 6288 O O . ILE D 2 79 ? 11.718 73.954 -9.211 1.00 66.23 67 ILE B O 1
ATOM 6293 N N . GLU D 2 80 ? 10.331 72.675 -10.408 1.00 58.19 68 GLU B N 1
ATOM 6294 C CA . GLU D 2 80 ? 10.286 71.710 -9.331 1.00 59.12 68 GLU B CA 1
ATOM 6295 C C . GLU D 2 80 ? 11.530 70.843 -9.387 1.00 58.60 68 GLU B C 1
ATOM 6296 O O . GLU D 2 80 ? 11.941 70.406 -10.462 1.00 61.22 68 GLU B O 1
ATOM 6302 N N . LEU D 2 81 ? 12.144 70.610 -8.235 1.00 54.54 69 LEU B N 1
ATOM 6303 C CA . LEU D 2 81 ? 13.323 69.757 -8.187 1.00 53.68 69 LEU B CA 1
ATOM 6304 C C . LEU D 2 81 ? 12.891 68.397 -7.652 1.00 53.30 69 LEU B C 1
ATOM 6305 O O . LEU D 2 81 ? 12.186 68.313 -6.645 1.00 48.11 69 LEU B O 1
ATOM 6310 N N . HIS D 2 82 ? 13.293 67.336 -8.342 1.00 56.94 70 HIS B N 1
ATOM 6311 C CA . HIS D 2 82 ? 12.946 65.989 -7.922 1.00 61.21 70 HIS B CA 1
ATOM 6312 C C . HIS D 2 82 ? 14.140 65.315 -7.278 1.00 63.50 70 HIS B C 1
ATOM 6313 O O . HIS D 2 82 ? 15.217 65.901 -7.188 1.00 62.10 70 HIS B O 1
ATOM 6320 N N . THR D 2 83 ? 13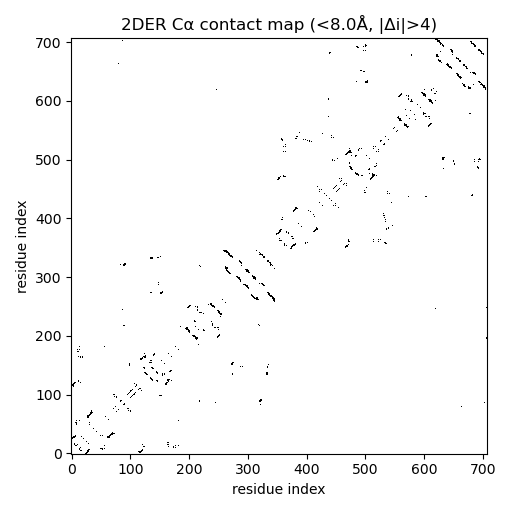.949 64.081 -6.830 1.00 69.22 71 THR B N 1
ATOM 6321 C CA . THR D 2 83 ? 15.020 63.357 -6.168 1.00 70.10 71 THR B CA 1
ATOM 6322 C C . THR D 2 83 ? 14.990 61.860 -6.374 1.00 68.34 71 THR B C 1
ATOM 6323 O O . THR D 2 83 ? 13.932 61.251 -6.522 1.00 66.77 71 THR B O 1
ATOM 6327 N N . VAL D 2 84 ? 16.177 61.275 -6.359 1.00 71.69 72 VAL B N 1
ATOM 6328 C CA . VAL D 2 84 ? 16.322 59.841 -6.510 1.00 79.49 72 VAL B CA 1
ATOM 6329 C C . VAL D 2 84 ? 17.679 59.370 -6.041 1.00 85.00 72 VAL B C 1
ATOM 6330 O O . VAL D 2 84 ? 18.701 59.995 -6.318 1.00 83.19 72 VAL B O 1
ATOM 6334 N N . ASN D 2 85 ? 17.670 58.265 -5.309 1.00 90.98 73 ASN B N 1
ATOM 6335 C CA . ASN D 2 85 ? 18.890 57.653 -4.816 1.00 94.82 73 ASN B CA 1
ATOM 6336 C C . ASN D 2 85 ? 18.983 56.409 -5.686 1.00 95.80 73 ASN B C 1
ATOM 6337 O O . ASN D 2 85 ? 18.230 55.459 -5.484 1.00 92.98 73 ASN B O 1
ATOM 6342 N N . PHE D 2 86 ? 19.884 56.440 -6.667 1.00 100.43 74 PHE B N 1
ATOM 6343 C CA . PHE D 2 86 ? 20.072 55.340 -7.616 1.00 105.16 74 PHE B CA 1
ATOM 6344 C C . PHE D 2 86 ? 19.387 54.028 -7.238 1.00 108.32 74 PHE B C 1
ATOM 6345 O O . PHE D 2 86 ? 19.427 53.600 -6.084 1.00 113.62 74 PHE B O 1
ATOM 6353 N N . ALA D 2 87 ? 18.747 53.398 -8.219 1.00 107.58 75 ALA B N 1
ATOM 6354 C CA . ALA D 2 87 ? 18.065 52.129 -7.995 1.00 108.30 75 ALA B CA 1
ATOM 6355 C C . ALA D 2 87 ? 19.123 51.070 -7.694 1.00 112.00 75 ALA B C 1
ATOM 6356 O O . ALA D 2 87 ? 19.044 49.942 -8.180 1.00 113.99 75 ALA B O 1
ATOM 6358 N N . ALA D 2 88 ? 20.111 51.454 -6.888 1.00 115.44 76 ALA B N 1
ATOM 6359 C CA . ALA D 2 88 ? 21.221 50.589 -6.504 1.00 114.66 76 ALA B CA 1
ATOM 6360 C C . ALA D 2 88 ? 22.004 50.170 -7.743 1.00 114.77 76 ALA B C 1
ATOM 6361 O O . ALA D 2 88 ? 23.110 49.637 -7.637 1.00 110.46 76 ALA B O 1
ATOM 6363 N N . GLU D 2 89 ? 21.424 50.447 -8.912 1.00 116.19 77 GLU B N 1
ATOM 6364 C CA . GLU D 2 89 ? 22.010 50.107 -10.209 1.00 114.02 77 GLU B CA 1
ATOM 6365 C C . GLU D 2 89 ? 23.503 50.393 -10.299 1.00 113.10 77 GLU B C 1
ATOM 6366 O O . GLU D 2 89 ? 24.189 49.850 -11.167 1.00 109.50 77 GLU B O 1
ATOM 6372 N N . TYR D 2 90 ? 24.007 51.249 -9.414 1.00 109.02 78 TYR B N 1
ATOM 6373 C CA . TYR D 2 90 ? 25.420 51.573 -9.442 1.00 104.15 78 TYR B CA 1
ATOM 6374 C C . TYR D 2 90 ? 26.256 50.318 -9.188 1.00 108.82 78 TYR B C 1
ATOM 6375 O O . TYR D 2 90 ? 26.813 49.733 -10.121 1.00 106.24 78 TYR B O 1
ATOM 6384 N N . TRP D 2 91 ? 26.352 49.914 -7.927 1.00 114.76 79 TRP B N 1
ATOM 6385 C CA . TRP D 2 91 ? 27.098 48.711 -7.569 1.00 121.26 79 TRP B CA 1
ATOM 6386 C C . TRP D 2 91 ? 26.671 47.615 -8.543 1.00 117.76 79 TRP B C 1
ATOM 6387 O O . TRP D 2 91 ? 27.490 47.053 -9.274 1.00 111.47 79 TRP B O 1
ATOM 6398 N N . ASP D 2 92 ? 25.367 47.355 -8.549 1.00 115.85 80 ASP B N 1
ATOM 6399 C CA . ASP D 2 92 ? 24.731 46.353 -9.397 1.00 112.62 80 ASP B CA 1
ATOM 6400 C C . ASP D 2 92 ? 25.587 45.803 -10.530 1.00 111.69 80 ASP B C 1
ATOM 6401 O O . ASP D 2 92 ? 25.827 44.598 -10.606 1.00 111.22 80 ASP B O 1
ATOM 6406 N N . ASN D 2 93 ? 26.053 46.690 -11.403 1.00 112.98 81 ASN B N 1
ATOM 6407 C CA . ASN D 2 93 ? 26.826 46.274 -12.567 1.00 112.02 81 ASN B CA 1
ATOM 6408 C C . ASN D 2 93 ? 28.107 47.055 -12.859 1.00 107.35 81 ASN B C 1
ATOM 6409 O O . ASN D 2 93 ? 28.973 46.580 -13.597 1.00 109.46 81 ASN B O 1
ATOM 6414 N N . VAL D 2 94 ? 28.231 48.247 -12.286 1.00 98.27 82 VAL B N 1
ATOM 6415 C CA . VAL D 2 94 ? 29.417 49.062 -12.511 1.00 83.51 82 VAL B CA 1
ATOM 6416 C C . VAL D 2 94 ? 30.624 48.504 -11.781 1.00 84.95 82 VAL B C 1
ATOM 6417 O O . VAL D 2 94 ? 31.654 48.233 -12.392 1.00 84.51 82 VAL B O 1
ATOM 6421 N N . PHE D 2 95 ? 30.490 48.334 -10.470 1.00 84.29 83 PHE B N 1
ATOM 6422 C CA . PHE D 2 95 ? 31.581 47.823 -9.653 1.00 78.56 83 PHE B CA 1
ATOM 6423 C C . PHE D 2 95 ? 32.223 46.567 -10.216 1.00 75.32 83 PHE B C 1
ATOM 6424 O O . PHE D 2 95 ? 33.417 46.550 -10.491 1.00 67.96 83 PHE B O 1
ATOM 6432 N N . GLU D 2 96 ? 31.432 45.516 -10.388 1.00 78.83 84 GLU B N 1
ATOM 6433 C CA . GLU D 2 96 ? 31.961 44.263 -10.904 1.00 85.99 84 GLU B CA 1
ATOM 6434 C C . GLU D 2 96 ? 33.031 44.439 -11.984 1.00 85.29 84 GLU B C 1
ATOM 6435 O O . GLU D 2 96 ? 34.117 43.868 -11.865 1.00 87.82 84 GLU B O 1
ATOM 6441 N N . LEU D 2 97 ? 32.747 45.221 -13.026 1.00 80.41 85 LEU B N 1
ATOM 6442 C CA . LEU D 2 97 ? 33.736 45.422 -14.089 1.00 81.54 85 LEU B CA 1
ATOM 6443 C C . LEU D 2 97 ? 34.889 46.351 -13.676 1.00 80.59 85 LEU B C 1
ATOM 6444 O O . LEU D 2 97 ? 35.984 46.289 -14.241 1.00 76.91 85 LEU B O 1
ATOM 6449 N N . PHE D 2 98 ? 34.641 47.206 -12.689 1.00 80.96 86 PHE B N 1
ATOM 6450 C CA . PHE D 2 98 ? 35.652 48.138 -12.193 1.00 77.30 86 PHE B CA 1
ATOM 6451 C C . PHE D 2 98 ? 36.745 47.367 -11.463 1.00 70.90 86 PHE B C 1
ATOM 6452 O O . PHE D 2 98 ? 37.920 47.722 -11.527 1.00 66.30 86 PHE B O 1
ATOM 6460 N N . LEU D 2 99 ? 36.347 46.308 -10.768 1.00 66.16 87 LEU B N 1
ATOM 6461 C CA . LEU D 2 99 ? 37.292 45.483 -10.031 1.00 64.61 87 LEU B CA 1
ATOM 6462 C C . LEU D 2 99 ? 38.094 44.632 -11.001 1.00 64.01 87 LEU B C 1
ATOM 6463 O O . LEU D 2 99 ? 39.322 44.713 -11.059 1.00 65.51 87 LEU B O 1
ATOM 6468 N N . ALA D 2 100 ? 37.380 43.815 -11.764 1.00 57.63 88 ALA B N 1
ATOM 6469 C CA . ALA D 2 100 ? 37.997 42.947 -12.748 1.00 54.59 88 ALA B CA 1
ATOM 6470 C C . ALA D 2 100 ? 39.142 43.642 -13.489 1.00 52.71 88 ALA B C 1
ATOM 6471 O O . ALA D 2 100 ? 40.142 43.023 -13.823 1.00 51.64 88 ALA B O 1
ATOM 6473 N N . GLU D 2 101 ? 38.999 44.934 -13.739 1.00 55.58 89 GLU B N 1
ATOM 6474 C CA . GLU D 2 101 ? 40.033 45.669 -14.449 1.00 60.43 89 GLU B CA 1
ATOM 6475 C C . GLU D 2 101 ? 41.262 45.969 -13.594 1.00 59.18 89 GLU B C 1
ATOM 6476 O O . GLU D 2 101 ? 42.384 45.767 -14.044 1.00 56.05 89 GLU B O 1
ATOM 6482 N N . TYR D 2 102 ? 41.066 46.456 -12.371 1.00 61.18 90 TYR B N 1
ATOM 6483 C CA . TYR D 2 102 ? 42.206 46.752 -11.502 1.00 66.02 90 TYR B CA 1
ATOM 6484 C C . TYR D 2 102 ? 42.926 45.466 -11.169 1.00 67.06 90 TYR B C 1
ATOM 6485 O O . TYR D 2 102 ? 44.159 45.403 -11.167 1.00 67.60 90 TYR B O 1
ATOM 6494 N N . LYS D 2 103 ? 42.132 44.437 -10.899 1.00 66.24 91 LYS B N 1
ATOM 6495 C CA . LYS D 2 103 ? 42.645 43.124 -10.543 1.00 59.56 91 LYS B CA 1
ATOM 6496 C C . LYS D 2 103 ? 43.485 42.530 -11.670 1.00 51.66 91 LYS B C 1
ATOM 6497 O O . LYS D 2 103 ? 44.432 41.793 -11.425 1.00 51.60 91 LYS B O 1
ATOM 6503 N N . ALA D 2 104 ? 43.148 42.859 -12.909 1.00 51.11 92 ALA B N 1
ATOM 6504 C CA . ALA D 2 104 ? 43.894 42.341 -14.046 1.00 42.81 92 ALA B CA 1
ATOM 6505 C C . ALA D 2 104 ? 44.991 43.316 -14.389 1.00 41.33 92 ALA B C 1
ATOM 6506 O O . ALA D 2 104 ? 45.645 43.202 -15.419 1.00 33.46 92 ALA B O 1
ATOM 6508 N N . GLY D 2 105 ? 45.184 44.292 -13.516 1.00 51.13 93 GLY B N 1
ATOM 6509 C CA . GLY D 2 105 ? 46.215 45.283 -13.753 1.00 67.58 93 GLY B CA 1
ATOM 6510 C C . GLY D 2 105 ? 45.946 46.174 -14.953 1.00 69.45 93 GLY B C 1
ATOM 6511 O O . GLY D 2 105 ? 46.836 46.413 -15.771 1.00 71.38 93 GLY B O 1
ATOM 6512 N N . ARG D 2 106 ? 44.714 46.661 -15.064 1.00 67.70 94 ARG B N 1
ATOM 6513 C CA . ARG D 2 106 ? 44.334 47.542 -16.159 1.00 59.60 94 ARG B CA 1
ATOM 6514 C C . ARG D 2 106 ? 43.810 48.830 -15.540 1.00 57.60 94 ARG B C 1
ATOM 6515 O O . ARG D 2 106 ? 43.392 48.834 -14.381 1.00 61.48 94 ARG B O 1
ATOM 6523 N N . THR D 2 107 ? 43.829 49.916 -16.307 1.00 43.02 95 THR B N 1
ATOM 6524 C CA . THR D 2 107 ? 43.392 51.209 -15.802 1.00 35.18 95 THR B CA 1
ATOM 6525 C C . THR D 2 107 ? 42.014 51.608 -16.299 1.00 36.29 95 THR B C 1
ATOM 6526 O O . THR D 2 107 ? 41.885 52.195 -17.369 1.00 46.11 95 THR B O 1
ATOM 6530 N N . PRO D 2 108 ? 40.963 51.304 -15.519 1.00 37.29 96 PRO B N 1
ATOM 6531 C CA . PRO D 2 108 ? 39.571 51.619 -15.852 1.00 43.83 96 PRO B CA 1
ATOM 6532 C C . PRO D 2 108 ? 39.176 53.095 -15.843 1.00 50.23 96 PRO B C 1
ATOM 6533 O O . PRO D 2 108 ? 39.806 53.929 -15.188 1.00 50.72 96 PRO B O 1
ATOM 6537 N N . ASN D 2 109 ? 38.105 53.393 -16.573 1.00 56.56 97 ASN B N 1
ATOM 6538 C CA . ASN D 2 109 ? 37.571 54.743 -16.695 1.00 53.15 97 ASN B CA 1
ATOM 6539 C C . ASN D 2 109 ? 36.163 54.762 -16.090 1.00 49.60 97 ASN B C 1
ATOM 6540 O O . ASN D 2 109 ? 35.179 54.901 -16.810 1.00 52.43 97 ASN B O 1
ATOM 6545 N N . PRO D 2 110 ? 36.057 54.641 -14.754 1.00 47.81 98 PRO B N 1
ATOM 6546 C CA . PRO D 2 110 ? 34.804 54.626 -13.986 1.00 52.81 98 PRO B CA 1
ATOM 6547 C C . PRO D 2 110 ? 33.680 55.575 -14.397 1.00 55.81 98 PRO B C 1
ATOM 6548 O O . PRO D 2 110 ? 32.509 55.320 -14.108 1.00 53.15 98 PRO B O 1
ATOM 6552 N N . ASP D 2 111 ? 34.017 56.665 -15.066 1.00 58.39 99 ASP B N 1
ATOM 6553 C CA . ASP D 2 111 ? 32.985 57.599 -15.467 1.00 58.15 99 ASP B CA 1
ATOM 6554 C C . ASP D 2 111 ? 32.296 57.253 -16.781 1.00 52.81 99 ASP B C 1
ATOM 6555 O O . ASP D 2 111 ? 31.173 57.685 -17.033 1.00 51.58 99 ASP B O 1
ATOM 6560 N N . ILE D 2 112 ? 32.943 56.446 -17.607 1.00 45.28 100 ILE B N 1
ATOM 6561 C CA . ILE D 2 112 ? 32.329 56.061 -18.863 1.00 39.54 100 ILE B CA 1
ATOM 6562 C C . ILE D 2 112 ? 31.206 55.073 -18.609 1.00 41.58 100 ILE B C 1
ATOM 6563 O O . ILE D 2 112 ? 30.249 54.993 -19.377 1.00 48.59 100 ILE B O 1
ATOM 6568 N N . LEU D 2 113 ? 31.315 54.327 -17.520 1.00 38.83 101 LEU B N 1
ATOM 6569 C CA . LEU D 2 113 ? 30.288 53.356 -17.192 1.00 44.19 101 LEU B CA 1
ATOM 6570 C C . LEU D 2 113 ? 29.223 53.985 -16.316 1.00 47.16 101 LEU B C 1
ATOM 6571 O O . LEU D 2 113 ? 28.098 53.496 -16.240 1.00 46.95 101 LEU B O 1
ATOM 6576 N N . CYS D 2 114 ? 29.583 55.069 -15.644 1.00 48.52 102 CYS B N 1
ATOM 6577 C CA . CYS D 2 114 ? 28.641 55.761 -14.785 1.00 51.62 102 CYS B CA 1
ATOM 6578 C C . CYS D 2 114 ? 27.615 56.454 -15.678 1.00 51.74 102 CYS B C 1
ATOM 6579 O O . CYS D 2 114 ? 26.458 56.619 -15.296 1.00 51.38 102 CYS B O 1
ATOM 6582 N N . ASN D 2 115 ? 28.041 56.847 -16.877 1.00 48.87 103 ASN B N 1
ATOM 6583 C CA . ASN D 2 115 ? 27.137 57.483 -17.827 1.00 46.01 103 ASN B CA 1
ATOM 6584 C C . ASN D 2 115 ? 26.305 56.387 -18.484 1.00 47.29 103 ASN B C 1
ATOM 6585 O O . ASN D 2 115 ? 25.079 56.362 -18.381 1.00 46.76 103 ASN B O 1
ATOM 6590 N N . LYS D 2 116 ? 26.983 55.467 -19.152 1.00 42.33 104 LYS B N 1
ATOM 6591 C CA . LYS D 2 116 ? 26.295 54.383 -19.816 1.00 46.12 104 LYS B CA 1
ATOM 6592 C C . LYS D 2 116 ? 25.262 53.741 -18.897 1.00 45.69 104 LYS B C 1
ATOM 6593 O O . LYS D 2 116 ? 24.115 53.561 -19.285 1.00 50.11 104 LYS B O 1
ATOM 6599 N N . GLU D 2 117 ? 25.664 53.423 -17.671 1.00 50.61 105 GLU B N 1
ATOM 6600 C CA . GLU D 2 117 ? 24.781 52.750 -16.719 1.00 52.52 105 GLU B CA 1
ATOM 6601 C C . GLU D 2 117 ? 23.803 53.556 -15.885 1.00 49.24 105 GLU B C 1
ATOM 6602 O O . GLU D 2 117 ? 22.637 53.188 -15.775 1.00 42.73 105 GLU B O 1
ATOM 6608 N N . ILE D 2 118 ? 24.269 54.634 -15.272 1.00 57.30 106 ILE B N 1
ATOM 6609 C CA . ILE D 2 118 ? 23.385 55.458 -14.455 1.00 60.33 106 ILE B CA 1
ATOM 6610 C C . ILE D 2 118 ? 22.816 56.626 -15.260 1.00 59.81 106 ILE B C 1
ATOM 6611 O O . ILE D 2 118 ? 21.711 56.544 -15.784 1.00 67.91 106 ILE B O 1
ATOM 6616 N N . LYS D 2 119 ? 23.584 57.701 -15.371 1.00 56.67 107 LYS B N 1
ATOM 6617 C CA . LYS D 2 119 ? 23.150 58.891 -16.088 1.00 56.88 107 LYS B CA 1
ATOM 6618 C C . LYS D 2 119 ? 22.278 58.677 -17.332 1.00 54.72 107 LYS B C 1
ATOM 6619 O O . LYS D 2 119 ? 21.282 59.368 -17.503 1.00 60.21 107 LYS B O 1
ATOM 6625 N N . PHE D 2 120 ? 22.624 57.728 -18.193 1.00 51.44 108 PHE B N 1
ATOM 6626 C CA . PHE D 2 120 ? 21.836 57.526 -19.403 1.00 52.54 108 PHE B CA 1
ATOM 6627 C C . PHE D 2 120 ? 21.120 56.196 -19.568 1.00 51.38 108 PHE B C 1
ATOM 6628 O O . PHE D 2 120 ? 21.084 55.637 -20.664 1.00 60.87 108 PHE B O 1
ATOM 6636 N N . LYS D 2 121 ? 20.545 55.696 -18.484 1.00 40.28 109 LYS B N 1
ATOM 6637 C CA . LYS D 2 121 ? 19.799 54.443 -18.500 1.00 34.44 109 LYS B CA 1
ATOM 6638 C C . LYS D 2 121 ? 18.991 54.462 -17.230 1.00 28.99 109 LYS B C 1
ATOM 6639 O O . LYS D 2 121 ? 17.777 54.578 -17.259 1.00 33.35 109 LYS B O 1
ATOM 6645 N N . ALA D 2 122 ? 19.679 54.362 -16.107 1.00 31.48 110 ALA B N 1
ATOM 6646 C CA . ALA D 2 122 ? 19.029 54.419 -14.815 1.00 36.50 110 ALA B CA 1
ATOM 6647 C C . ALA D 2 122 ? 18.167 55.692 -14.819 1.00 44.75 110 ALA B C 1
ATOM 6648 O O . ALA D 2 122 ? 16.952 55.660 -14.615 1.00 48.62 110 ALA B O 1
ATOM 6650 N N . PHE D 2 123 ? 18.827 56.814 -15.074 1.00 51.59 111 PHE B N 1
ATOM 6651 C CA . PHE D 2 123 ? 18.191 58.123 -15.131 1.00 49.94 111 PHE B CA 1
ATOM 6652 C C . PHE D 2 123 ? 17.143 58.131 -16.230 1.00 46.70 111 PHE B C 1
ATOM 6653 O O . PHE D 2 123 ? 15.967 58.401 -15.983 1.00 41.51 111 PHE B O 1
ATOM 6661 N N . LEU D 2 124 ? 17.573 57.808 -17.443 1.00 42.16 112 LEU B N 1
ATOM 6662 C CA . LEU D 2 124 ? 16.668 57.803 -18.580 1.00 49.16 112 LEU B CA 1
ATOM 6663 C C . LEU D 2 124 ? 15.384 57.015 -18.356 1.00 53.10 112 LEU B C 1
ATOM 6664 O O . LEU D 2 124 ? 14.293 57.538 -18.563 1.00 51.60 112 LEU B O 1
ATOM 6669 N N . GLU D 2 125 ? 15.501 55.758 -17.944 1.00 61.44 113 GLU B N 1
ATOM 6670 C CA . GLU D 2 125 ? 14.310 54.954 -17.707 1.00 64.40 113 GLU B CA 1
ATOM 6671 C C . GLU D 2 125 ? 13.488 55.522 -16.570 1.00 58.73 113 GLU B C 1
ATOM 6672 O O . GLU D 2 125 ? 12.265 55.557 -16.642 1.00 60.04 113 GLU B O 1
ATOM 6678 N N . PHE D 2 126 ? 14.154 55.975 -15.519 1.00 49.64 114 PHE B N 1
ATOM 6679 C CA . PHE D 2 126 ? 13.424 56.534 -14.405 1.00 49.39 114 PHE B CA 1
ATOM 6680 C C . PHE D 2 126 ? 12.589 57.707 -14.866 1.00 53.14 114 PHE B C 1
ATOM 6681 O O . PHE D 2 126 ? 11.363 57.637 -14.914 1.00 55.80 114 PHE B O 1
ATOM 6689 N N . ALA D 2 127 ? 13.273 58.793 -15.200 1.00 58.50 115 ALA B N 1
ATOM 6690 C CA . ALA D 2 127 ? 12.620 60.014 -15.652 1.00 63.08 115 ALA B CA 1
ATOM 6691 C C . ALA D 2 127 ? 11.442 59.759 -16.585 1.00 61.09 115 ALA B C 1
ATOM 6692 O O . ALA D 2 127 ? 10.420 60.428 -16.495 1.00 64.49 115 ALA B O 1
ATOM 6694 N N . ALA D 2 128 ? 11.587 58.790 -17.477 1.00 58.64 116 ALA B N 1
ATOM 6695 C CA . ALA D 2 128 ? 10.528 58.469 -18.417 1.00 58.54 116 ALA B CA 1
ATOM 6696 C C . ALA D 2 128 ? 9.357 57.804 -17.723 1.00 61.32 116 ALA B C 1
ATOM 6697 O O . ALA D 2 128 ? 8.303 58.405 -17.557 1.00 61.45 116 ALA B O 1
ATOM 6699 N N . GLU D 2 129 ? 9.560 56.558 -17.312 1.00 68.99 117 GLU B N 1
ATOM 6700 C CA . GLU D 2 129 ? 8.528 55.763 -16.650 1.00 73.69 117 GLU B CA 1
ATOM 6701 C C . GLU D 2 129 ? 7.957 56.330 -15.350 1.00 69.25 117 GLU B C 1
ATOM 6702 O O . GLU D 2 129 ? 6.808 56.063 -15.005 1.00 66.87 117 GLU B O 1
ATOM 6708 N N . ASP D 2 130 ? 8.744 57.112 -14.626 1.00 67.51 118 ASP B N 1
ATOM 6709 C CA . ASP D 2 130 ? 8.254 57.678 -13.383 1.00 69.94 118 ASP B CA 1
ATOM 6710 C C . ASP D 2 130 ? 7.872 59.134 -13.593 1.00 69.36 118 ASP B C 1
ATOM 6711 O O . ASP D 2 130 ? 6.709 59.458 -13.839 1.00 69.60 118 ASP B O 1
ATOM 6716 N N . LEU D 2 131 ? 8.874 60.001 -13.498 1.00 64.95 119 LEU B N 1
ATOM 6717 C CA . LEU D 2 131 ? 8.704 61.439 -13.666 1.00 63.37 119 LEU B CA 1
ATOM 6718 C C . LEU D 2 131 ? 7.946 61.863 -14.922 1.00 62.39 119 LEU B C 1
ATOM 6719 O O . LEU D 2 131 ? 7.741 63.056 -15.147 1.00 59.58 119 LEU B O 1
ATOM 6724 N N . GLY D 2 132 ? 7.539 60.892 -15.734 1.00 63.37 120 GLY B N 1
ATOM 6725 C CA . GLY D 2 132 ? 6.815 61.191 -16.959 1.00 63.11 120 GLY B CA 1
ATOM 6726 C C . GLY D 2 132 ? 7.459 62.322 -17.736 1.00 56.62 120 GLY B C 1
ATOM 6727 O O . GLY D 2 132 ? 7.093 63.479 -17.568 1.00 60.00 120 GLY B O 1
ATOM 6728 N N . ALA D 2 133 ? 8.413 62.000 -18.596 1.00 46.80 121 ALA B N 1
ATOM 6729 C CA . ALA D 2 133 ? 9.088 63.041 -19.343 1.00 45.02 121 ALA B CA 1
ATOM 6730 C C . ALA D 2 133 ? 9.255 62.706 -20.800 1.00 44.94 121 ALA B C 1
ATOM 6731 O O . ALA D 2 133 ? 9.364 61.540 -21.170 1.00 48.47 121 ALA B O 1
ATOM 6733 N N . ASP D 2 134 ? 9.283 63.751 -21.620 1.00 42.89 122 ASP B N 1
ATOM 6734 C CA . ASP D 2 134 ? 9.457 63.611 -23.055 1.00 40.48 122 ASP B CA 1
ATOM 6735 C C . ASP D 2 134 ? 10.929 63.482 -23.385 1.00 38.89 122 ASP B C 1
ATOM 6736 O O . ASP D 2 134 ? 11.280 62.809 -24.346 1.00 37.93 122 ASP B O 1
ATOM 6741 N N . TYR D 2 135 ? 11.776 64.139 -22.588 1.00 45.15 123 TYR B N 1
ATOM 6742 C CA . TYR D 2 135 ? 13.239 64.102 -22.758 1.00 45.57 123 TYR B CA 1
ATOM 6743 C C . TYR D 2 135 ? 13.998 64.158 -21.421 1.00 47.46 123 TYR B C 1
ATOM 6744 O O . TYR D 2 135 ? 13.405 64.391 -20.358 1.00 40.94 123 TYR B O 1
ATOM 6753 N N . ILE D 2 136 ? 15.315 63.939 -21.499 1.00 45.60 124 ILE B N 1
ATOM 6754 C CA . ILE D 2 136 ? 16.217 64.035 -20.343 1.00 38.59 124 ILE B CA 1
ATOM 6755 C C . ILE D 2 136 ? 17.344 64.920 -20.843 1.00 35.03 124 ILE B C 1
ATOM 6756 O O . ILE D 2 136 ? 17.602 64.979 -22.046 1.00 34.53 124 ILE B O 1
ATOM 6761 N N . ALA D 2 137 ? 18.019 65.602 -19.932 1.00 28.07 125 ALA B N 1
ATOM 6762 C CA . ALA D 2 137 ? 19.123 66.452 -20.330 1.00 26.61 125 ALA B CA 1
ATOM 6763 C C . ALA D 2 137 ? 20.192 66.480 -19.253 1.00 31.84 125 ALA B C 1
ATOM 6764 O O . ALA D 2 137 ? 19.959 66.035 -18.132 1.00 32.24 125 ALA B O 1
ATOM 6766 N N . THR D 2 138 ? 21.375 66.982 -19.597 1.00 31.43 126 THR B N 1
ATOM 6767 C CA . THR D 2 138 ? 22.459 67.089 -18.626 1.00 29.76 126 THR B CA 1
ATOM 6768 C C . THR D 2 138 ? 23.402 68.246 -18.936 1.00 35.64 126 THR B C 1
ATOM 6769 O O . THR D 2 138 ? 23.330 68.866 -20.005 1.00 31.79 126 THR B O 1
ATOM 6773 N N . GLY D 2 139 ? 24.288 68.528 -17.982 1.00 38.24 127 GLY B N 1
ATOM 6774 C CA . GLY D 2 139 ? 25.239 69.611 -18.139 1.00 33.75 127 GLY B CA 1
ATOM 6775 C C . GLY D 2 139 ?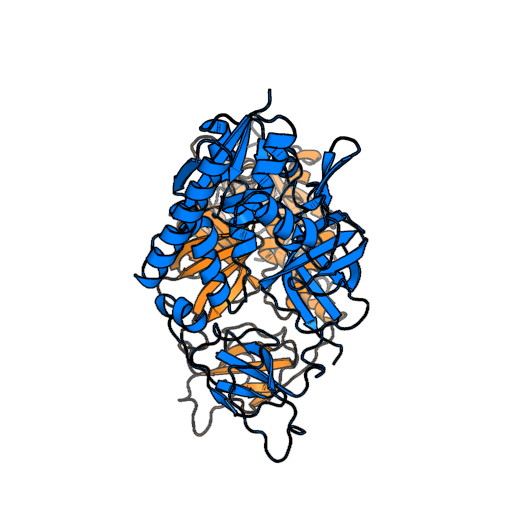 26.501 69.172 -18.846 1.00 39.99 127 GLY B C 1
ATOM 6776 O O . GLY D 2 139 ? 27.590 69.572 -18.462 1.00 48.32 127 GLY B O 1
ATOM 6777 N N . HIS D 2 140 ? 26.366 68.338 -19.873 1.00 41.83 128 HIS B N 1
ATOM 6778 C CA . HIS D 2 140 ? 27.531 67.870 -20.615 1.00 33.75 128 HIS B CA 1
ATOM 6779 C C . HIS D 2 140 ? 27.749 68.849 -21.721 1.00 33.72 128 HIS B C 1
ATOM 6780 O O . HIS D 2 140 ? 26.806 69.255 -22.387 1.00 39.17 128 HIS B O 1
ATOM 6787 N N . TYR D 2 141 ? 28.994 69.249 -21.903 1.00 39.45 129 TYR B N 1
ATOM 6788 C CA . TYR D 2 141 ? 29.304 70.193 -22.947 1.00 42.78 129 TYR B CA 1
ATOM 6789 C C . TYR D 2 141 ? 29.509 69.411 -24.232 1.00 40.71 129 TYR B C 1
ATOM 6790 O O . TYR D 2 141 ? 30.619 69.243 -24.717 1.00 43.07 129 TYR B O 1
ATOM 6799 N N . VAL D 2 142 ? 28.405 68.927 -24.774 1.00 38.88 130 VAL B N 1
ATOM 6800 C CA . VAL D 2 142 ? 28.428 68.151 -25.992 1.00 36.71 130 VAL B CA 1
ATOM 6801 C C . VAL D 2 142 ? 27.165 68.548 -26.771 1.00 41.27 130 VAL B C 1
ATOM 6802 O O . VAL D 2 142 ? 26.228 69.095 -26.195 1.00 40.40 130 VAL B O 1
ATOM 6806 N N . ARG D 2 143 ? 27.139 68.305 -28.077 1.00 46.03 131 ARG B N 1
ATOM 6807 C CA . ARG D 2 143 ? 25.977 68.682 -28.883 1.00 47.76 131 ARG B CA 1
ATOM 6808 C C . ARG D 2 143 ? 25.279 67.526 -29.554 1.00 51.92 131 ARG B C 1
ATOM 6809 O O . ARG D 2 143 ? 25.919 66.578 -30.001 1.00 49.90 131 ARG B O 1
ATOM 6817 N N . ARG D 2 144 ? 23.956 67.637 -29.641 1.00 56.40 132 ARG B N 1
ATOM 6818 C CA . ARG D 2 144 ? 23.125 66.632 -30.288 1.00 43.93 132 ARG B CA 1
ATOM 6819 C C . ARG D 2 144 ? 22.787 67.139 -31.680 1.00 45.33 132 ARG B C 1
ATOM 6820 O O . ARG D 2 144 ? 22.663 68.345 -31.900 1.00 43.37 132 ARG B O 1
ATOM 6828 N N . ALA D 2 145 ? 22.637 66.219 -32.622 1.00 44.39 133 ALA B N 1
ATOM 6829 C CA . ALA D 2 145 ? 22.319 66.602 -33.984 1.00 45.04 133 ALA B CA 1
ATOM 6830 C C . ALA D 2 145 ? 21.615 65.477 -34.721 1.00 47.42 133 ALA B C 1
ATOM 6831 O O . ALA D 2 145 ? 22.222 64.462 -35.033 1.00 48.47 133 ALA B O 1
ATOM 6833 N N . ASP D 2 146 ? 20.329 65.659 -34.993 1.00 56.01 134 ASP B N 1
ATOM 6834 C CA . ASP D 2 146 ? 19.557 64.650 -35.706 1.00 61.19 134 ASP B CA 1
ATOM 6835 C C . ASP D 2 146 ? 19.629 64.938 -37.198 1.00 58.14 134 ASP B C 1
ATOM 6836 O O . ASP D 2 146 ? 18.982 65.842 -37.697 1.00 62.78 134 ASP B O 1
ATOM 6841 N N . VAL D 2 147 ? 20.429 64.167 -37.910 1.00 61.52 135 VAL B N 1
ATOM 6842 C CA . VAL D 2 147 ? 20.572 64.381 -39.335 1.00 69.52 135 VAL B CA 1
ATOM 6843 C C . VAL D 2 147 ? 20.306 63.116 -40.118 1.00 76.73 135 VAL B C 1
ATOM 6844 O O . VAL D 2 147 ? 20.864 62.058 -39.818 1.00 75.12 135 VAL B O 1
ATOM 6848 N N . ASP D 2 148 ? 19.455 63.235 -41.130 1.00 80.42 136 ASP B N 1
ATOM 6849 C CA . ASP D 2 148 ? 19.115 62.100 -41.969 1.00 84.09 136 ASP B CA 1
ATOM 6850 C C . ASP D 2 148 ? 18.287 61.065 -41.198 1.00 80.45 136 ASP B C 1
ATOM 6851 O O . ASP D 2 148 ? 18.488 59.861 -41.349 1.00 85.12 136 ASP B O 1
ATOM 6856 N N . GLY D 2 149 ? 17.367 61.534 -40.360 1.00 72.62 137 GLY B N 1
ATOM 6857 C CA . GLY D 2 149 ? 16.521 60.618 -39.615 1.00 67.68 137 GLY B CA 1
ATOM 6858 C C . GLY D 2 149 ? 17.075 60.036 -38.328 1.00 71.19 137 GLY B C 1
ATOM 6859 O O . GLY D 2 149 ? 16.303 59.693 -37.432 1.00 70.11 137 GLY B O 1
ATOM 6860 N N . LYS D 2 150 ? 18.398 59.917 -38.225 1.00 75.51 138 LYS B N 1
ATOM 6861 C CA . LYS D 2 150 ? 19.032 59.364 -37.022 1.00 68.78 138 LYS B CA 1
ATOM 6862 C C . LYS D 2 150 ? 19.856 60.397 -36.237 1.00 57.39 138 LYS B C 1
ATOM 6863 O O . LYS D 2 150 ? 20.656 61.139 -36.814 1.00 48.09 138 LYS B O 1
ATOM 6869 N N . SER D 2 151 ? 19.652 60.420 -34.920 1.00 43.58 139 SER B N 1
ATOM 6870 C CA . SER D 2 151 ? 20.332 61.347 -34.018 1.00 45.64 139 SER B CA 1
ATOM 6871 C C . SER D 2 151 ? 21.820 61.033 -33.869 1.00 49.46 139 SER B C 1
ATOM 6872 O O . SER D 2 151 ? 22.208 59.868 -33.906 1.00 55.20 139 SER B O 1
ATOM 6875 N N . ARG D 2 152 ? 22.656 62.058 -33.691 1.00 45.15 140 ARG B N 1
ATOM 6876 C CA . ARG D 2 152 ? 24.093 61.827 -33.554 1.00 37.84 140 ARG B CA 1
ATOM 6877 C C . ARG D 2 152 ? 24.779 62.674 -32.474 1.00 33.10 140 ARG B C 1
ATOM 6878 O O . ARG D 2 152 ? 24.254 63.697 -32.056 1.00 28.95 140 ARG B O 1
ATOM 6886 N N . LEU D 2 153 ? 25.940 62.221 -32.004 1.00 37.40 141 LEU B N 1
ATOM 6887 C CA . LEU D 2 153 ? 26.691 62.923 -30.956 1.00 32.56 141 LEU B CA 1
ATOM 6888 C C . LEU D 2 153 ? 27.822 63.745 -31.535 1.00 34.42 141 LEU B C 1
ATOM 6889 O O . LEU D 2 153 ? 28.701 63.214 -32.215 1.00 32.58 141 LEU B O 1
ATOM 6894 N N . LEU D 2 154 ? 27.812 65.040 -31.243 1.00 32.33 142 LEU B N 1
ATOM 6895 C CA . LEU D 2 154 ? 28.829 65.937 -31.761 1.00 34.09 142 LEU B CA 1
ATOM 6896 C C . LEU D 2 154 ? 29.645 66.549 -30.649 1.00 37.64 142 LEU B C 1
ATOM 6897 O O . 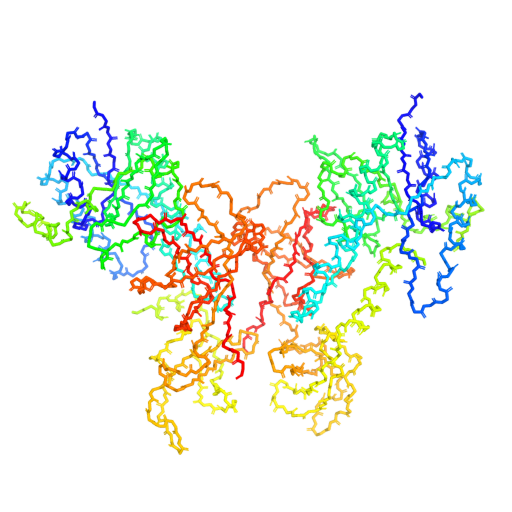LEU D 2 154 ? 29.211 66.582 -29.505 1.00 39.99 142 LEU B O 1
ATOM 6902 N N . ARG D 2 155 ? 30.823 67.050 -30.998 1.00 38.00 143 ARG B N 1
ATOM 6903 C CA . ARG D 2 155 ? 31.729 67.636 -30.018 1.00 47.13 143 ARG B CA 1
ATOM 6904 C C . ARG D 2 155 ? 31.181 68.869 -29.296 1.00 53.89 143 ARG B C 1
ATOM 6905 O O . ARG D 2 155 ? 31.237 68.990 -28.065 1.00 45.30 143 ARG B O 1
ATOM 6913 N N . GLY D 2 156 ? 30.652 69.797 -30.069 1.00 58.09 144 GLY B N 1
ATOM 6914 C CA . GLY D 2 156 ? 30.125 70.991 -29.452 1.00 73.73 144 GLY B CA 1
ATOM 6915 C C . GLY D 2 156 ? 31.196 72.048 -29.444 1.00 76.83 144 GLY B C 1
ATOM 6916 O O . GLY D 2 156 ? 32.347 71.748 -29.155 1.00 76.74 144 GLY B O 1
ATOM 6917 N N . LEU D 2 157 ? 30.808 73.275 -29.777 1.00 79.97 145 LEU B N 1
ATOM 6918 C CA . LEU D 2 157 ? 31.714 74.412 -29.830 1.00 81.07 145 LEU B CA 1
ATOM 6919 C C . LEU D 2 157 ? 32.807 74.322 -28.777 1.00 83.13 145 LEU B C 1
ATOM 6920 O O . LEU D 2 157 ? 32.654 73.625 -27.781 1.00 81.08 145 LEU B O 1
ATOM 6925 N N . ASP D 2 158 ? 33.905 75.038 -28.998 1.00 83.89 146 ASP B N 1
ATOM 6926 C CA . ASP D 2 158 ? 35.024 75.042 -28.058 1.00 81.93 146 ASP B CA 1
ATOM 6927 C C . ASP D 2 158 ? 35.518 73.620 -27.818 1.00 74.64 146 ASP B C 1
ATOM 6928 O O . ASP D 2 158 ? 35.426 73.094 -26.708 1.00 67.83 146 ASP B O 1
ATOM 6933 N N . SER D 2 159 ? 36.044 73.005 -28.873 1.00 67.41 147 SER B N 1
ATOM 6934 C CA . SER D 2 159 ? 36.547 71.641 -28.800 1.00 60.00 147 SER B CA 1
ATOM 6935 C C . SER D 2 159 ? 37.464 71.425 -27.602 1.00 60.07 147 SER B C 1
ATOM 6936 O O . SER D 2 159 ? 37.517 70.335 -27.038 1.00 53.10 147 SER B O 1
ATOM 6939 N N . ASN D 2 160 ? 38.186 72.469 -27.215 1.00 64.55 148 ASN B N 1
ATOM 6940 C CA . ASN D 2 160 ? 39.100 72.371 -26.090 1.00 72.48 148 ASN B CA 1
ATOM 6941 C C . ASN D 2 160 ? 38.306 71.984 -24.854 1.00 66.87 148 ASN B C 1
ATOM 6942 O O . ASN D 2 160 ? 38.859 71.476 -23.879 1.00 68.79 148 ASN B O 1
ATOM 6947 N N . LYS D 2 161 ? 37.001 72.208 -24.906 1.00 61.04 149 LYS B N 1
ATOM 6948 C CA . LYS D 2 161 ? 36.155 71.899 -23.768 1.00 61.58 149 LYS B CA 1
ATOM 6949 C C . LYS D 2 161 ? 35.187 70.741 -23.992 1.00 58.04 149 LYS B C 1
ATOM 6950 O O . LYS D 2 161 ? 34.501 70.308 -23.059 1.00 56.23 149 LYS B O 1
ATOM 6956 N N . ASP D 2 162 ? 35.149 70.235 -25.224 1.00 48.43 150 ASP B N 1
ATOM 6957 C CA . ASP D 2 162 ? 34.282 69.114 -25.584 1.00 44.65 150 ASP B CA 1
ATOM 6958 C C . ASP D 2 162 ? 34.376 67.985 -24.565 1.00 41.29 150 ASP B C 1
ATOM 6959 O O . ASP D 2 162 ? 35.461 67.645 -24.097 1.00 45.72 150 ASP B O 1
ATOM 6964 N N . GLN D 2 163 ? 33.234 67.395 -24.238 1.00 33.29 151 GLN B N 1
ATOM 6965 C CA . GLN D 2 163 ? 33.195 66.308 -23.284 1.00 27.67 151 GLN B CA 1
ATOM 6966 C C . GLN D 2 163 ? 32.615 65.057 -23.932 1.00 32.71 151 GLN B C 1
ATOM 6967 O O . GLN D 2 163 ? 32.311 64.074 -23.257 1.00 35.20 151 GLN B O 1
ATOM 6973 N N . SER D 2 164 ? 32.467 65.101 -25.250 1.00 34.00 152 SER B N 1
ATOM 6974 C CA . SER D 2 164 ? 31.929 63.983 -26.011 1.00 35.50 152 SER B CA 1
ATOM 6975 C C . SER D 2 164 ? 32.636 62.684 -25.645 1.00 41.97 152 SER B C 1
ATOM 6976 O O . SER D 2 164 ? 32.013 61.626 -25.599 1.00 48.40 152 SER B O 1
ATOM 6979 N N . TYR D 2 165 ? 33.939 62.772 -25.390 1.00 40.92 153 TYR B N 1
ATOM 6980 C CA . TYR D 2 165 ? 34.747 61.606 -25.031 1.00 36.84 153 TYR B CA 1
ATOM 6981 C C . TYR D 2 165 ? 34.038 60.708 -24.026 1.00 39.60 153 TYR B C 1
ATOM 6982 O O . TYR D 2 165 ? 34.009 59.484 -24.184 1.00 40.79 153 TYR B O 1
ATOM 6991 N N . PHE D 2 166 ? 33.458 61.324 -23.001 1.00 31.90 154 PHE B N 1
ATOM 6992 C CA . PHE D 2 166 ? 32.779 60.590 -21.944 1.00 35.84 154 PHE B CA 1
ATOM 6993 C C . PHE D 2 166 ? 31.452 59.954 -22.311 1.00 36.66 154 PHE B C 1
ATOM 6994 O O . PHE D 2 166 ? 31.002 59.022 -21.643 1.00 42.60 154 PHE B O 1
ATOM 7002 N N . LEU D 2 167 ? 30.822 60.445 -23.369 1.00 31.82 155 LEU B N 1
ATOM 7003 C CA . LEU D 2 167 ? 29.549 59.884 -23.794 1.00 28.65 155 LEU B CA 1
ATOM 7004 C C . LEU D 2 167 ? 29.687 59.074 -25.075 1.00 30.96 155 LEU B C 1
ATOM 7005 O O . LEU D 2 167 ? 28.765 59.030 -25.871 1.00 41.36 155 LEU B O 1
ATOM 7010 N N . TYR D 2 168 ? 30.827 58.421 -25.264 1.00 28.94 156 TYR B N 1
ATOM 7011 C CA . TYR D 2 168 ? 31.066 57.643 -26.472 1.00 26.57 156 TYR B CA 1
ATOM 7012 C C . TYR D 2 168 ? 30.306 56.320 -26.577 1.00 26.24 156 TYR B C 1
ATOM 7013 O O . TYR D 2 168 ? 30.345 55.673 -27.619 1.00 30.73 156 TYR B O 1
ATOM 7022 N N . THR D 2 169 ? 29.608 55.909 -25.525 1.00 25.03 157 THR B N 1
ATOM 7023 C CA . THR D 2 169 ? 28.891 54.643 -25.602 1.00 34.69 157 THR B CA 1
ATOM 7024 C C . THR D 2 169 ? 27.416 54.840 -25.907 1.00 40.36 157 THR B C 1
ATOM 7025 O O . THR D 2 169 ? 26.743 53.920 -26.369 1.00 42.52 157 THR B O 1
ATOM 7029 N N . LEU D 2 170 ? 26.914 56.043 -25.654 1.00 38.44 158 LEU B N 1
ATOM 7030 C CA . LEU D 2 170 ? 25.516 56.336 -25.924 1.00 39.31 158 LEU B CA 1
ATOM 7031 C C . LEU D 2 170 ? 25.140 55.924 -27.342 1.00 44.19 158 LEU B C 1
ATOM 7032 O O . LEU D 2 170 ? 25.999 55.862 -28.233 1.00 40.15 158 LEU B O 1
ATOM 7037 N N . SER D 2 171 ? 23.855 55.629 -27.537 1.00 42.49 159 SER B N 1
ATOM 7038 C CA . SER D 2 171 ? 23.339 55.219 -28.840 1.00 45.74 159 SER B CA 1
ATOM 7039 C C . SER D 2 171 ? 22.326 56.240 -29.296 1.00 50.82 159 SER B C 1
ATOM 7040 O O . SER D 2 171 ? 21.718 56.918 -28.468 1.00 51.44 159 SER B O 1
ATOM 7043 N N . HIS D 2 172 ? 22.127 56.341 -30.607 1.00 53.55 160 HIS B N 1
ATOM 7044 C CA . HIS D 2 172 ? 21.179 57.311 -31.133 1.00 57.66 160 HIS B CA 1
ATOM 7045 C C . HIS D 2 172 ? 19.850 57.189 -30.416 1.00 55.48 160 HIS B C 1
ATOM 7046 O O . HIS D 2 172 ? 19.232 58.191 -30.069 1.00 63.25 160 HIS B O 1
ATOM 7053 N N . GLU D 2 173 ? 19.412 55.961 -30.183 1.00 42.78 161 GLU B N 1
ATOM 7054 C CA . GLU D 2 173 ? 18.161 55.754 -29.485 1.00 46.83 161 GLU B CA 1
ATOM 7055 C C . GLU D 2 173 ? 18.167 56.562 -28.187 1.00 46.63 161 GLU B C 1
ATOM 7056 O O . GLU D 2 173 ? 17.147 57.116 -27.781 1.00 44.26 161 GLU B O 1
ATOM 7062 N N . GLN D 2 174 ? 19.333 56.640 -27.552 1.00 47.01 162 GLN B N 1
ATOM 7063 C CA . GLN D 2 174 ? 19.489 57.369 -26.299 1.00 35.74 162 GLN B CA 1
ATOM 7064 C C . GLN D 2 174 ? 19.734 58.841 -26.526 1.00 32.00 162 GLN B C 1
ATOM 7065 O O . GLN D 2 174 ? 19.185 59.686 -25.830 1.00 27.44 162 GLN B O 1
ATOM 7071 N N . ILE D 2 175 ? 20.577 59.159 -27.491 1.00 27.48 163 ILE B N 1
ATOM 7072 C CA . ILE D 2 175 ? 20.836 60.550 -27.761 1.00 32.14 163 ILE B CA 1
ATOM 7073 C C . ILE D 2 175 ? 19.525 61.230 -28.165 1.00 42.21 163 ILE B C 1
ATOM 7074 O O . ILE D 2 175 ? 19.307 62.401 -27.851 1.00 45.41 163 ILE B O 1
ATOM 7079 N N . ALA D 2 176 ? 18.640 60.474 -28.817 1.00 42.38 164 ALA B N 1
ATOM 7080 C CA . ALA D 2 176 ? 17.343 60.979 -29.275 1.00 33.25 164 ALA B CA 1
ATOM 7081 C C . ALA D 2 176 ? 16.488 61.476 -28.132 1.00 31.65 164 ALA B C 1
ATOM 7082 O O . ALA D 2 176 ? 15.762 62.461 -28.252 1.00 32.44 164 ALA B O 1
ATOM 7084 N N . GLN D 2 177 ? 16.571 60.784 -27.014 1.00 37.75 165 GLN B N 1
ATOM 7085 C CA . GLN D 2 177 ? 15.790 61.167 -25.854 1.00 53.66 165 GLN B CA 1
ATOM 7086 C C . GLN D 2 177 ? 16.513 62.204 -24.978 1.00 60.38 165 GLN B C 1
ATOM 7087 O O . GLN D 2 177 ? 15.908 62.848 -24.113 1.00 57.90 165 GLN B O 1
ATOM 7093 N N . SER D 2 178 ? 17.807 62.377 -25.213 1.00 57.30 166 SER B N 1
ATOM 7094 C CA . SER D 2 178 ? 18.567 63.330 -24.433 1.00 50.56 166 SER B CA 1
ATOM 7095 C C . SER D 2 178 ? 18.616 64.688 -25.108 1.00 50.59 166 SER B C 1
ATOM 7096 O O . SER D 2 178 ? 18.440 64.810 -26.322 1.00 39.41 166 SER B O 1
ATOM 7099 N N . LEU D 2 179 ? 18.858 65.711 -24.300 1.00 50.30 167 LEU B N 1
ATOM 7100 C CA . LEU D 2 179 ? 18.933 67.078 -24.783 1.00 47.66 167 LEU B CA 1
ATOM 7101 C C . LEU D 2 179 ? 20.152 67.767 -24.179 1.00 45.25 167 LEU B C 1
ATOM 7102 O O . LEU D 2 179 ? 20.181 68.027 -22.980 1.00 36.66 167 LEU B O 1
ATOM 7107 N N . PHE D 2 180 ? 21.151 68.053 -25.014 1.00 45.16 168 PHE B N 1
ATOM 7108 C CA . PHE D 2 180 ? 22.376 68.713 -24.563 1.00 44.71 168 PHE B CA 1
ATOM 7109 C C . PHE D 2 180 ? 22.402 70.130 -25.104 1.00 43.58 168 PHE B C 1
ATOM 7110 O O . PHE D 2 180 ? 22.746 70.340 -26.271 1.00 46.48 168 PHE B O 1
ATOM 7118 N N . PRO D 2 181 ? 22.025 71.117 -24.266 1.00 40.41 169 PRO B N 1
ATOM 7119 C CA . PRO D 2 181 ? 21.986 72.543 -24.612 1.00 40.89 169 PRO B CA 1
ATOM 7120 C C . PRO D 2 181 ? 23.298 73.292 -24.422 1.00 39.78 169 PRO B C 1
ATOM 7121 O O . PRO D 2 181 ? 23.730 74.035 -25.296 1.00 42.69 169 PRO B O 1
ATOM 7125 N N . VAL D 2 182 ? 23.911 73.094 -23.263 1.00 39.19 170 VAL B N 1
ATOM 7126 C CA . VAL D 2 182 ? 25.162 73.737 -22.901 1.00 32.75 170 VAL B CA 1
ATOM 7127 C C . VAL D 2 182 ? 26.269 73.590 -23.927 1.00 34.78 170 VAL B C 1
ATOM 7128 O O . VAL D 2 182 ? 27.229 74.355 -23.908 1.00 41.67 170 VAL B O 1
ATOM 7132 N N . GLY D 2 183 ? 26.146 72.614 -24.818 1.00 31.92 171 GLY B N 1
ATOM 7133 C CA . GLY D 2 183 ? 27.173 72.414 -25.831 1.00 34.00 171 GLY B CA 1
ATOM 7134 C C . GLY D 2 183 ? 27.025 73.315 -27.048 1.00 34.87 171 GLY B C 1
ATOM 7135 O O . GLY D 2 183 ? 27.887 73.352 -27.934 1.00 23.24 171 GLY B O 1
ATOM 7136 N N . GLU D 2 184 ? 25.916 74.045 -27.086 1.00 37.03 172 GLU B N 1
ATOM 7137 C CA . GLU D 2 184 ? 25.616 74.953 -28.179 1.00 33.53 172 GLU B CA 1
ATOM 7138 C C . GLU D 2 184 ? 26.284 76.297 -27.967 1.00 36.15 172 GLU B C 1
ATOM 7139 O O . GLU D 2 184 ? 26.444 77.069 -28.903 1.00 38.02 172 GLU B O 1
ATOM 7145 N N . LEU D 2 185 ? 26.679 76.562 -26.726 1.00 43.67 173 LEU B N 1
ATOM 7146 C CA . LEU D 2 185 ? 27.339 77.812 -26.363 1.00 48.68 173 LEU B CA 1
ATOM 7147 C C . LEU D 2 185 ? 28.847 77.649 -26.394 1.00 55.06 173 LEU B C 1
ATOM 7148 O O . LEU D 2 185 ? 29.368 76.608 -26.784 1.00 58.53 173 LEU B O 1
ATOM 7153 N N . GLU D 2 186 ? 29.539 78.705 -25.985 1.00 58.88 174 GLU B N 1
ATOM 7154 C CA . GLU D 2 186 ? 30.984 78.690 -25.886 1.00 56.38 174 GLU B CA 1
ATOM 7155 C C . GLU D 2 186 ? 31.144 78.704 -24.386 1.00 56.80 174 GLU B C 1
ATOM 7156 O O . GLU D 2 186 ? 30.598 79.578 -23.717 1.00 42.93 174 GLU B O 1
ATOM 7162 N N . LYS D 2 187 ? 31.867 77.721 -23.859 1.00 66.92 175 LYS B N 1
ATOM 7163 C CA . LYS D 2 187 ? 32.045 77.581 -22.418 1.00 80.73 175 LYS B CA 1
ATOM 7164 C C . LYS D 2 187 ? 32.085 78.900 -21.650 1.00 79.86 175 LYS B C 1
ATOM 7165 O O . LYS D 2 187 ? 31.480 79.022 -20.578 1.00 81.71 175 LYS B O 1
ATOM 7171 N N . PRO D 2 188 ? 32.795 79.907 -22.175 1.00 72.85 176 PRO B N 1
ATOM 7172 C CA . PRO D 2 188 ? 32.787 81.143 -21.392 1.00 67.23 176 PRO B CA 1
ATOM 7173 C C . PRO D 2 188 ? 31.359 81.591 -21.091 1.00 65.06 176 PRO B C 1
ATOM 7174 O O . PRO D 2 188 ? 31.013 81.830 -19.935 1.00 61.82 176 PRO B O 1
ATOM 7178 N N . GLN D 2 189 ? 30.529 81.669 -22.132 1.00 62.38 177 GLN B N 1
ATOM 7179 C CA . GLN D 2 189 ? 29.140 82.095 -21.989 1.00 58.49 177 GLN B CA 1
ATOM 7180 C C . GLN D 2 189 ? 28.475 81.430 -20.803 1.00 60.10 177 GLN B C 1
ATOM 7181 O O . GLN D 2 189 ? 27.880 82.093 -19.961 1.00 61.50 177 GLN B O 1
ATOM 7187 N N . VAL D 2 190 ? 28.579 80.111 -20.744 1.00 62.89 178 VAL B N 1
ATOM 7188 C CA . VAL D 2 190 ? 27.966 79.352 -19.667 1.00 63.98 178 VAL B CA 1
ATOM 7189 C C . VAL D 2 190 ? 28.204 79.970 -18.301 1.00 62.37 178 VAL B C 1
ATOM 7190 O O . VAL D 2 190 ? 27.326 80.619 -17.738 1.00 60.35 178 VAL B O 1
ATOM 7194 N N . ARG D 2 191 ? 29.402 79.768 -17.771 1.00 66.62 179 ARG B N 1
ATOM 7195 C CA . ARG D 2 191 ? 29.739 80.284 -16.454 1.00 70.60 179 ARG B CA 1
ATOM 7196 C C . ARG D 2 191 ? 29.263 81.724 -16.263 1.00 67.44 179 ARG B C 1
ATOM 7197 O O . ARG D 2 191 ? 28.957 82.134 -15.142 1.00 63.85 179 ARG B O 1
ATOM 7205 N N . LYS D 2 192 ? 29.181 82.478 -17.360 1.00 64.04 180 LYS B N 1
ATOM 7206 C CA . LYS D 2 192 ? 28.752 83.878 -17.316 1.00 56.23 180 LYS B CA 1
ATOM 7207 C C . LYS D 2 192 ? 27.268 84.000 -17.046 1.00 49.58 180 LYS B C 1
ATOM 7208 O O . LYS D 2 192 ? 26.861 84.537 -16.026 1.00 48.28 180 LYS B O 1
ATOM 7214 N N . ILE D 2 193 ? 26.468 83.519 -17.989 1.00 48.77 181 ILE B N 1
ATOM 7215 C CA . ILE D 2 193 ? 25.018 83.537 -17.869 1.00 41.35 181 ILE B CA 1
ATOM 7216 C C . ILE D 2 193 ? 24.633 83.154 -16.459 1.00 46.16 181 ILE B C 1
ATOM 7217 O O . ILE D 2 193 ? 23.721 83.728 -15.882 1.00 46.37 181 ILE B O 1
ATOM 7222 N N . ALA D 2 194 ? 25.342 82.169 -15.918 1.00 54.70 182 ALA B N 1
ATOM 7223 C CA . ALA D 2 194 ? 25.104 81.690 -14.563 1.00 61.76 182 ALA B CA 1
ATOM 7224 C C . ALA D 2 194 ? 25.172 82.836 -13.549 1.00 67.51 182 ALA B C 1
ATOM 7225 O O . ALA D 2 194 ? 24.363 82.899 -12.616 1.00 55.58 182 ALA B O 1
ATOM 7227 N N . GLU D 2 195 ? 26.143 83.734 -13.734 1.00 73.78 183 GLU B N 1
ATOM 7228 C CA . GLU D 2 195 ? 26.317 84.887 -12.848 1.00 73.53 183 GLU B CA 1
ATOM 7229 C C . GLU D 2 195 ? 25.212 85.886 -13.140 1.00 71.30 183 GLU B C 1
ATOM 7230 O O . GLU D 2 195 ? 24.473 86.292 -12.247 1.00 71.10 183 GLU B O 1
ATOM 7236 N N . ASP D 2 196 ? 25.118 86.278 -14.407 1.00 66.24 184 ASP B N 1
ATOM 7237 C CA . ASP D 2 196 ? 24.111 87.220 -14.868 1.00 66.86 184 ASP B CA 1
ATOM 7238 C C . ASP D 2 196 ? 22.714 86.826 -14.411 1.00 71.83 184 ASP B C 1
ATOM 7239 O O . ASP D 2 196 ? 21.751 87.558 -14.621 1.00 77.07 184 ASP B O 1
ATOM 7244 N N . LEU D 2 197 ? 22.604 85.661 -13.790 1.00 76.55 185 LEU B N 1
ATOM 7245 C CA . LEU D 2 197 ? 21.321 85.181 -13.303 1.00 80.02 185 LEU B CA 1
ATOM 7246 C C . LEU D 2 197 ? 21.398 84.805 -11.837 1.00 83.92 185 LEU B C 1
ATOM 7247 O O . LEU D 2 197 ? 20.710 83.890 -11.387 1.00 94.07 185 LEU B O 1
ATOM 7252 N N . GLY D 2 198 ? 22.238 85.513 -11.095 1.00 83.11 186 GLY B N 1
ATOM 7253 C CA . GLY D 2 198 ? 22.379 85.241 -9.677 1.00 86.24 186 GLY B CA 1
ATOM 7254 C C . GLY D 2 198 ? 22.327 83.769 -9.315 1.00 88.02 186 GLY B C 1
ATOM 7255 O O . GLY D 2 198 ? 21.564 83.362 -8.437 1.00 88.03 186 GLY B O 1
ATOM 7256 N N . LEU D 2 199 ? 23.123 82.961 -10.004 1.00 86.42 187 LEU B N 1
ATOM 7257 C CA . LEU D 2 199 ? 23.174 81.538 -9.719 1.00 82.20 187 LEU B CA 1
ATOM 7258 C C . LEU D 2 199 ? 24.484 81.242 -9.011 1.00 85.07 187 LEU B C 1
ATOM 7259 O O . LEU D 2 199 ? 25.456 81.996 -9.126 1.00 77.04 187 LEU B O 1
ATOM 7264 N N . VAL D 2 200 ? 24.503 80.152 -8.258 1.00 88.20 188 VAL B N 1
ATOM 7265 C CA . VAL D 2 200 ? 25.706 79.766 -7.542 1.00 89.12 188 VAL B CA 1
ATOM 7266 C C . VAL D 2 200 ? 26.795 79.348 -8.541 1.00 90.66 188 VAL B C 1
ATOM 7267 O O . VAL D 2 200 ? 26.667 78.332 -9.234 1.00 89.41 188 VAL B O 1
ATOM 7271 N N . THR D 2 201 ? 27.855 80.151 -8.625 1.00 85.82 189 THR B N 1
ATOM 7272 C CA . THR D 2 201 ? 28.962 79.871 -9.535 1.00 83.54 189 THR B CA 1
ATOM 7273 C C . THR D 2 201 ? 30.274 79.776 -8.768 1.00 87.86 189 THR B C 1
ATOM 7274 O O . THR D 2 201 ? 30.995 78.785 -8.877 1.00 91.75 189 THR B O 1
ATOM 7278 N N . THR D 2 208 ? 30.852 66.602 -4.656 1.00 109.71 196 THR B N 1
ATOM 7279 C CA . THR D 2 208 ? 30.454 67.239 -5.908 1.00 117.33 196 THR B CA 1
ATOM 7280 C C . THR D 2 208 ? 30.483 66.252 -7.068 1.00 116.27 196 THR B C 1
ATOM 7281 O O . THR D 2 208 ? 31.550 65.923 -7.591 1.00 116.41 196 THR B O 1
ATOM 7285 N N . GLY D 2 209 ? 29.300 65.786 -7.463 1.00 112.40 197 GLY B N 1
ATOM 7286 C CA . GLY D 2 209 ? 29.197 64.841 -8.560 1.00 108.55 197 GLY B CA 1
ATOM 7287 C C . GLY D 2 209 ? 28.893 63.428 -8.096 1.00 105.35 197 GLY B C 1
ATOM 7288 O O . GLY D 2 209 ? 29.389 62.990 -7.061 1.00 110.37 197 GLY B O 1
ATOM 7289 N N . ILE D 2 210 ? 28.079 62.708 -8.859 1.00 96.60 198 ILE B N 1
ATOM 7290 C CA . ILE D 2 210 ? 27.726 61.342 -8.503 1.00 85.31 198 ILE B CA 1
ATOM 7291 C C . ILE D 2 210 ? 28.788 60.341 -8.966 1.00 86.22 198 ILE B C 1
ATOM 7292 O O . ILE D 2 210 ? 29.199 59.471 -8.202 1.00 83.93 198 ILE B O 1
ATOM 7297 N N . CYS D 2 211 ? 29.239 60.469 -10.210 1.00 87.56 199 CYS B N 1
ATOM 7298 C CA . CYS D 2 211 ? 30.259 59.566 -10.747 1.00 87.37 199 CYS B CA 1
ATOM 7299 C C . CYS D 2 211 ? 31.542 59.675 -9.935 1.00 88.80 199 CYS B C 1
ATOM 7300 O O . CYS D 2 211 ? 32.548 59.015 -10.234 1.00 88.41 199 CYS B O 1
ATOM 7303 N N . PHE D 2 212 ? 31.491 60.523 -8.913 1.00 86.28 200 PHE B N 1
ATOM 7304 C CA . PHE D 2 212 ? 32.620 60.765 -8.029 1.00 83.81 200 PHE B CA 1
ATOM 7305 C C . PHE D 2 212 ? 32.346 60.140 -6.671 1.00 79.66 200 PHE B C 1
ATOM 7306 O O . PHE D 2 212 ? 33.094 59.282 -6.209 1.00 73.49 200 PHE B O 1
ATOM 7314 N N . ILE D 2 213 ? 31.267 60.585 -6.037 1.00 79.15 201 ILE B N 1
ATOM 7315 C CA . ILE D 2 213 ? 30.877 60.072 -4.732 1.00 76.31 201 ILE B CA 1
ATOM 7316 C C . ILE D 2 213 ? 30.952 58.550 -4.769 1.00 73.33 201 ILE B C 1
ATOM 7317 O O . ILE D 2 213 ? 31.355 57.910 -3.799 1.00 69.92 201 ILE B O 1
ATOM 7322 N N . GLY D 2 214 ? 30.562 57.983 -5.907 1.00 73.29 202 GLY B N 1
ATOM 7323 C CA . GLY D 2 214 ? 30.575 56.541 -6.068 1.00 71.80 202 GLY B CA 1
ATOM 7324 C C . GLY D 2 214 ? 31.974 56.034 -6.316 1.00 67.73 202 GLY B C 1
ATOM 7325 O O . GLY D 2 214 ? 32.363 54.993 -5.796 1.00 65.20 202 GLY B O 1
ATOM 7326 N N . GLU D 2 215 ? 32.727 56.772 -7.122 1.00 68.52 203 GLU B N 1
ATOM 7327 C CA . GLU D 2 215 ? 34.101 56.406 -7.426 1.00 77.98 203 GLU B CA 1
ATOM 7328 C C . GLU D 2 215 ? 34.855 56.291 -6.105 1.00 84.04 203 GLU B C 1
ATOM 7329 O O . GLU D 2 215 ? 35.786 55.500 -5.976 1.00 86.86 203 GLU B O 1
ATOM 7335 N N . ARG D 2 216 ? 34.440 57.087 -5.123 1.00 90.02 204 ARG B N 1
ATOM 7336 C CA . ARG D 2 216 ? 35.058 57.074 -3.800 1.00 88.26 204 ARG B CA 1
ATOM 7337 C C . ARG D 2 216 ? 34.881 55.704 -3.167 1.00 88.05 204 ARG B C 1
ATOM 7338 O O . ARG D 2 216 ? 35.851 55.068 -2.767 1.00 90.98 204 ARG B O 1
ATOM 7346 N N . LYS D 2 217 ? 33.632 55.258 -3.082 1.00 90.53 205 LYS B N 1
ATOM 7347 C CA . LYS D 2 217 ? 33.303 53.967 -2.495 1.00 96.50 205 LYS B CA 1
ATOM 7348 C C . LYS D 2 217 ? 34.210 52.862 -3.022 1.00 100.59 205 LYS B C 1
ATOM 7349 O O . LYS D 2 217 ? 34.701 52.027 -2.260 1.00 103.10 205 LYS B O 1
ATOM 7355 N N . PHE D 2 218 ? 34.422 52.866 -4.334 1.00 101.66 206 PHE B N 1
ATOM 7356 C CA . PHE D 2 218 ? 35.265 51.876 -4.997 1.00 103.05 206 PHE B CA 1
ATOM 7357 C C . PHE D 2 218 ? 36.697 51.925 -4.462 1.00 103.29 206 PHE B C 1
ATOM 7358 O O . PHE D 2 218 ? 37.302 50.888 -4.180 1.00 102.55 206 PHE B O 1
ATOM 7366 N N . ARG D 2 219 ? 37.228 53.137 -4.326 1.00 103.72 207 ARG B N 1
ATOM 7367 C CA . ARG D 2 219 ? 38.577 53.351 -3.813 1.00 98.37 207 ARG B CA 1
ATOM 7368 C C . ARG D 2 219 ? 38.595 52.870 -2.363 1.00 96.87 207 ARG B C 1
ATOM 7369 O O . ARG D 2 219 ? 39.586 52.321 -1.884 1.00 100.69 207 ARG B O 1
ATOM 7377 N N . GLU D 2 220 ? 37.483 53.083 -1.670 1.00 93.73 208 GLU B N 1
ATOM 7378 C CA . GLU D 2 220 ? 37.351 52.659 -0.288 1.00 94.78 208 GLU B CA 1
ATOM 7379 C C . GLU D 2 220 ? 37.346 51.138 -0.214 1.00 98.83 208 GLU B C 1
ATOM 7380 O O . GLU D 2 220 ? 38.258 50.538 0.356 1.00 98.17 208 GLU B O 1
ATOM 7386 N N . PHE D 2 221 ? 36.330 50.514 -0.805 1.00 101.47 209 PHE B N 1
ATOM 7387 C CA . PHE D 2 221 ? 36.237 49.065 -0.762 1.00 103.06 209 PHE B CA 1
ATOM 7388 C C . PHE D 2 221 ? 37.479 48.394 -1.317 1.00 104.12 209 PHE B C 1
ATOM 7389 O O . PHE D 2 221 ? 37.955 47.424 -0.742 1.00 108.47 209 PHE B O 1
ATOM 7397 N N . LEU D 2 222 ? 38.015 48.893 -2.426 1.00 105.01 210 LEU B N 1
ATOM 7398 C CA . LEU D 2 222 ? 39.230 48.292 -2.970 1.00 105.26 210 LEU B CA 1
ATOM 7399 C C . LEU D 2 222 ? 40.302 48.302 -1.886 1.00 104.15 210 LEU B C 1
ATOM 7400 O O . LEU D 2 222 ? 41.340 47.651 -2.016 1.00 101.44 210 LEU B O 1
ATOM 7405 N N . GLY D 2 223 ? 40.037 49.060 -0.824 1.00 101.52 211 GLY B N 1
ATOM 7406 C CA . GLY D 2 223 ? 40.951 49.140 0.300 1.00 103.21 211 GLY B CA 1
ATOM 7407 C C . GLY D 2 223 ? 40.571 48.063 1.299 1.00 106.62 211 GLY B C 1
ATOM 7408 O O . GLY D 2 223 ? 41.286 47.071 1.453 1.00 108.08 211 GLY B O 1
ATOM 7409 N N . ARG D 2 224 ? 39.442 48.257 1.978 1.00 105.94 212 ARG B N 1
ATOM 7410 C CA . ARG D 2 224 ? 38.945 47.283 2.949 1.00 105.05 212 ARG B CA 1
ATOM 7411 C C . ARG D 2 224 ? 39.050 45.893 2.308 1.00 104.45 212 ARG B C 1
ATOM 7412 O O . ARG D 2 224 ? 39.717 44.996 2.830 1.00 105.51 212 ARG B O 1
ATOM 7420 N N . TYR D 2 225 ? 38.395 45.747 1.159 1.00 100.51 213 TYR B N 1
ATOM 7421 C CA . TYR D 2 225 ? 38.371 44.507 0.388 1.00 92.87 213 TYR B CA 1
ATOM 7422 C C . TYR D 2 225 ? 39.779 44.164 -0.085 1.00 95.01 213 TYR B C 1
ATOM 7423 O O . TYR D 2 225 ? 40.656 43.834 0.713 1.00 102.16 213 TYR B O 1
ATOM 7432 N N . LEU D 2 226 ? 39.984 44.263 -1.393 1.00 93.41 214 LEU B N 1
ATOM 7433 C CA . LEU D 2 226 ? 41.264 43.958 -2.021 1.00 93.23 214 LEU B CA 1
ATOM 7434 C C . LEU D 2 226 ? 42.497 44.578 -1.356 1.00 95.24 214 LEU B C 1
ATOM 7435 O O . LEU D 2 226 ? 42.704 45.794 -1.404 1.00 91.37 214 LEU B O 1
ATOM 7440 N N . PRO D 2 227 ? 43.333 43.736 -0.724 1.00 93.95 215 PRO B N 1
ATOM 7441 C CA . PRO D 2 227 ? 44.558 44.165 -0.046 1.00 94.34 215 PRO B CA 1
ATOM 7442 C C . PRO D 2 227 ? 45.715 44.361 -1.034 1.00 97.71 215 PRO B C 1
ATOM 7443 O O . PRO D 2 227 ? 45.819 43.641 -2.032 1.00 93.70 215 PRO B O 1
ATOM 7447 N N . ALA D 2 228 ? 46.577 45.335 -0.746 1.00 100.16 216 ALA B N 1
ATOM 7448 C CA . ALA D 2 228 ? 47.722 45.638 -1.600 1.00 99.96 216 ALA B CA 1
ATOM 7449 C C . ALA D 2 228 ? 48.808 44.563 -1.530 1.00 100.89 216 ALA B C 1
ATOM 7450 O O . ALA D 2 228 ? 48.976 43.886 -0.512 1.00 94.77 216 ALA B O 1
ATOM 7452 N N . GLN D 2 229 ? 49.535 44.408 -2.631 1.00 103.01 217 GLN B N 1
ATOM 7453 C CA . GLN D 2 229 ? 50.611 43.429 -2.722 1.00 100.16 217 GLN B CA 1
ATOM 7454 C C . GLN D 2 229 ? 51.834 44.057 -3.360 1.00 95.58 217 GLN B C 1
ATOM 7455 O O . GLN D 2 229 ? 52.015 43.982 -4.576 1.00 93.22 217 GLN B O 1
ATOM 7461 N N . PRO D 2 230 ? 52.694 44.689 -2.544 1.00 93.01 218 PRO B N 1
ATOM 7462 C CA . PRO D 2 230 ? 53.917 45.340 -3.030 1.00 88.99 218 PRO B CA 1
ATOM 7463 C C . PRO D 2 230 ? 54.922 44.425 -3.719 1.00 81.73 218 PRO B C 1
ATOM 7464 O O . PRO D 2 230 ? 55.217 43.324 -3.253 1.00 78.45 218 PRO B O 1
ATOM 7468 N N . GLY D 2 231 ? 55.426 44.902 -4.851 1.00 78.57 219 GLY B N 1
ATOM 7469 C CA . GLY D 2 231 ? 56.395 44.159 -5.632 1.00 69.83 219 GLY B CA 1
ATOM 7470 C C . GLY D 2 231 ? 57.612 45.038 -5.799 1.00 61.38 219 GLY B C 1
ATOM 7471 O O . GLY D 2 231 ? 57.855 45.898 -4.961 1.00 59.88 219 GLY B O 1
ATOM 7472 N N . LYS D 2 232 ? 58.368 44.858 -6.874 1.00 56.91 220 LYS B N 1
ATOM 7473 C CA . LYS D 2 232 ? 59.560 45.671 -7.061 1.00 63.55 220 LYS B CA 1
ATOM 7474 C C . LYS D 2 232 ? 59.675 46.283 -8.444 1.00 60.42 220 LYS B C 1
ATOM 7475 O O . LYS D 2 232 ? 59.349 45.646 -9.440 1.00 69.34 220 LYS B O 1
ATOM 7481 N N . ILE D 2 233 ? 60.149 47.524 -8.501 1.00 51.50 221 ILE B N 1
ATOM 7482 C CA . ILE D 2 233 ? 60.317 48.222 -9.773 1.00 45.14 221 ILE B CA 1
ATOM 7483 C C . ILE D 2 233 ? 61.612 47.790 -10.416 1.00 43.24 221 ILE B C 1
ATOM 7484 O O . ILE D 2 233 ? 62.579 47.509 -9.724 1.00 44.70 221 ILE B O 1
ATOM 7489 N N . ILE D 2 234 ? 61.620 47.749 -11.743 1.00 47.12 222 ILE B N 1
ATOM 7490 C CA . ILE D 2 234 ? 62.803 47.372 -12.505 1.00 48.81 222 ILE B CA 1
ATOM 7491 C C . ILE D 2 234 ? 62.793 48.180 -13.802 1.00 46.34 222 ILE B C 1
ATOM 7492 O O . ILE D 2 234 ? 61.729 48.497 -14.338 1.00 46.39 222 ILE B O 1
ATOM 7497 N N . THR D 2 235 ? 63.970 48.530 -14.301 1.00 37.46 223 THR B N 1
ATOM 7498 C CA . THR D 2 235 ? 64.026 49.322 -15.511 1.00 39.87 223 THR B CA 1
ATOM 7499 C C . THR D 2 235 ? 63.867 48.467 -16.743 1.00 38.89 223 THR B C 1
ATOM 7500 O O . THR D 2 235 ? 63.780 47.251 -16.654 1.00 29.24 223 THR B O 1
ATOM 7504 N N . VAL D 2 236 ? 63.819 49.122 -17.893 1.00 46.14 224 VAL B N 1
ATOM 7505 C CA . VAL D 2 236 ? 63.667 48.443 -19.165 1.00 55.68 224 VAL B CA 1
ATOM 7506 C C . VAL D 2 236 ? 64.875 47.565 -19.430 1.00 61.15 224 VAL B C 1
ATOM 7507 O O . VAL D 2 236 ? 64.855 46.712 -20.319 1.00 67.51 224 VAL B O 1
ATOM 7511 N N . ASP D 2 237 ? 65.927 47.782 -18.647 1.00 67.62 225 ASP B N 1
ATOM 7512 C CA . ASP D 2 237 ? 67.159 47.011 -18.764 1.00 71.55 225 ASP B CA 1
ATOM 7513 C C . ASP D 2 237 ? 67.212 45.985 -17.646 1.00 72.88 225 ASP B C 1
ATOM 7514 O O . ASP D 2 237 ? 68.258 45.405 -17.374 1.00 70.74 225 ASP B O 1
ATOM 7519 N N . GLY D 2 238 ? 66.070 45.771 -16.998 1.00 79.64 226 GLY B N 1
ATOM 7520 C CA . GLY D 2 238 ? 65.994 44.820 -15.904 1.00 82.66 226 GLY B CA 1
ATOM 7521 C C . GLY D 2 238 ? 67.010 45.122 -14.818 1.00 84.59 226 GLY B C 1
ATOM 7522 O O . GLY D 2 238 ? 68.104 44.561 -14.814 1.00 91.12 226 GLY B O 1
ATOM 7523 N N . ASP D 2 239 ? 66.657 46.009 -13.895 1.00 77.04 227 ASP B N 1
ATOM 7524 C CA . ASP D 2 239 ? 67.563 46.369 -12.818 1.00 69.92 227 ASP B CA 1
ATOM 7525 C C . ASP D 2 239 ? 66.741 46.744 -11.613 1.00 67.65 227 ASP B C 1
ATOM 7526 O O . ASP D 2 239 ? 66.003 47.716 -11.662 1.00 71.21 227 ASP B O 1
ATOM 7531 N N . GLU D 2 240 ? 66.853 45.979 -10.535 1.00 68.14 228 GLU B N 1
ATOM 7532 C CA . GLU D 2 240 ? 66.110 46.300 -9.322 1.00 69.10 228 GLU B CA 1
ATOM 7533 C C . GLU D 2 240 ? 66.258 47.812 -9.162 1.00 67.37 228 GLU B C 1
ATOM 7534 O O . GLU D 2 240 ? 67.319 48.362 -9.467 1.00 67.74 228 GLU B O 1
ATOM 7540 N N . ILE D 2 241 ? 65.208 48.492 -8.707 1.00 63.48 229 ILE B N 1
ATOM 7541 C CA . ILE D 2 241 ? 65.296 49.940 -8.559 1.00 55.91 229 ILE B CA 1
ATOM 7542 C C . ILE D 2 241 ? 64.230 50.581 -7.668 1.00 50.44 229 ILE B C 1
ATOM 7543 O O . ILE D 2 241 ? 64.287 51.781 -7.404 1.00 48.52 229 ILE B O 1
ATOM 7548 N N . GLY D 2 242 ? 63.270 49.796 -7.192 1.00 42.57 230 GLY B N 1
ATOM 7549 C CA . GLY D 2 242 ? 62.249 50.369 -6.336 1.00 45.32 230 GLY B CA 1
ATOM 7550 C C . GLY D 2 242 ? 61.165 49.389 -5.948 1.00 59.90 230 GLY B C 1
ATOM 7551 O O . GLY D 2 242 ? 61.231 48.208 -6.299 1.00 60.19 230 GLY B O 1
ATOM 7552 N N . GLU D 2 243 ? 60.162 49.882 -5.227 1.00 66.15 231 GLU B N 1
ATOM 7553 C CA . GLU D 2 243 ? 59.052 49.050 -4.780 1.00 84.51 231 GLU B CA 1
ATOM 7554 C C . GLU D 2 243 ? 57.714 49.412 -5.425 1.00 90.86 231 GLU B C 1
ATOM 7555 O O . GLU D 2 243 ? 57.680 50.115 -6.430 1.00 94.22 231 GLU B O 1
ATOM 7561 N N . HIS D 2 244 ? 56.614 48.926 -4.850 1.00 92.82 232 HIS B N 1
ATOM 7562 C CA . HIS D 2 244 ? 55.290 49.204 -5.397 1.00 87.96 232 HIS B CA 1
ATOM 7563 C C . HIS D 2 244 ? 54.294 49.760 -4.406 1.00 88.90 232 HIS B C 1
ATOM 7564 O O . HIS D 2 244 ? 53.913 50.927 -4.484 1.00 88.63 232 HIS B O 1
ATOM 7571 N N . GLN D 2 245 ? 53.877 48.901 -3.481 1.00 89.45 233 GLN B N 1
ATOM 7572 C CA . GLN D 2 245 ? 52.867 49.226 -2.476 1.00 90.69 233 GLN B CA 1
ATOM 7573 C C . GLN D 2 245 ? 51.568 48.810 -3.150 1.00 87.56 233 GLN B C 1
ATOM 7574 O O . GLN D 2 245 ? 50.483 48.842 -2.562 1.00 84.09 233 GLN B O 1
ATOM 7580 N N . GLY D 2 246 ? 51.723 48.395 -4.402 1.00 86.83 234 GLY B N 1
ATOM 7581 C CA . GLY D 2 246 ? 50.608 47.961 -5.217 1.00 86.32 234 GLY B CA 1
ATOM 7582 C C . GLY D 2 246 ? 50.959 48.220 -6.668 1.00 82.62 234 GLY B C 1
ATOM 7583 O O . GLY D 2 246 ? 51.869 48.996 -6.961 1.00 85.68 234 GLY B O 1
ATOM 7584 N N . LEU D 2 247 ? 50.250 47.566 -7.578 1.00 77.13 235 LEU B N 1
ATOM 7585 C CA . LEU D 2 247 ? 50.500 47.742 -9.003 1.00 70.03 235 LEU B CA 1
ATOM 7586 C C . LEU D 2 247 ? 49.308 48.518 -9.556 1.00 66.71 235 LEU B C 1
ATOM 7587 O O . LEU D 2 247 ? 49.345 49.085 -10.651 1.00 56.24 235 LEU B O 1
ATOM 7592 N N . MET D 2 248 ? 48.249 48.545 -8.761 1.00 63.20 236 MET B N 1
ATOM 7593 C CA . MET D 2 248 ? 47.031 49.244 -9.118 1.00 58.16 236 MET B CA 1
ATOM 7594 C C . MET D 2 248 ? 47.189 50.730 -8.831 1.00 56.69 236 MET B C 1
ATOM 7595 O O . MET D 2 248 ? 46.311 51.528 -9.154 1.00 56.07 236 MET B O 1
ATOM 7600 N N . TYR D 2 249 ? 48.310 51.108 -8.225 1.00 55.48 237 TYR B N 1
ATOM 7601 C CA . TYR D 2 249 ? 48.513 52.510 -7.905 1.00 51.89 237 TYR B CA 1
ATOM 7602 C C . TYR D 2 249 ? 49.263 53.201 -9.021 1.00 47.02 237 TYR B C 1
ATOM 7603 O O . TYR D 2 249 ? 49.576 54.382 -8.923 1.00 49.46 237 TYR B O 1
ATOM 7612 N N . HIS D 2 250 ? 49.534 52.465 -10.093 1.00 40.10 238 HIS B N 1
ATOM 7613 C CA . HIS D 2 250 ? 50.229 53.040 -11.237 1.00 46.52 238 HIS B CA 1
ATOM 7614 C C . HIS D 2 250 ? 49.529 52.692 -12.533 1.00 44.79 238 HIS B C 1
ATOM 7615 O O . HIS D 2 250 ? 48.822 51.693 -12.609 1.00 45.87 238 HIS B O 1
ATOM 7622 N N . THR D 2 251 ? 49.754 53.524 -13.547 1.00 46.39 239 THR B N 1
ATOM 7623 C CA . THR D 2 251 ? 49.187 53.349 -14.885 1.00 42.27 239 THR B CA 1
ATOM 7624 C C . THR D 2 251 ? 50.307 53.733 -15.829 1.00 35.14 239 THR B C 1
ATOM 7625 O O . THR D 2 251 ? 51.223 54.445 -15.438 1.00 37.05 239 THR B O 1
ATOM 7629 N N . LEU D 2 252 ? 50.252 53.283 -17.069 1.00 28.10 240 LEU B N 1
ATOM 7630 C CA . LEU D 2 252 ? 51.321 53.635 -17.987 1.00 35.19 240 LEU B CA 1
ATOM 7631 C C . LEU D 2 252 ? 51.436 55.148 -18.154 1.00 42.69 240 LEU B C 1
ATOM 7632 O O . LEU D 2 252 ? 50.435 55.876 -18.112 1.00 45.20 240 LEU B O 1
ATOM 7637 N N . GLY D 2 253 ? 52.666 55.614 -18.343 1.00 41.26 241 GLY B N 1
ATOM 7638 C CA . GLY D 2 253 ? 52.894 57.034 -18.526 1.00 47.23 241 GLY B CA 1
ATOM 7639 C C . GLY D 2 253 ? 52.952 57.799 -17.224 1.00 50.86 241 GLY B C 1
ATOM 7640 O O . GLY D 2 253 ? 53.395 58.941 -17.195 1.00 61.79 241 GLY B O 1
ATOM 7641 N N . GLN D 2 254 ? 52.504 57.172 -16.145 1.00 51.04 242 GLN B N 1
ATOM 7642 C CA . GLN D 2 254 ? 52.519 57.807 -14.838 1.00 52.93 242 GLN B CA 1
ATOM 7643 C C . GLN D 2 254 ? 53.950 58.059 -14.376 1.00 59.56 242 GLN B C 1
ATOM 7644 O O . GLN D 2 254 ? 54.796 57.167 -14.414 1.00 60.22 242 GLN B O 1
ATOM 7650 N N . ARG D 2 255 ? 54.201 59.287 -13.931 1.00 64.28 243 ARG B N 1
ATOM 7651 C CA . ARG D 2 255 ? 55.518 59.717 -13.475 1.00 58.33 243 ARG B CA 1
ATOM 7652 C C . ARG D 2 255 ? 55.612 59.820 -11.952 1.00 55.59 243 ARG B C 1
ATOM 7653 O O . ARG D 2 255 ? 56.422 59.147 -11.324 1.00 57.71 243 ARG B O 1
ATOM 7661 N N . LYS D 2 256 ? 54.795 60.671 -11.350 1.00 53.31 244 LYS B N 1
ATOM 7662 C CA . LYS D 2 256 ? 54.843 60.803 -9.907 1.00 58.25 244 LYS B CA 1
ATOM 7663 C C . LYS D 2 256 ? 54.565 59.426 -9.341 1.00 60.05 244 LYS B C 1
ATOM 7664 O O . LYS D 2 256 ? 53.971 58.593 -10.015 1.00 65.49 244 LYS B O 1
ATOM 7670 N N . GLY D 2 257 ? 55.012 59.185 -8.113 1.00 68.14 245 GLY B N 1
ATOM 7671 C CA . GLY D 2 257 ? 54.776 57.905 -7.471 1.00 67.45 245 GLY B CA 1
ATOM 7672 C C . GLY D 2 257 ? 55.970 56.980 -7.307 1.00 65.12 245 GLY B C 1
ATOM 7673 O O . GLY D 2 257 ? 56.177 56.421 -6.235 1.00 64.79 245 GLY B O 1
ATOM 7674 N N . LEU D 2 258 ? 56.760 56.816 -8.359 1.00 63.95 246 LEU B N 1
ATOM 7675 C CA . LEU D 2 258 ? 57.906 55.921 -8.312 1.00 63.44 246 LEU B CA 1
ATOM 7676 C C . LEU D 2 258 ? 58.908 56.258 -7.232 1.00 69.49 246 LEU B C 1
ATOM 7677 O O . LEU D 2 258 ? 59.170 55.447 -6.347 1.00 68.43 246 LEU B O 1
ATOM 7682 N N . GLY D 2 259 ? 59.475 57.457 -7.318 1.00 75.94 247 GLY B N 1
ATOM 7683 C CA . GLY D 2 259 ? 60.479 57.878 -6.355 1.00 69.36 247 GLY B CA 1
ATOM 7684 C C . GLY D 2 259 ? 61.846 57.361 -6.776 1.00 62.57 247 GLY B C 1
ATOM 7685 O O . GLY D 2 259 ? 62.348 56.395 -6.207 1.00 65.09 247 GLY B O 1
ATOM 7686 N N . ILE D 2 260 ? 62.439 57.995 -7.785 1.00 52.33 248 ILE B N 1
ATOM 7687 C CA . ILE D 2 260 ? 63.752 57.611 -8.302 1.00 57.08 248 ILE B CA 1
ATOM 7688 C C . ILE D 2 260 ? 64.654 58.853 -8.305 1.00 65.26 248 ILE B C 1
ATOM 7689 O O . ILE D 2 260 ? 64.160 59.963 -8.477 1.00 69.28 248 ILE B O 1
ATOM 7694 N N . GLY D 2 261 ? 65.963 58.672 -8.113 1.00 68.12 249 GLY B N 1
ATOM 7695 C CA . GLY D 2 261 ? 66.873 59.812 -8.075 1.00 69.46 249 GLY B CA 1
ATOM 7696 C C . GLY D 2 261 ? 67.995 59.883 -9.107 1.00 74.56 249 GLY B C 1
ATOM 7697 O O . GLY D 2 261 ? 68.862 60.758 -9.024 1.00 71.71 249 GLY B O 1
ATOM 7698 N N . GLY D 2 262 ? 67.987 58.974 -10.078 1.00 76.57 250 GLY B N 1
ATOM 7699 C CA . GLY D 2 262 ? 69.014 58.961 -11.116 1.00 76.23 250 GLY B CA 1
ATOM 7700 C C . GLY D 2 262 ? 70.411 58.711 -10.575 1.00 73.83 250 GLY B C 1
ATOM 7701 O O . GLY D 2 262 ? 70.669 58.996 -9.409 1.00 72.36 250 GLY B O 1
ATOM 7702 N N . THR D 2 263 ? 71.309 58.192 -11.416 1.00 78.20 251 THR B N 1
ATOM 7703 C CA . THR D 2 263 ? 72.694 57.887 -11.017 1.00 89.57 251 THR B CA 1
ATOM 7704 C C . THR D 2 263 ? 73.680 58.116 -12.159 1.00 90.27 251 THR B C 1
ATOM 7705 O O . THR D 2 263 ? 73.683 59.165 -12.796 1.00 86.71 251 THR B O 1
ATOM 7709 N N . LYS D 2 264 ? 74.519 57.111 -12.401 1.00 99.12 252 LYS B N 1
ATOM 7710 C CA . LYS D 2 264 ? 75.498 57.153 -13.483 1.00 110.03 252 LYS B CA 1
ATOM 7711 C C . LYS D 2 264 ? 74.745 56.815 -14.776 1.00 112.94 252 LYS B C 1
ATOM 7712 O O . LYS D 2 264 ? 75.115 55.900 -15.518 1.00 110.32 252 LYS B O 1
ATOM 7718 N N . GLU D 2 265 ? 73.675 57.579 -15.005 1.00 113.73 253 GLU B N 1
ATOM 7719 C CA . GLU D 2 265 ? 72.782 57.464 -16.160 1.00 107.24 253 GLU B CA 1
ATOM 7720 C C . GLU D 2 265 ? 71.439 58.114 -15.793 1.00 104.56 253 GLU B C 1
ATOM 7721 O O . GLU D 2 265 ? 71.240 58.547 -14.655 1.00 98.09 253 GLU B O 1
ATOM 7727 N N . GLY D 2 266 ? 70.525 58.180 -16.758 1.00 110.51 254 GLY B N 1
ATOM 7728 C CA . GLY D 2 266 ? 69.216 58.767 -16.516 1.00 106.04 254 GLY B CA 1
ATOM 7729 C C . GLY D 2 266 ? 69.012 60.076 -17.242 1.00 100.84 254 GLY B C 1
ATOM 7730 O O . GLY D 2 266 ? 67.879 60.463 -17.544 1.00 92.89 254 GLY B O 1
ATOM 7731 N N . THR D 2 267 ? 70.129 60.742 -17.534 1.00 99.78 255 THR B N 1
ATOM 7732 C CA . THR D 2 267 ? 70.135 62.035 -18.210 1.00 96.16 255 THR B CA 1
ATOM 7733 C C . THR D 2 267 ? 69.328 63.008 -17.370 1.00 92.72 255 THR B C 1
ATOM 7734 O O . THR D 2 267 ? 68.903 64.067 -17.836 1.00 89.94 255 THR B O 1
ATOM 7738 N N . GLU D 2 268 ? 69.124 62.619 -16.117 1.00 86.90 256 GLU B N 1
ATOM 7739 C CA . GLU D 2 268 ? 68.377 63.413 -15.162 1.00 86.47 256 GLU B CA 1
ATOM 7740 C C . GLU D 2 268 ? 66.884 63.462 -15.498 1.00 86.14 256 GLU B C 1
ATOM 7741 O O . GLU D 2 268 ? 66.068 63.797 -14.644 1.00 84.55 256 GLU B O 1
ATOM 7747 N N . GLU D 2 269 ? 66.529 63.111 -16.733 1.00 84.40 257 GLU B N 1
ATOM 7748 C CA . GLU D 2 269 ? 65.128 63.099 -17.159 1.00 80.25 257 GLU B CA 1
ATOM 7749 C C . GLU D 2 269 ? 64.350 62.233 -16.176 1.00 76.50 257 GLU B C 1
ATOM 7750 O O . GLU D 2 269 ? 64.830 61.184 -15.773 1.00 81.23 257 GLU B O 1
ATOM 7756 N N . PRO D 2 270 ? 63.132 62.649 -15.792 1.00 74.50 258 PRO B N 1
ATOM 7757 C CA . PRO D 2 270 ? 62.315 61.877 -14.842 1.00 71.99 258 PRO B CA 1
ATOM 7758 C C . PRO D 2 270 ? 62.026 60.445 -15.287 1.00 75.45 258 PRO B C 1
ATOM 7759 O O . PRO D 2 270 ? 62.272 60.079 -16.437 1.00 80.91 258 PRO B O 1
ATOM 7763 N N . TRP D 2 271 ? 61.502 59.637 -14.373 1.00 76.49 259 TRP B N 1
ATOM 7764 C CA . TRP D 2 271 ? 61.209 58.241 -14.682 1.00 78.46 259 TRP B CA 1
ATOM 7765 C C . TRP D 2 271 ? 59.712 58.008 -14.930 1.00 76.38 259 TRP B C 1
ATOM 7766 O O . TRP D 2 271 ? 58.864 58.486 -14.171 1.00 70.85 259 TRP B O 1
ATOM 7777 N N . TYR D 2 272 ? 59.412 57.273 -16.005 1.00 72.51 260 TYR B N 1
ATOM 7778 C CA . TYR D 2 272 ? 58.042 56.958 -16.426 1.00 62.90 260 TYR B CA 1
ATOM 7779 C C . TYR D 2 272 ? 57.728 55.461 -16.449 1.00 58.28 260 TYR B C 1
ATOM 7780 O O . TYR D 2 272 ? 58.578 54.654 -16.821 1.00 56.04 260 TYR B O 1
ATOM 7789 N N . VAL D 2 273 ? 56.505 55.100 -16.061 1.00 46.88 261 VAL B N 1
ATOM 7790 C CA . VAL D 2 273 ? 56.079 53.703 -16.063 1.00 38.97 261 VAL B CA 1
ATOM 7791 C C . VAL D 2 273 ? 55.806 53.258 -17.492 1.00 48.02 261 VAL B C 1
ATOM 7792 O O . VAL D 2 273 ? 54.947 53.818 -18.174 1.00 46.89 261 VAL B O 1
ATOM 7796 N N . VAL D 2 274 ? 56.522 52.230 -17.931 1.00 52.10 262 VAL B N 1
ATOM 7797 C CA . VAL D 2 274 ? 56.389 51.721 -19.287 1.00 50.23 262 VAL B CA 1
ATOM 7798 C C . VAL D 2 274 ? 55.530 50.466 -19.437 1.00 52.39 262 VAL B C 1
ATOM 7799 O O . VAL D 2 274 ? 54.994 50.209 -20.516 1.00 57.57 262 VAL B O 1
ATOM 7803 N N . ASP D 2 275 ? 55.383 49.690 -18.370 1.00 47.03 263 ASP B N 1
ATOM 7804 C CA . ASP D 2 275 ? 54.584 48.471 -18.450 1.00 42.61 263 ASP B CA 1
ATOM 7805 C C . ASP D 2 275 ? 54.292 47.995 -17.039 1.00 43.46 263 ASP B C 1
ATOM 7806 O O . ASP D 2 275 ? 54.827 48.547 -16.083 1.00 57.44 263 ASP B O 1
ATOM 7811 N N . LYS D 2 276 ? 53.431 46.991 -16.904 1.00 34.61 264 LYS B N 1
ATOM 7812 C CA . LYS D 2 276 ? 53.087 46.429 -15.595 1.00 41.43 264 LYS B CA 1
ATOM 7813 C C . LYS D 2 276 ? 52.990 44.913 -15.737 1.00 51.30 264 LYS B C 1
ATOM 7814 O O . LYS D 2 276 ? 52.274 44.419 -16.602 1.00 62.96 264 LYS B O 1
ATOM 7820 N N . ASP D 2 277 ? 53.710 44.175 -14.898 1.00 55.31 265 ASP B N 1
ATOM 7821 C CA . ASP D 2 277 ? 53.695 42.713 -14.961 1.00 52.88 265 ASP B CA 1
ATOM 7822 C C . ASP D 2 277 ? 52.874 42.153 -13.818 1.00 50.48 265 ASP B C 1
ATOM 7823 O O . ASP D 2 277 ? 53.416 41.832 -12.771 1.00 50.12 265 ASP B O 1
ATOM 7828 N N . VAL D 2 278 ? 51.569 42.032 -14.020 1.00 52.11 266 VAL B N 1
ATOM 7829 C CA . VAL D 2 278 ? 50.687 41.512 -12.980 1.00 63.56 266 VAL B CA 1
ATOM 7830 C C . VAL D 2 278 ? 51.075 40.103 -12.523 1.00 70.13 266 VAL B C 1
ATOM 7831 O O . VAL D 2 278 ? 50.844 39.734 -11.372 1.00 66.77 266 VAL B O 1
ATOM 7835 N N . GLU D 2 279 ? 51.659 39.326 -13.432 1.00 78.13 267 GLU B N 1
ATOM 7836 C CA . GLU D 2 279 ? 52.100 37.953 -13.152 1.00 75.31 267 GLU B CA 1
ATOM 7837 C C . GLU D 2 279 ? 53.105 37.914 -12.002 1.00 71.63 267 GLU B C 1
ATOM 7838 O O . GLU D 2 279 ? 52.901 37.237 -10.997 1.00 58.65 267 GLU B O 1
ATOM 7844 N N . ASN D 2 280 ? 54.198 38.650 -12.178 1.00 75.22 268 ASN B N 1
ATOM 7845 C CA . ASN D 2 280 ? 55.276 38.717 -11.197 1.00 73.96 268 ASN B CA 1
ATOM 7846 C C . ASN D 2 280 ? 55.278 40.002 -10.374 1.00 73.87 268 ASN B C 1
ATOM 7847 O O . ASN D 2 280 ? 56.257 40.290 -9.697 1.00 78.02 268 ASN B O 1
ATOM 7852 N N . ASN D 2 281 ? 54.202 40.776 -10.436 1.00 73.77 269 ASN B N 1
ATOM 7853 C CA . ASN D 2 281 ? 54.115 42.034 -9.694 1.00 70.84 269 ASN B CA 1
ATOM 7854 C C . ASN D 2 281 ? 55.340 42.922 -9.828 1.00 67.24 269 ASN B C 1
ATOM 7855 O O . ASN D 2 281 ? 55.856 43.424 -8.837 1.00 63.38 269 ASN B O 1
ATOM 7860 N N . ILE D 2 282 ? 55.802 43.119 -11.054 1.00 64.23 270 ILE B N 1
ATOM 7861 C CA . ILE D 2 282 ? 56.960 43.962 -11.287 1.00 66.88 270 ILE B CA 1
ATOM 7862 C C . ILE D 2 282 ? 56.566 45.115 -12.188 1.00 64.80 270 ILE B C 1
ATOM 7863 O O . ILE D 2 282 ? 55.832 44.931 -13.157 1.00 72.87 270 ILE B O 1
ATOM 7868 N N . LEU D 2 283 ? 57.051 46.306 -11.862 1.00 53.77 271 LEU B N 1
ATOM 7869 C CA . LEU D 2 283 ? 56.730 47.487 -12.642 1.00 48.91 271 LEU B CA 1
ATOM 7870 C C . LEU D 2 283 ? 57.944 47.952 -13.429 1.00 48.61 271 LEU B C 1
ATOM 7871 O O . LEU D 2 283 ? 58.966 48.296 -12.852 1.00 58.09 271 LEU B O 1
ATOM 7876 N N . VAL D 2 284 ? 57.841 47.946 -14.751 1.00 45.13 272 VAL B N 1
ATOM 7877 C CA . VAL D 2 284 ? 58.948 48.394 -15.584 1.00 48.93 272 VAL B CA 1
ATOM 7878 C C . VAL D 2 284 ? 58.874 49.909 -15.680 1.00 52.24 272 VAL B C 1
ATOM 7879 O O . VAL D 2 284 ? 57.783 50.482 -15.677 1.00 53.21 272 VAL B O 1
ATOM 7883 N N . VAL D 2 285 ? 60.033 50.552 -15.772 1.00 45.27 273 VAL B N 1
ATOM 7884 C CA . VAL D 2 285 ? 60.086 52.003 -15.858 1.00 46.61 273 VAL B CA 1
ATOM 7885 C C . VAL D 2 285 ? 61.073 52.432 -16.920 1.00 42.29 273 VAL B C 1
ATOM 7886 O O . VAL D 2 285 ? 61.815 51.603 -17.431 1.00 34.11 273 VAL B O 1
ATOM 7890 N N . ALA D 2 286 ? 61.070 53.722 -17.253 1.00 43.43 274 ALA B N 1
ATOM 7891 C CA . ALA D 2 286 ? 61.972 54.264 -18.269 1.00 53.86 274 ALA B CA 1
ATOM 7892 C C . ALA D 2 286 ? 62.452 55.690 -17.959 1.00 63.65 274 ALA B C 1
ATOM 7893 O O . ALA D 2 286 ? 62.387 56.144 -16.823 1.00 72.81 274 ALA B O 1
ATOM 7895 N N . GLN D 2 287 ? 62.925 56.398 -18.978 1.00 69.95 275 GLN B N 1
ATOM 7896 C CA . GLN D 2 287 ? 63.437 57.750 -18.789 1.00 73.11 275 GLN B CA 1
ATOM 7897 C C . GLN D 2 287 ? 63.209 58.641 -20.003 1.00 77.48 275 GLN B C 1
ATOM 7898 O O . GLN D 2 287 ? 63.720 58.367 -21.091 1.00 72.23 275 GLN B O 1
ATOM 7904 N N . GLY D 2 288 ? 62.457 59.720 -19.812 1.00 80.11 276 GLY B N 1
ATOM 7905 C CA . GLY D 2 288 ? 62.183 60.628 -20.912 1.00 84.27 276 GLY B CA 1
ATOM 7906 C C . GLY D 2 288 ? 60.790 60.412 -21.464 1.00 84.42 276 GLY B C 1
ATOM 7907 O O . GLY D 2 288 ? 60.510 59.380 -22.062 1.00 91.64 276 GLY B O 1
ATOM 7908 N N . HIS D 2 289 ? 59.913 61.389 -21.272 1.00 80.93 277 HIS B N 1
ATOM 7909 C CA . HIS D 2 289 ? 58.540 61.287 -21.745 1.00 77.21 277 HIS B CA 1
ATOM 7910 C C . HIS D 2 289 ? 58.460 60.897 -23.221 1.00 80.00 277 HIS B C 1
ATOM 7911 O O . HIS D 2 289 ? 57.365 60.749 -23.762 1.00 79.66 277 HIS B O 1
ATOM 7918 N N . GLU D 2 290 ? 59.617 60.731 -23.862 1.00 76.65 278 GLU B N 1
ATOM 7919 C CA . GLU D 2 290 ? 59.689 60.367 -25.277 1.00 72.78 278 GLU B CA 1
ATOM 7920 C C . GLU D 2 290 ? 60.319 58.999 -25.483 1.00 68.01 278 GLU B C 1
ATOM 7921 O O . GLU D 2 290 ? 60.612 58.599 -26.610 1.00 62.61 278 GLU B O 1
ATOM 7927 N N . HIS D 2 291 ? 60.533 58.287 -24.388 1.00 67.37 279 HIS B N 1
ATOM 7928 C CA . HIS D 2 291 ? 61.133 56.966 -24.448 1.00 67.49 279 HIS B CA 1
ATOM 7929 C C . HIS D 2 291 ? 60.359 56.106 -25.432 1.00 69.65 279 HIS B C 1
ATOM 7930 O O . HIS D 2 291 ? 59.133 56.132 -25.449 1.00 72.06 279 HIS B O 1
ATOM 7937 N N . PRO D 2 292 ? 61.065 55.331 -26.269 1.00 70.06 280 PRO B N 1
ATOM 7938 C CA . PRO D 2 292 ? 60.404 54.472 -27.250 1.00 66.41 280 PRO B CA 1
ATOM 7939 C C . PRO D 2 292 ? 59.562 53.333 -26.674 1.00 63.60 280 PRO B C 1
ATOM 7940 O O . PRO D 2 292 ? 58.763 52.740 -27.396 1.00 73.07 280 PRO B O 1
ATOM 7944 N N . ARG D 2 293 ? 59.725 53.023 -25.389 1.00 58.08 281 ARG B N 1
ATOM 7945 C CA . ARG D 2 293 ? 58.929 51.956 -24.770 1.00 63.94 281 ARG B CA 1
ATOM 7946 C C . ARG D 2 293 ? 57.615 52.501 -24.256 1.00 60.40 281 ARG B C 1
ATOM 7947 O O . ARG D 2 293 ? 56.752 51.754 -23.799 1.00 58.40 281 ARG B O 1
ATOM 7955 N N . LEU D 2 294 ? 57.485 53.817 -24.321 1.00 61.17 282 LEU B N 1
ATOM 7956 C CA . LEU D 2 294 ? 56.286 54.504 -23.876 1.00 59.01 282 LEU B CA 1
ATOM 7957 C C . LEU D 2 294 ? 55.447 54.742 -25.125 1.00 60.06 282 LEU B C 1
ATOM 7958 O O . LEU D 2 294 ? 54.229 54.894 -25.062 1.00 66.44 282 LEU B O 1
ATOM 7963 N N . MET D 2 295 ? 56.126 54.754 -26.266 1.00 60.86 283 MET B N 1
ATOM 7964 C CA . MET D 2 295 ? 55.499 54.981 -27.560 1.00 60.74 283 MET B CA 1
ATOM 7965 C C . MET D 2 295 ? 54.904 53.708 -28.165 1.00 62.27 283 MET B C 1
ATOM 7966 O O . MET D 2 295 ? 55.412 52.603 -27.959 1.00 62.77 283 MET B O 1
ATOM 7971 N N . SER D 2 296 ? 53.825 53.881 -28.921 1.00 59.51 284 SER B N 1
ATOM 7972 C CA . SER D 2 296 ? 53.144 52.770 -29.562 1.00 50.83 284 SER B CA 1
ATOM 7973 C C . SER D 2 296 ? 52.704 53.236 -30.942 1.00 49.73 284 SER B C 1
ATOM 7974 O O . SER D 2 296 ? 52.625 54.438 -31.187 1.00 47.07 284 SER B O 1
ATOM 7977 N N . VAL D 2 297 ? 52.438 52.296 -31.847 1.00 45.34 285 VAL B N 1
ATOM 7978 C CA . VAL D 2 297 ? 52.012 52.652 -33.200 1.00 35.34 285 VAL B CA 1
ATOM 7979 C C . VAL D 2 297 ? 50.559 52.307 -33.470 1.00 31.88 285 VAL B C 1
ATOM 7980 O O . VAL D 2 297 ? 50.043 52.577 -34.553 1.00 26.63 285 VAL B O 1
ATOM 7984 N N . GLY D 2 298 ? 49.898 51.719 -32.483 1.00 25.95 286 GLY B N 1
ATOM 7985 C CA . GLY D 2 298 ? 48.509 51.362 -32.665 1.00 31.08 286 GLY B CA 1
ATOM 7986 C C . GLY D 2 298 ? 47.948 50.690 -31.441 1.00 28.20 286 GLY B C 1
ATOM 7987 O O . GLY D 2 298 ? 48.569 50.707 -30.386 1.00 36.91 286 GLY B O 1
ATOM 7988 N N . LEU D 2 299 ? 46.773 50.092 -31.584 1.00 21.40 287 LEU B N 1
ATOM 7989 C CA . LEU D 2 299 ? 46.134 49.417 -30.473 1.00 24.27 287 LEU B CA 1
ATOM 7990 C C . LEU D 2 299 ? 45.033 48.502 -30.971 1.00 23.25 287 LEU B C 1
ATOM 7991 O O . LEU D 2 299 ? 44.687 48.529 -32.149 1.00 19.12 287 LEU B O 1
ATOM 7996 N N . ILE D 2 300 ? 44.519 47.662 -30.077 1.00 17.43 288 ILE B N 1
ATOM 7997 C CA . ILE D 2 300 ? 43.419 46.783 -30.421 1.00 23.15 288 ILE B CA 1
ATOM 7998 C C . ILE D 2 300 ? 42.354 47.044 -29.378 1.00 31.50 288 ILE B C 1
ATOM 7999 O O . ILE D 2 300 ? 42.622 46.944 -28.182 1.00 34.58 288 ILE B O 1
ATOM 8004 N N . ALA D 2 301 ? 41.158 47.407 -29.842 1.00 32.22 289 ALA B N 1
ATOM 8005 C CA . ALA D 2 301 ? 40.034 47.700 -28.967 1.00 28.20 289 ALA B CA 1
ATOM 8006 C C . ALA D 2 301 ? 38.905 46.702 -29.148 1.00 28.26 289 ALA B C 1
ATOM 8007 O O . ALA D 2 301 ? 38.752 46.096 -30.204 1.00 31.96 289 ALA B O 1
ATOM 8009 N N . GLN D 2 302 ? 38.125 46.523 -28.095 1.00 27.58 290 GLN B N 1
ATOM 8010 C CA . GLN D 2 302 ? 36.994 45.617 -28.116 1.00 28.16 290 GLN B CA 1
ATOM 8011 C C . GLN D 2 302 ? 35.945 46.261 -27.241 1.00 29.06 290 GLN B C 1
ATOM 8012 O O . GLN D 2 302 ? 36.147 47.359 -26.748 1.00 30.62 290 GLN B O 1
ATOM 8018 N N . GLN D 2 303 ? 34.832 45.580 -27.023 1.00 34.62 291 GLN B N 1
ATOM 8019 C CA . GLN D 2 303 ? 33.766 46.174 -26.231 1.00 41.06 291 GLN B CA 1
ATOM 8020 C C . GLN D 2 303 ? 33.471 47.494 -26.927 1.00 32.71 291 GLN B C 1
ATOM 8021 O O . GLN D 2 303 ? 33.446 48.555 -26.305 1.00 27.61 291 GLN B O 1
ATOM 8027 N N . LEU D 2 304 ? 33.261 47.388 -28.238 1.00 28.58 292 LEU B N 1
ATOM 8028 C CA . LEU D 2 304 ? 32.993 48.516 -29.119 1.00 31.73 292 LEU B CA 1
ATOM 8029 C C . LEU D 2 304 ? 31.558 49.008 -29.060 1.00 40.91 292 LEU B C 1
ATOM 8030 O O . LEU D 2 304 ? 30.636 48.226 -28.858 1.00 50.60 292 LEU B O 1
ATOM 8035 N N . HIS D 2 305 ? 31.385 50.315 -29.252 1.00 40.36 293 HIS B N 1
ATOM 8036 C CA . HIS D 2 305 ? 30.078 50.969 -29.207 1.00 40.83 293 HIS B CA 1
ATOM 8037 C C . HIS D 2 305 ? 30.033 52.113 -30.233 1.00 45.06 293 HIS B C 1
ATOM 8038 O O . HIS D 2 305 ? 30.755 53.095 -30.083 1.00 40.34 293 HIS B O 1
ATOM 8045 N N . TRP D 2 306 ? 29.188 51.996 -31.261 1.00 50.88 294 TRP B N 1
ATOM 8046 C CA . TRP D 2 306 ? 29.066 53.033 -32.308 1.00 42.86 294 TRP B CA 1
ATOM 8047 C C . TRP D 2 306 ? 27.689 53.668 -32.263 1.00 37.96 294 TRP B C 1
ATOM 8048 O O . TRP D 2 306 ? 26.731 53.046 -32.682 1.00 44.46 294 TRP B O 1
ATOM 8059 N N . VAL D 2 307 ? 27.586 54.906 -31.800 1.00 37.68 295 VAL B N 1
ATOM 8060 C CA . VAL D 2 307 ? 26.285 55.560 -31.684 1.00 47.20 295 VAL B CA 1
ATOM 8061 C C . VAL D 2 307 ? 25.211 55.215 -32.709 1.00 49.87 295 VAL B C 1
ATOM 8062 O O . VAL D 2 307 ? 24.021 55.325 -32.410 1.00 48.67 295 VAL B O 1
ATOM 8066 N N . ASP D 2 308 ? 25.602 54.808 -33.911 1.00 47.88 296 ASP B N 1
ATOM 8067 C CA . ASP D 2 308 ? 24.601 54.465 -34.917 1.00 40.93 296 ASP B CA 1
ATOM 8068 C C . ASP D 2 308 ? 24.322 52.972 -34.957 1.00 41.17 296 ASP B C 1
ATOM 8069 O O . ASP D 2 308 ? 23.869 52.449 -35.973 1.00 48.10 296 ASP B O 1
ATOM 8074 N N . ARG D 2 309 ? 24.603 52.294 -33.849 1.00 37.03 297 ARG B N 1
ATOM 8075 C CA . ARG D 2 309 ? 24.405 50.850 -33.721 1.00 37.61 297 ARG B CA 1
ATOM 8076 C C . ARG D 2 309 ? 24.622 50.037 -35.009 1.00 35.76 297 ARG B C 1
ATOM 8077 O O . ARG D 2 309 ? 24.095 48.936 -35.149 1.00 36.81 297 ARG B O 1
ATOM 8085 N N . GLU D 2 310 ? 25.391 50.572 -35.946 1.00 29.15 298 GLU B N 1
ATOM 8086 C CA . GLU D 2 310 ? 25.657 49.866 -37.181 1.00 38.04 298 GLU B CA 1
ATOM 8087 C C . GLU D 2 310 ? 27.030 49.216 -37.068 1.00 43.50 298 GLU B C 1
ATOM 8088 O O . GLU D 2 310 ? 28.033 49.903 -36.872 1.00 49.72 298 GLU B O 1
ATOM 8094 N N . PRO D 2 311 ? 27.093 47.883 -37.216 1.00 41.04 299 PRO B N 1
ATOM 8095 C CA . PRO D 2 311 ? 28.316 47.076 -37.136 1.00 40.50 299 PRO B CA 1
ATOM 8096 C C . PRO D 2 311 ? 29.409 47.600 -38.046 1.00 38.10 299 PRO B C 1
ATOM 8097 O O . PRO D 2 311 ? 29.140 48.013 -39.169 1.00 36.47 299 PRO B O 1
ATOM 8101 N N . PHE D 2 312 ? 30.644 47.569 -37.566 1.00 33.81 300 PHE B N 1
ATOM 8102 C CA . PHE D 2 312 ? 31.747 48.063 -38.359 1.00 27.26 300 PHE B CA 1
ATOM 8103 C C . PHE D 2 312 ? 32.506 46.978 -39.072 1.00 28.42 300 PHE B C 1
ATOM 8104 O O . PHE D 2 312 ? 32.940 46.010 -38.455 1.00 28.61 300 PHE B O 1
ATOM 8112 N N . THR D 2 313 ? 32.676 47.154 -40.377 1.00 30.83 301 THR B N 1
ATOM 8113 C CA . THR D 2 313 ? 33.436 46.208 -41.175 1.00 34.09 301 THR B CA 1
ATOM 8114 C C . THR D 2 313 ? 34.296 46.932 -42.175 1.00 38.35 301 THR B C 1
ATOM 8115 O O . THR D 2 313 ? 33.921 47.990 -42.670 1.00 48.78 301 THR B O 1
ATOM 8119 N N . GLY D 2 314 ? 35.449 46.355 -42.478 1.00 38.94 302 GLY B N 1
ATOM 8120 C CA . GLY D 2 314 ? 36.329 46.980 -43.440 1.00 51.83 302 GLY B CA 1
ATOM 8121 C C . GLY D 2 314 ? 37.337 47.914 -42.819 1.00 49.84 302 GLY B C 1
ATOM 8122 O O . GLY D 2 314 ? 37.789 47.694 -41.704 1.00 57.88 302 GLY B O 1
ATOM 8123 N N . THR D 2 315 ? 37.687 48.967 -43.545 1.00 50.03 303 THR B N 1
ATOM 8124 C CA . THR D 2 315 ? 38.669 49.925 -43.066 1.00 46.53 303 THR B CA 1
ATOM 8125 C C . THR D 2 315 ? 38.139 51.345 -43.159 1.00 47.88 303 THR B C 1
ATOM 8126 O O . THR D 2 315 ? 37.394 51.678 -44.076 1.00 59.96 303 THR B O 1
ATOM 8130 N N . MET D 2 316 ? 38.521 52.184 -42.207 1.00 43.48 304 MET B N 1
ATOM 8131 C CA . MET D 2 316 ? 38.084 53.567 -42.225 1.00 42.10 304 MET B CA 1
ATOM 8132 C C . MET D 2 316 ? 39.198 54.508 -41.783 1.00 48.89 304 MET B C 1
ATOM 8133 O O . MET D 2 316 ? 40.039 54.160 -40.955 1.00 59.61 304 MET B O 1
ATOM 8138 N N . ARG D 2 317 ? 39.211 55.699 -42.361 1.00 42.98 305 ARG B N 1
ATOM 8139 C CA . ARG D 2 317 ? 40.205 56.686 -42.007 1.00 38.06 305 ARG B CA 1
ATOM 8140 C C . ARG D 2 317 ? 39.489 57.669 -41.080 1.00 36.81 305 ARG B C 1
ATOM 8141 O O . ARG D 2 317 ? 38.515 58.293 -41.475 1.00 44.34 305 ARG B O 1
ATOM 8149 N N . CYS D 2 318 ? 39.945 57.786 -39.840 1.00 28.41 306 CYS B N 1
ATOM 8150 C CA . CYS D 2 318 ? 39.312 58.704 -38.904 1.00 32.51 306 CYS B CA 1
ATOM 8151 C C . CYS D 2 318 ? 40.326 59.217 -37.889 1.00 30.08 306 CYS B C 1
ATOM 8152 O O . CYS D 2 318 ? 41.509 59.272 -38.182 1.00 40.85 306 CYS B O 1
ATOM 8155 N N . THR D 2 319 ? 39.873 59.594 -36.702 1.00 28.42 307 THR B N 1
ATOM 8156 C CA . THR D 2 319 ? 40.777 60.112 -35.677 1.00 36.15 307 THR B CA 1
ATOM 8157 C C . THR D 2 319 ? 40.480 59.456 -34.329 1.00 42.81 307 THR B C 1
ATOM 8158 O O . THR D 2 319 ? 39.368 58.966 -34.111 1.00 50.15 307 THR B O 1
ATOM 8162 N N . VAL D 2 320 ? 41.457 59.450 -33.419 1.00 36.87 308 VAL B N 1
ATOM 8163 C CA . VAL D 2 320 ? 41.245 58.831 -32.107 1.00 30.11 308 VAL B CA 1
ATOM 8164 C C . VAL D 2 320 ? 41.631 59.667 -30.909 1.00 27.54 308 VAL B C 1
ATOM 8165 O O . VAL D 2 320 ? 42.249 60.716 -31.014 1.00 25.71 308 VAL B O 1
ATOM 8169 N N . LYS D 2 321 ? 41.258 59.152 -29.753 1.00 23.45 309 LYS B N 1
ATOM 8170 C CA . LYS D 2 321 ? 41.576 59.767 -28.493 1.00 30.64 309 LYS B CA 1
ATOM 8171 C C . LYS D 2 321 ? 41.728 58.621 -27.508 1.00 40.91 309 LYS B C 1
ATOM 8172 O O . LYS D 2 321 ? 40.785 57.876 -27.244 1.00 43.59 309 LYS B O 1
ATOM 8178 N N . THR D 2 322 ? 42.936 58.474 -26.988 1.00 42.65 310 THR B N 1
ATOM 8179 C CA . THR D 2 322 ? 43.242 57.432 -26.030 1.00 40.62 310 THR B CA 1
ATOM 8180 C C . THR D 2 322 ? 42.793 57.847 -24.644 1.00 46.93 310 THR B C 1
ATOM 8181 O O . THR D 2 322 ? 42.303 57.030 -23.874 1.00 59.07 310 THR B O 1
ATOM 8185 N N . ARG D 2 323 ? 42.983 59.120 -24.322 1.00 44.72 311 ARG B N 1
ATOM 8186 C CA . ARG D 2 323 ? 42.578 59.644 -23.031 1.00 46.87 311 ARG B CA 1
ATOM 8187 C C . ARG D 2 323 ? 41.902 60.966 -23.300 1.00 40.16 311 ARG B C 1
ATOM 8188 O O . ARG D 2 323 ? 42.188 61.603 -24.305 1.00 30.33 311 ARG B O 1
ATOM 8196 N N . TYR D 2 324 ? 41.016 61.367 -22.391 1.00 40.33 312 TYR B N 1
ATOM 8197 C CA . TYR D 2 324 ? 40.278 62.626 -22.482 1.00 37.88 312 TYR B CA 1
ATOM 8198 C C . TYR D 2 324 ? 41.221 63.827 -22.642 1.00 42.96 312 TYR B C 1
ATOM 8199 O O . TYR D 2 324 ? 42.355 63.819 -22.160 1.00 37.00 312 TYR B O 1
ATOM 8208 N N . ARG D 2 325 ? 40.746 64.850 -23.344 1.00 48.20 313 ARG B N 1
ATOM 8209 C CA . ARG D 2 325 ? 41.523 66.065 -23.584 1.00 48.94 313 ARG B CA 1
ATOM 8210 C C . ARG D 2 325 ? 42.723 65.821 -24.483 1.00 45.74 313 ARG B C 1
ATOM 8211 O O . ARG D 2 325 ? 43.393 66.765 -24.893 1.00 54.39 313 ARG B O 1
ATOM 8219 N N . GLN D 2 326 ? 43.009 64.563 -24.786 1.00 35.27 314 GLN B N 1
ATOM 8220 C CA . GLN D 2 326 ? 44.130 64.262 -25.659 1.00 37.46 314 GLN B CA 1
ATOM 8221 C C . GLN D 2 326 ? 43.845 64.689 -27.100 1.00 36.97 314 GLN B C 1
ATOM 8222 O O . GLN D 2 326 ? 42.781 64.424 -27.647 1.00 30.25 314 GLN B O 1
ATOM 8228 N N . THR D 2 327 ? 44.814 65.352 -27.712 1.00 44.62 315 THR B N 1
ATOM 8229 C CA . THR D 2 327 ? 44.681 65.821 -29.083 1.00 50.29 315 THR B CA 1
ATOM 8230 C C . THR D 2 327 ? 44.297 64.704 -30.035 1.00 48.32 315 THR B C 1
ATOM 8231 O O . THR D 2 327 ? 44.741 63.574 -29.882 1.00 41.70 315 THR B O 1
ATOM 8235 N N . ASP D 2 328 ? 43.480 65.046 -31.024 1.00 55.03 316 ASP B N 1
ATOM 8236 C CA . ASP D 2 328 ? 43.038 64.114 -32.055 1.00 56.03 316 ASP B CA 1
ATOM 8237 C C . ASP D 2 328 ? 44.246 63.511 -32.762 1.00 58.20 316 ASP B C 1
ATOM 8238 O O . ASP D 2 328 ? 45.201 64.221 -33.077 1.00 62.08 316 ASP B O 1
ATOM 8243 N N . ILE D 2 329 ? 44.196 62.205 -33.015 1.00 56.27 317 ILE B N 1
ATOM 8244 C CA . ILE D 2 329 ? 45.272 61.504 -33.709 1.00 46.95 317 ILE B CA 1
ATOM 8245 C C . ILE D 2 329 ? 44.711 60.793 -34.919 1.00 46.32 317 ILE B C 1
ATOM 8246 O O . ILE D 2 329 ? 43.928 59.852 -34.804 1.00 42.07 317 ILE B O 1
ATOM 8251 N N . PRO D 2 330 ? 45.097 61.248 -36.105 1.00 48.16 318 PRO B N 1
ATOM 8252 C CA . PRO D 2 330 ? 44.623 60.641 -37.350 1.00 53.82 318 PRO B CA 1
ATOM 8253 C C . PRO D 2 330 ? 44.996 59.173 -37.350 1.00 54.40 318 PRO B C 1
ATOM 8254 O O . PRO D 2 330 ? 46.003 58.802 -36.753 1.00 63.91 318 PRO B O 1
ATOM 8258 N N . CYS D 2 331 ? 44.203 58.339 -38.017 1.00 52.39 319 CYS B N 1
ATOM 8259 C CA . CYS D 2 331 ? 44.488 56.911 -38.053 1.00 46.59 319 CYS B CA 1
ATOM 8260 C C . CYS D 2 331 ? 43.700 56.135 -39.093 1.00 44.19 319 CYS B C 1
ATOM 8261 O O . CYS D 2 331 ? 42.896 56.689 -39.831 1.00 46.69 319 CYS B O 1
ATOM 8264 N N . THR D 2 332 ? 43.946 54.832 -39.125 1.00 47.85 320 THR B N 1
ATOM 8265 C CA . THR D 2 332 ? 43.280 53.911 -40.037 1.00 44.33 320 THR B CA 1
ATOM 8266 C C . THR D 2 332 ? 42.727 52.790 -39.166 1.00 45.40 320 THR B C 1
ATOM 8267 O O . THR D 2 332 ? 43.479 52.095 -38.475 1.00 46.74 320 THR B O 1
ATOM 8271 N N . VAL D 2 333 ? 41.415 52.611 -39.202 1.00 43.03 321 VAL B N 1
ATOM 8272 C CA . VAL D 2 333 ? 40.764 51.591 -38.389 1.00 43.45 321 VAL B CA 1
ATOM 8273 C C . VAL D 2 333 ? 40.322 50.383 -39.196 1.00 37.57 321 VAL B C 1
ATOM 8274 O O . VAL D 2 333 ?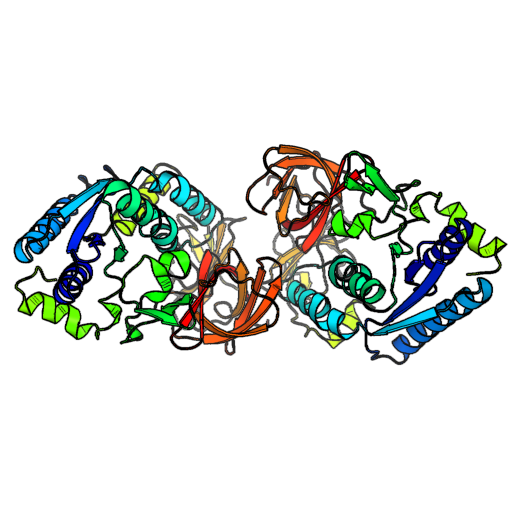 39.344 50.445 -39.917 1.00 44.49 321 VAL B O 1
ATOM 8278 N N . LYS D 2 334 ? 41.031 49.276 -39.058 1.00 41.02 322 LYS B N 1
ATOM 8279 C CA . LYS D 2 334 ? 40.697 48.068 -39.802 1.00 46.93 322 LYS B CA 1
ATOM 8280 C C . LYS D 2 334 ? 39.816 47.177 -38.946 1.00 48.13 322 LYS B C 1
ATOM 8281 O O . LYS D 2 334 ? 40.204 46.790 -37.852 1.00 56.87 322 LYS B O 1
ATOM 8287 N N . ALA D 2 335 ? 38.627 46.856 -39.437 1.00 51.18 323 ALA B N 1
ATOM 8288 C CA . ALA D 2 335 ? 37.717 45.998 -38.688 1.00 47.70 323 ALA B CA 1
ATOM 8289 C C . ALA D 2 335 ? 38.351 44.634 -38.602 1.00 41.50 323 ALA B C 1
ATOM 8290 O O . ALA D 2 335 ? 38.215 43.810 -39.503 1.00 36.97 323 ALA B O 1
ATOM 8292 N N . LEU D 2 336 ? 39.058 44.405 -37.510 1.00 42.90 324 LEU B N 1
ATOM 8293 C CA . LEU D 2 336 ? 39.728 43.141 -37.329 1.00 41.22 324 LEU B CA 1
ATOM 8294 C C . LEU D 2 336 ? 38.688 42.065 -37.376 1.00 36.75 324 LEU B C 1
ATOM 8295 O O . LEU D 2 336 ? 38.820 41.114 -38.132 1.00 39.53 324 LEU B O 1
ATOM 8300 N N . ASP D 2 337 ? 37.647 42.217 -36.569 1.00 33.86 325 ASP B N 1
ATOM 8301 C CA . ASP D 2 337 ? 36.584 41.227 -36.546 1.00 40.19 325 ASP B CA 1
ATOM 8302 C C . ASP D 2 337 ? 35.372 41.592 -35.728 1.00 38.55 325 ASP B C 1
ATOM 8303 O O . ASP D 2 337 ? 35.186 42.722 -35.299 1.00 35.34 325 ASP B O 1
ATOM 8308 N N . ASP D 2 338 ? 34.547 40.579 -35.541 1.00 48.67 326 ASP B N 1
ATOM 8309 C CA . ASP D 2 338 ? 33.311 40.640 -34.783 1.00 59.23 326 ASP B CA 1
ATOM 8310 C C . ASP D 2 338 ? 33.181 41.898 -33.919 1.00 52.74 326 ASP B C 1
ATOM 8311 O O . ASP D 2 338 ? 32.360 42.766 -34.200 1.00 46.71 326 ASP B O 1
ATOM 8316 N N . ASP D 2 339 ? 34.012 41.973 -32.878 1.00 54.03 327 ASP B N 1
ATOM 8317 C CA . ASP D 2 339 ? 34.043 43.079 -31.914 1.00 44.75 327 ASP B CA 1
ATOM 8318 C C . ASP D 2 339 ? 35.497 43.579 -31.735 1.00 41.08 327 ASP B C 1
ATOM 8319 O O . ASP D 2 339 ? 35.772 44.496 -30.965 1.00 37.54 327 ASP B O 1
ATOM 8324 N N . ARG D 2 340 ? 36.418 42.959 -32.468 1.00 37.90 328 ARG B N 1
ATOM 8325 C CA . ARG D 2 340 ? 37.834 43.310 -32.439 1.00 37.18 328 ARG B CA 1
ATOM 8326 C C . ARG D 2 340 ? 38.067 44.388 -33.472 1.00 33.30 328 ARG B C 1
ATOM 8327 O O . ARG D 2 340 ? 37.548 44.308 -34.575 1.00 36.40 328 ARG B O 1
ATOM 8335 N N . ILE D 2 341 ? 38.860 45.387 -33.130 1.00 28.81 329 ILE B N 1
ATOM 8336 C CA . ILE D 2 341 ? 39.162 46.427 -34.085 1.00 25.11 329 ILE B CA 1
ATOM 8337 C C . ILE D 2 341 ? 40.650 46.705 -33.979 1.00 30.01 329 ILE B C 1
ATOM 8338 O O . ILE D 2 341 ? 41.226 46.535 -32.913 1.00 37.30 329 ILE B O 1
ATOM 8343 N N . GLU D 2 342 ? 41.288 47.088 -35.079 1.00 28.35 330 GLU B N 1
ATOM 8344 C CA . GLU D 2 342 ? 42.720 47.382 -35.047 1.00 34.65 330 GLU B CA 1
ATOM 8345 C C . GLU D 2 342 ? 43.002 48.816 -35.466 1.00 38.20 330 GLU B C 1
ATOM 8346 O O . GLU D 2 342 ? 42.869 49.157 -36.638 1.00 42.93 330 GLU B O 1
ATOM 8352 N N . VAL D 2 343 ? 43.405 49.653 -34.516 1.00 40.27 331 VAL B N 1
ATOM 8353 C CA . VAL D 2 343 ? 43.696 51.053 -34.822 1.00 41.12 331 VAL B CA 1
ATOM 8354 C C . VAL D 2 343 ? 45.157 51.230 -35.163 1.00 42.20 331 VAL B C 1
ATOM 8355 O O . VAL D 2 343 ? 46.021 50.652 -34.511 1.00 46.37 331 VAL B O 1
ATOM 8359 N N . ILE D 2 344 ? 45.445 52.028 -36.181 1.00 42.73 332 ILE B N 1
ATOM 8360 C CA . ILE D 2 344 ? 46.832 52.254 -36.538 1.00 47.23 332 ILE B CA 1
ATOM 8361 C C . ILE D 2 344 ? 47.110 53.731 -36.729 1.00 48.43 332 ILE B C 1
ATOM 8362 O O . ILE D 2 344 ? 46.724 54.322 -37.729 1.00 41.98 332 ILE B O 1
ATOM 8367 N N . PHE D 2 345 ? 47.790 54.311 -35.743 1.00 54.05 333 PHE B N 1
ATOM 8368 C CA . PHE D 2 345 ? 48.136 55.729 -35.730 1.00 48.08 333 PHE B CA 1
ATOM 8369 C C . PHE D 2 345 ? 48.940 56.116 -36.945 1.00 44.26 333 PHE B C 1
ATOM 8370 O O . PHE D 2 345 ? 49.400 55.261 -37.693 1.00 43.45 333 PHE B O 1
ATOM 8378 N N . ASP D 2 346 ? 49.102 57.421 -37.125 1.00 40.24 334 ASP B N 1
ATOM 8379 C CA . ASP D 2 346 ? 49.874 57.958 -38.228 1.00 43.50 334 ASP B CA 1
ATOM 8380 C C . ASP D 2 346 ? 51.247 58.297 -37.690 1.00 41.56 334 ASP B C 1
ATOM 8381 O O . ASP D 2 346 ? 52.221 58.332 -38.430 1.00 39.22 334 ASP B O 1
ATOM 8386 N N . GLU D 2 347 ? 51.299 58.548 -36.386 1.00 45.47 335 GLU B N 1
ATOM 8387 C CA . GLU D 2 347 ? 52.529 58.895 -35.684 1.00 47.94 335 GLU B CA 1
ATOM 8388 C C . GLU D 2 347 ? 52.457 58.189 -34.338 1.00 47.31 335 GLU B C 1
ATOM 8389 O O . GLU D 2 347 ? 51.394 58.137 -33.729 1.00 43.79 335 GLU B O 1
ATOM 8395 N N . PRO D 2 348 ? 53.578 57.639 -33.855 1.00 47.37 336 PRO B N 1
ATOM 8396 C CA . PRO D 2 348 ? 53.576 56.949 -32.561 1.00 47.35 336 PRO B CA 1
ATOM 8397 C C . PRO D 2 348 ? 52.903 57.820 -31.505 1.00 45.68 336 PRO B C 1
ATOM 8398 O O . PRO D 2 348 ? 53.061 59.037 -31.517 1.00 49.94 336 PRO B O 1
ATOM 8402 N N . VAL D 2 349 ? 52.152 57.207 -30.598 1.00 37.39 337 VAL B N 1
ATOM 8403 C CA . VAL D 2 349 ? 51.457 57.972 -29.576 1.00 45.46 337 VAL B CA 1
ATOM 8404 C C . VAL D 2 349 ? 52.067 57.769 -28.194 1.00 48.60 337 VAL B C 1
ATOM 8405 O O . VAL D 2 349 ? 52.831 56.835 -27.979 1.00 53.56 337 VAL B O 1
ATOM 8409 N N . ALA D 2 350 ? 51.736 58.673 -27.272 1.00 49.14 338 ALA B N 1
ATOM 8410 C CA . ALA D 2 350 ? 52.223 58.649 -25.896 1.00 38.35 338 ALA B CA 1
ATOM 8411 C C . ALA D 2 350 ? 51.921 57.339 -25.194 1.00 36.26 338 ALA B C 1
ATOM 8412 O O . ALA D 2 350 ? 52.243 56.267 -25.692 1.00 44.19 338 ALA B O 1
ATOM 8414 N N . ALA D 2 351 ? 51.287 57.434 -24.032 1.00 34.53 339 ALA B N 1
ATOM 8415 C CA . ALA D 2 351 ? 50.937 56.255 -23.249 1.00 41.34 339 ALA B CA 1
ATOM 8416 C C . ALA D 2 351 ? 49.590 55.631 -23.595 1.00 52.88 339 ALA B C 1
ATOM 8417 O O . ALA D 2 351 ? 48.559 55.961 -22.992 1.00 57.75 339 ALA B O 1
ATOM 8419 N N . VAL D 2 352 ? 49.592 54.736 -24.575 1.00 53.35 340 VAL B N 1
ATOM 8420 C CA . VAL D 2 352 ? 48.371 54.043 -24.925 1.00 41.96 340 VAL B CA 1
ATOM 8421 C C . VAL D 2 352 ? 48.224 53.122 -23.732 1.00 47.36 340 VAL B C 1
ATOM 8422 O O . VAL D 2 352 ? 49.172 52.417 -23.386 1.00 54.77 340 VAL B O 1
ATOM 8426 N N . THR D 2 353 ? 47.064 53.133 -23.088 1.00 41.44 341 THR B N 1
ATOM 8427 C CA . THR D 2 353 ? 46.874 52.298 -21.907 1.00 38.03 341 THR B CA 1
ATOM 8428 C C . THR D 2 353 ? 45.754 51.276 -21.952 1.00 36.69 341 THR B C 1
ATOM 8429 O O . THR D 2 353 ? 44.585 51.628 -21.860 1.00 34.75 341 THR B O 1
ATOM 8433 N N . PRO D 2 354 ? 46.091 49.989 -22.080 1.00 39.18 342 PRO B N 1
ATOM 8434 C CA . PRO D 2 354 ? 45.003 49.019 -22.104 1.00 39.75 342 PRO B CA 1
ATOM 8435 C C . PRO D 2 354 ? 44.117 49.192 -20.871 1.00 38.62 342 PRO B C 1
ATOM 8436 O O . PRO D 2 354 ? 44.601 49.270 -19.742 1.00 30.36 342 PRO B O 1
ATOM 8440 N N . GLY D 2 355 ? 42.813 49.261 -21.105 1.00 37.67 343 GLY B N 1
ATOM 8441 C CA . GLY D 2 355 ? 41.879 49.440 -20.022 1.00 25.59 343 GLY B CA 1
ATOM 8442 C C . GLY D 2 355 ? 41.268 50.802 -20.175 1.00 28.22 343 GLY B C 1
ATOM 8443 O O . GLY D 2 355 ? 40.266 51.104 -19.543 1.00 43.89 343 GLY B O 1
ATOM 8444 N N . GLN D 2 356 ? 41.883 51.631 -21.011 1.00 31.85 344 GLN B N 1
ATOM 8445 C CA . GLN D 2 356 ? 41.389 52.986 -21.275 1.00 39.90 344 GLN B CA 1
ATOM 8446 C C . GLN D 2 356 ? 40.549 52.968 -22.548 1.00 34.65 344 GLN B C 1
ATOM 8447 O O . GLN D 2 356 ? 40.813 52.170 -23.444 1.00 27.34 344 GLN B O 1
ATOM 8453 N N . SER D 2 357 ? 39.552 53.845 -22.637 1.00 28.10 345 SER B N 1
ATOM 8454 C CA . SER D 2 357 ? 38.694 53.870 -23.817 1.00 38.05 345 SER B CA 1
ATOM 8455 C C . SER D 2 357 ? 39.283 54.582 -25.014 1.00 38.25 345 SER B C 1
ATOM 8456 O O . SER D 2 357 ? 40.070 55.514 -24.879 1.00 44.06 345 SER B O 1
ATOM 8459 N N . ALA D 2 358 ? 38.884 54.121 -26.194 1.00 39.27 346 ALA B N 1
ATOM 8460 C CA . ALA D 2 358 ? 39.343 54.689 -27.450 1.00 39.15 346 ALA B CA 1
ATOM 8461 C C . ALA D 2 358 ? 38.145 55.270 -28.182 1.00 38.95 346 ALA B C 1
ATOM 8462 O O . ALA D 2 358 ? 37.267 54.546 -28.633 1.00 38.27 346 ALA B O 1
ATOM 8464 N N . VAL D 2 359 ? 38.119 56.587 -28.292 1.00 35.90 347 VAL B N 1
ATOM 8465 C CA . VAL D 2 359 ? 37.033 57.271 -28.950 1.00 38.70 347 VAL B CA 1
ATOM 8466 C C . VAL D 2 359 ? 37.474 57.737 -30.339 1.00 48.75 347 VAL B C 1
ATOM 8467 O O . VAL D 2 359 ? 38.552 58.319 -30.490 1.00 44.45 347 VAL B O 1
ATOM 8471 N N . PHE D 2 360 ? 36.651 57.453 -31.353 1.00 53.55 348 PHE B N 1
ATOM 8472 C CA . PHE D 2 360 ? 36.954 57.839 -32.732 1.00 47.10 348 PHE B CA 1
ATOM 8473 C C . PHE D 2 360 ? 36.021 58.936 -33.196 1.00 48.03 348 PHE B C 1
ATOM 8474 O O . PHE D 2 360 ? 34.816 58.890 -32.948 1.00 50.07 348 PHE B O 1
ATOM 8482 N N . TYR D 2 361 ? 36.597 59.911 -33.891 1.00 43.81 349 TYR B N 1
ATOM 8483 C CA . TYR D 2 361 ? 35.865 61.064 -34.385 1.00 35.91 349 TYR B CA 1
ATOM 8484 C C . TYR D 2 361 ? 35.987 61.264 -35.887 1.00 37.03 349 TYR B C 1
ATOM 8485 O O . TYR D 2 361 ? 37.062 61.127 -36.459 1.00 31.36 349 TYR B O 1
ATOM 8494 N N . ASN D 2 362 ? 34.876 61.604 -36.525 1.00 45.98 350 ASN B N 1
ATOM 8495 C CA . ASN D 2 362 ? 34.888 61.876 -37.951 1.00 49.67 350 ASN B CA 1
ATOM 8496 C C . ASN D 2 362 ? 34.401 63.309 -38.092 1.00 50.57 350 ASN B C 1
ATOM 8497 O O . ASN D 2 362 ? 33.269 63.548 -38.503 1.00 61.01 350 ASN B O 1
ATOM 8502 N N . GLY D 2 363 ? 35.256 64.258 -37.727 1.00 43.25 351 GLY B N 1
ATOM 8503 C CA . GLY D 2 363 ? 34.883 65.657 -37.799 1.00 35.73 351 GLY B CA 1
ATOM 8504 C C . GLY D 2 363 ? 34.319 66.114 -36.470 1.00 38.99 351 GLY B C 1
ATOM 8505 O O . GLY D 2 363 ? 35.019 66.086 -35.465 1.00 43.40 351 GLY B O 1
ATOM 8506 N N . GLU D 2 364 ? 33.061 66.548 -36.460 1.00 41.56 352 GLU B N 1
ATOM 8507 C CA . GLU D 2 364 ? 32.410 66.992 -35.226 1.00 39.95 352 GLU B CA 1
ATOM 8508 C C . GLU D 2 364 ? 31.616 65.818 -34.713 1.00 43.00 352 GLU B C 1
ATOM 8509 O O . GLU D 2 364 ? 30.966 65.884 -33.667 1.00 40.67 352 GLU B O 1
ATOM 8515 N N . VAL D 2 365 ? 31.687 64.730 -35.458 1.00 37.23 353 VAL B N 1
ATOM 8516 C CA . VAL D 2 365 ? 30.925 63.569 -35.105 1.00 37.58 353 VAL B CA 1
ATOM 8517 C C . VAL D 2 365 ? 31.689 62.495 -34.369 1.00 41.81 353 VAL B C 1
ATOM 8518 O O . VAL D 2 365 ? 32.662 61.937 -34.869 1.00 43.81 353 VAL B O 1
ATOM 8522 N N . CYS D 2 366 ? 31.221 62.215 -33.164 1.00 37.11 354 CYS B N 1
ATOM 8523 C CA . CYS D 2 366 ? 31.806 61.197 -32.321 1.00 30.74 354 CYS B CA 1
ATOM 8524 C C . CYS D 2 366 ? 31.160 59.914 -32.801 1.00 30.02 354 CYS B C 1
ATOM 8525 O O . CYS D 2 366 ? 29.953 59.743 -32.658 1.00 38.15 354 CYS B O 1
ATOM 8528 N N . LEU D 2 367 ? 31.964 59.028 -33.379 1.00 23.99 355 LEU B N 1
ATOM 8529 C CA . LEU D 2 367 ? 31.486 57.755 -33.922 1.00 25.82 355 LEU B CA 1
ATOM 8530 C C . LEU D 2 367 ? 31.145 56.718 -32.865 1.00 29.62 355 LEU B C 1
ATOM 8531 O O . LEU D 2 367 ? 30.158 55.996 -32.969 1.00 24.53 355 LEU B O 1
ATOM 8536 N N . GLY D 2 368 ? 31.994 56.644 -31.853 1.00 45.22 356 GLY B N 1
ATOM 8537 C CA . GLY D 2 368 ? 31.813 55.691 -30.777 1.00 46.82 356 GLY B CA 1
ATOM 8538 C C . GLY D 2 368 ? 33.195 55.300 -30.303 1.00 47.39 356 GLY B C 1
ATOM 8539 O O . GLY D 2 368 ? 34.069 56.152 -30.182 1.00 52.49 356 GLY B O 1
ATOM 8540 N N . GLY D 2 369 ? 33.407 54.018 -30.045 1.00 45.99 357 GLY B N 1
ATOM 8541 C CA . GLY D 2 369 ? 34.716 53.572 -29.604 1.00 43.95 357 GLY B CA 1
ATOM 8542 C C . GLY D 2 369 ? 34.663 52.305 -28.775 1.00 40.66 357 GLY B C 1
ATOM 8543 O O . GLY D 2 369 ? 33.633 51.644 -28.700 1.00 38.83 357 GLY B O 1
ATOM 8544 N N . GLY D 2 370 ? 35.781 51.960 -28.151 1.00 39.81 358 GLY B N 1
ATOM 8545 C CA . GLY D 2 370 ? 35.818 50.774 -27.321 1.00 41.78 358 GLY B CA 1
ATOM 8546 C C . GLY D 2 370 ? 36.945 50.851 -26.312 1.00 41.27 358 GLY B C 1
ATOM 8547 O O . GLY D 2 370 ? 37.609 51.873 -26.193 1.00 45.08 358 GLY B O 1
ATOM 8548 N N . ILE D 2 371 ? 37.155 49.766 -25.582 1.00 35.53 359 ILE B N 1
ATOM 8549 C CA . ILE D 2 371 ? 38.214 49.691 -24.591 1.00 27.99 359 ILE B CA 1
ATOM 8550 C C . ILE D 2 371 ? 39.470 49.107 -25.227 1.00 33.46 359 ILE B C 1
ATOM 8551 O O . ILE D 2 371 ? 39.403 48.095 -25.917 1.00 39.02 359 ILE B O 1
ATOM 8556 N N . ILE D 2 372 ? 40.616 49.730 -24.988 1.00 33.02 360 ILE B N 1
ATOM 8557 C CA . ILE D 2 372 ? 41.870 49.243 -25.555 1.00 33.19 360 ILE B CA 1
ATOM 8558 C C . ILE D 2 372 ? 42.249 47.926 -24.883 1.00 42.76 360 ILE B C 1
ATOM 8559 O O . ILE D 2 372 ? 42.486 47.907 -23.678 1.00 53.43 360 ILE B O 1
ATOM 8564 N N . GLU D 2 373 ? 42.286 46.826 -25.643 1.00 47.82 361 GLU B N 1
ATOM 8565 C CA . GLU D 2 373 ? 42.650 45.519 -25.073 1.00 41.83 361 GLU B CA 1
ATOM 8566 C C . GLU D 2 373 ? 44.148 45.335 -25.181 1.00 30.70 361 GLU B C 1
ATOM 8567 O O . GLU D 2 373 ? 44.759 44.687 -24.346 1.00 40.26 361 GLU B O 1
ATOM 8573 N N . GLN D 2 374 ? 44.752 45.901 -26.210 1.00 26.73 362 GLN B N 1
ATOM 8574 C CA . GLN D 2 374 ? 46.183 45.745 -26.359 1.00 30.84 362 GLN B CA 1
ATOM 8575 C C . GLN D 2 374 ? 46.840 46.880 -27.106 1.00 29.08 362 GLN B C 1
ATOM 8576 O O . GLN D 2 374 ? 46.275 47.434 -28.039 1.00 29.33 362 GLN B O 1
ATOM 8582 N N . ARG D 2 375 ? 48.051 47.206 -26.678 1.00 30.49 363 ARG B N 1
ATOM 8583 C CA . ARG D 2 375 ? 48.851 48.259 -27.282 1.00 33.49 363 ARG B CA 1
ATOM 8584 C C . ARG D 2 375 ? 49.727 47.645 -28.361 1.00 35.52 363 ARG B C 1
ATOM 8585 O O . ARG D 2 375 ? 50.196 46.516 -28.220 1.00 43.62 363 ARG B O 1
ATOM 8593 N N . LEU D 2 376 ? 49.940 48.372 -29.446 1.00 32.26 364 LEU B N 1
ATOM 8594 C CA . LEU D 2 376 ? 50.813 47.873 -30.496 1.00 38.17 364 LEU B CA 1
ATOM 8595 C C . LEU D 2 376 ? 52.141 48.622 -30.405 1.00 45.67 364 LEU B C 1
ATOM 8596 O O . LEU D 2 376 ? 52.321 49.679 -31.020 1.00 42.06 364 LEU B O 1
ATOM 8601 N N . PRO D 2 377 ? 53.087 48.076 -29.620 1.00 46.31 365 PRO B N 1
ATOM 8602 C CA . PRO D 2 377 ? 54.424 48.618 -29.377 1.00 45.90 365 PRO B CA 1
ATOM 8603 C C . PRO D 2 377 ? 55.187 49.132 -30.582 1.00 43.45 365 PRO B C 1
ATOM 8604 O O . PRO D 2 377 ? 54.998 48.667 -31.700 1.00 42.89 365 PRO B O 1
ATOM 8608 N N . LEU D 2 378 ? 56.055 50.102 -30.320 1.00 44.15 366 LEU B N 1
ATOM 8609 C CA . LEU D 2 378 ? 56.887 50.731 -31.329 1.00 49.99 366 LEU B CA 1
ATOM 8610 C C . LEU D 2 378 ? 57.864 49.690 -31.874 1.00 62.04 366 LEU B C 1
ATOM 8611 O O . LEU D 2 378 ? 58.370 48.858 -31.125 1.00 73.47 366 LEU B O 1
ATOM 8616 N N . PRO D 2 379 ? 58.155 49.732 -33.182 1.00 67.63 367 PRO B N 1
ATOM 8617 C CA . PRO D 2 379 ? 59.076 48.767 -33.787 1.00 75.79 367 PRO B CA 1
ATOM 8618 C C . PRO D 2 379 ? 60.393 48.670 -33.028 1.00 84.41 367 PRO B C 1
ATOM 8619 O O . PRO D 2 379 ? 61.051 49.686 -32.792 1.00 73.18 367 PRO B O 1
ATOM 8623 N N . VAL D 2 380 ? 60.768 47.448 -32.652 1.00 94.61 368 VAL B N 1
ATOM 8624 C CA . VAL D 2 380 ? 62.011 47.208 -31.929 1.00 98.84 368 VAL B CA 1
ATOM 8625 C C . VAL D 2 380 ? 63.139 47.988 -32.611 1.00 101.76 368 VAL B C 1
ATOM 8626 O O . VAL D 2 380 ? 63.826 48.759 -31.907 1.00 101.84 368 VAL B O 1
#

B-factor: mean 65.88, std 33.93, range [1.0, 197.52]